Protein AF-A0A449AE30-F1 (afdb_monomer)

Structure (mmCIF, N/CA/C/O backbone):
data_AF-A0A449AE30-F1
#
_entry.id   AF-A0A449AE30-F1
#
loop_
_atom_site.group_PDB
_atom_site.id
_atom_site.type_symbol
_atom_site.label_atom_id
_atom_site.label_alt_id
_atom_site.label_comp_id
_atom_site.label_asym_id
_atom_site.label_entity_id
_atom_site.label_seq_id
_atom_site.pdbx_PDB_ins_code
_atom_site.Cartn_x
_atom_site.Cartn_y
_atom_site.Cartn_z
_atom_site.occupancy
_atom_site.B_iso_or_equiv
_atom_site.auth_seq_id
_atom_site.auth_comp_id
_atom_site.auth_asym_id
_atom_site.auth_atom_id
_atom_site.pdbx_PDB_model_num
ATOM 1 N N . MET A 1 1 ? 6.650 16.338 -4.031 1.00 62.16 1 MET A N 1
ATOM 2 C CA . MET A 1 1 ? 5.368 15.810 -3.504 1.00 62.16 1 MET A CA 1
ATOM 3 C C . MET A 1 1 ? 5.345 14.284 -3.451 1.00 62.16 1 MET A C 1
ATOM 5 O O . MET A 1 1 ? 4.850 13.777 -2.458 1.00 62.16 1 MET A O 1
ATOM 9 N N . GLN A 1 2 ? 5.935 13.566 -4.420 1.00 79.06 2 GLN A N 1
ATOM 10 C CA . GLN A 1 2 ? 6.095 12.096 -4.379 1.00 79.06 2 GLN A CA 1
ATOM 11 C C . GLN A 1 2 ? 6.697 11.577 -3.063 1.00 79.06 2 GLN A C 1
ATOM 13 O O . GLN A 1 2 ? 6.125 10.691 -2.452 1.00 79.06 2 GLN A O 1
ATOM 18 N N . THR A 1 3 ? 7.779 12.186 -2.567 1.00 83.12 3 THR A N 1
ATOM 19 C CA . THR A 1 3 ? 8.401 11.783 -1.292 1.00 83.12 3 THR A CA 1
ATOM 20 C C . THR A 1 3 ? 7.430 11.867 -0.114 1.00 83.12 3 THR A C 1
ATOM 22 O O . THR A 1 3 ? 7.344 10.943 0.672 1.00 83.12 3 THR A O 1
ATOM 25 N N . ILE A 1 4 ? 6.629 12.934 -0.012 1.00 86.62 4 ILE A N 1
ATOM 26 C CA . ILE A 1 4 ? 5.639 13.070 1.072 1.00 86.62 4 ILE A CA 1
ATOM 27 C C . ILE A 1 4 ? 4.554 11.990 0.953 1.00 86.62 4 ILE A C 1
ATOM 29 O O . ILE A 1 4 ? 4.113 11.451 1.963 1.00 86.62 4 ILE A O 1
ATOM 33 N N . PHE A 1 5 ? 4.138 11.661 -0.273 1.00 89.12 5 PHE A N 1
ATOM 34 C CA . PHE A 1 5 ? 3.192 10.575 -0.527 1.00 89.12 5 PHE A CA 1
ATOM 35 C C . PHE A 1 5 ? 3.771 9.210 -0.114 1.00 89.12 5 PHE A C 1
ATOM 37 O O . PHE A 1 5 ? 3.090 8.426 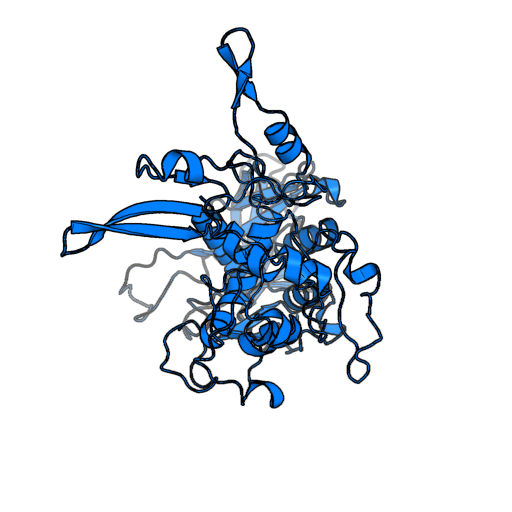0.542 1.00 89.12 5 PHE A O 1
ATOM 44 N N . HIS A 1 6 ? 5.044 8.961 -0.427 1.00 90.81 6 HIS A N 1
ATOM 45 C CA . HIS A 1 6 ? 5.784 7.767 -0.012 1.00 90.81 6 HIS A CA 1
ATOM 46 C C . HIS A 1 6 ? 5.863 7.654 1.520 1.00 90.81 6 HIS A C 1
ATOM 48 O O . HIS A 1 6 ? 5.452 6.644 2.088 1.00 90.81 6 HIS A O 1
ATOM 54 N N . GLU A 1 7 ? 6.271 8.723 2.211 1.00 87.94 7 GLU A N 1
ATOM 55 C CA . GLU A 1 7 ? 6.330 8.752 3.682 1.00 87.94 7 GLU A CA 1
ATOM 56 C C . GLU A 1 7 ? 4.953 8.581 4.340 1.00 87.94 7 GLU A C 1
ATOM 58 O O . GLU A 1 7 ? 4.816 7.906 5.363 1.00 87.94 7 GLU A O 1
ATOM 63 N N . TYR A 1 8 ? 3.899 9.139 3.739 1.00 91.38 8 TYR A N 1
ATOM 64 C CA . TYR A 1 8 ? 2.531 8.908 4.202 1.00 91.38 8 TYR A CA 1
ATOM 65 C C . TYR A 1 8 ? 2.166 7.417 4.167 1.00 91.38 8 TYR A C 1
ATOM 67 O O . TYR A 1 8 ? 1.521 6.916 5.090 1.00 91.38 8 TYR A O 1
ATOM 75 N N . MET A 1 9 ? 2.616 6.683 3.149 1.00 94.69 9 MET A N 1
ATOM 76 C CA . MET A 1 9 ? 2.357 5.249 3.051 1.00 94.69 9 MET A CA 1
ATOM 77 C C . MET A 1 9 ? 3.190 4.411 4.026 1.00 94.69 9 MET A C 1
ATOM 79 O O . MET A 1 9 ? 2.686 3.388 4.489 1.00 94.69 9 MET A O 1
ATOM 83 N N . HIS A 1 10 ? 4.386 4.858 4.427 1.00 91.44 10 HIS A N 1
ATOM 84 C CA . HIS A 1 10 ? 5.090 4.266 5.573 1.00 91.44 10 HIS A CA 1
ATOM 85 C C . HIS A 1 10 ? 4.294 4.454 6.870 1.00 91.44 10 HIS A C 1
ATOM 87 O O . HIS A 1 10 ? 4.137 3.523 7.661 1.00 91.44 10 HIS A O 1
ATOM 93 N N . HIS A 1 11 ? 3.729 5.646 7.087 1.00 88.88 11 HIS A N 1
ATOM 94 C CA . HIS A 1 11 ? 2.866 5.877 8.244 1.00 88.88 11 HIS A CA 1
ATOM 95 C C . HIS A 1 11 ? 1.613 4.987 8.204 1.00 88.88 11 HIS A C 1
ATOM 97 O O . HIS A 1 11 ? 1.219 4.414 9.225 1.00 88.88 11 HIS A O 1
ATOM 103 N N . TRP A 1 12 ? 1.010 4.824 7.023 1.00 93.06 12 TRP A N 1
ATOM 104 C CA . TRP A 1 12 ? -0.115 3.917 6.817 1.00 93.06 12 TRP A CA 1
ATOM 105 C C . TRP A 1 12 ? 0.260 2.461 7.139 1.00 93.06 12 TRP A C 1
ATOM 107 O O . TRP A 1 12 ? -0.468 1.805 7.889 1.00 93.06 12 TRP A O 1
ATOM 117 N N . SER A 1 13 ? 1.401 1.958 6.644 1.00 93.50 13 SER A N 1
ATOM 118 C CA . SER A 1 13 ? 1.823 0.568 6.873 1.00 93.50 13 SER A CA 1
ATOM 119 C C . SER A 1 13 ? 2.102 0.304 8.348 1.00 93.50 13 SER A C 1
ATOM 121 O O . SER A 1 13 ? 1.558 -0.652 8.902 1.00 93.50 13 SER A O 1
ATOM 123 N N . MET A 1 14 ? 2.838 1.201 9.011 1.00 87.56 14 MET A N 1
ATOM 124 C CA . MET A 1 14 ? 3.141 1.105 10.441 1.00 87.56 14 MET A CA 1
ATOM 125 C C . MET A 1 14 ? 1.869 1.133 11.300 1.00 87.56 14 MET A C 1
ATOM 127 O O . MET A 1 14 ? 1.816 0.520 12.366 1.00 87.56 14 MET A O 1
ATOM 131 N N . THR A 1 15 ? 0.840 1.857 10.854 1.00 88.06 15 THR A N 1
ATOM 132 C CA . THR A 1 15 ? -0.419 1.989 11.594 1.00 88.06 15 THR A CA 1
ATOM 133 C C . THR A 1 15 ? -1.321 0.772 11.405 1.00 88.06 15 THR A C 1
ATOM 135 O O . THR A 1 15 ? -1.939 0.326 12.370 1.00 88.06 15 THR A O 1
ATOM 138 N N . TYR A 1 16 ? -1.436 0.239 10.187 1.00 92.69 16 TYR A N 1
ATOM 139 C CA . TYR A 1 16 ? -2.491 -0.725 9.858 1.00 92.69 16 TYR A CA 1
ATOM 140 C C . TYR A 1 16 ? -1.993 -2.104 9.423 1.00 92.69 16 TYR A C 1
ATOM 142 O O . TYR A 1 16 ? -2.687 -3.092 9.648 1.00 92.69 16 TYR A O 1
ATOM 150 N N . ALA A 1 17 ? -0.835 -2.203 8.779 1.00 94.19 17 ALA A N 1
ATOM 151 C CA . ALA A 1 17 ? -0.355 -3.455 8.196 1.00 94.19 17 ALA A CA 1
ATOM 152 C C . ALA A 1 17 ? 0.684 -4.155 9.082 1.00 94.19 17 ALA A C 1
ATOM 154 O O . ALA A 1 17 ? 0.693 -5.383 9.170 1.00 94.19 17 ALA A O 1
ATOM 155 N N . GLU A 1 18 ? 1.532 -3.396 9.765 1.00 90.62 18 GLU A N 1
ATOM 156 C CA . GLU A 1 18 ? 2.515 -3.918 10.708 1.00 90.62 18 GLU A CA 1
ATOM 157 C C . GLU A 1 18 ? 1.851 -4.173 12.065 1.00 90.62 18 GLU A C 1
ATOM 159 O O . GLU A 1 18 ? 1.213 -3.295 12.644 1.00 90.62 18 GLU A O 1
ATOM 164 N N . THR A 1 19 ? 1.969 -5.398 12.578 1.00 80.94 19 THR A N 1
ATOM 165 C CA . THR A 1 19 ? 1.273 -5.815 13.809 1.00 80.94 19 THR A CA 1
ATOM 166 C C . THR A 1 19 ? 2.170 -5.766 15.033 1.00 80.94 19 THR A C 1
ATOM 168 O O . THR A 1 19 ? 1.669 -5.597 16.142 1.00 80.94 19 THR A O 1
ATOM 171 N N . TRP A 1 20 ? 3.483 -5.940 14.848 1.00 76.25 20 TRP A N 1
ATOM 172 C CA . TRP A 1 20 ? 4.472 -6.009 15.929 1.00 76.25 20 TRP A CA 1
ATOM 173 C C . TRP A 1 20 ? 4.218 -7.129 16.957 1.00 76.25 20 TRP A C 1
ATOM 175 O O . TRP A 1 20 ? 4.846 -7.146 18.013 1.00 76.25 20 TRP A O 1
ATOM 185 N N . LEU A 1 21 ? 3.336 -8.090 16.651 1.00 77.69 21 LEU A N 1
ATOM 186 C CA . LEU A 1 21 ? 3.000 -9.221 17.518 1.00 77.69 21 LEU A CA 1
ATOM 187 C C . LEU A 1 21 ? 3.959 -10.397 17.278 1.00 77.69 21 LEU A C 1
ATOM 189 O O . LEU A 1 21 ? 3.726 -11.229 16.400 1.00 77.69 21 LEU A O 1
ATOM 193 N N . ILE A 1 22 ? 5.024 -10.476 18.081 1.00 76.88 22 ILE A N 1
ATOM 194 C CA . ILE A 1 22 ? 6.079 -11.504 17.975 1.00 76.88 22 ILE A CA 1
ATOM 195 C C . ILE A 1 22 ? 5.539 -12.918 18.242 1.00 76.88 22 ILE A C 1
ATOM 197 O O . ILE A 1 22 ? 5.964 -13.875 17.593 1.00 76.88 22 ILE A O 1
ATOM 201 N N . GLU A 1 23 ? 4.603 -13.038 19.183 1.00 73.06 23 GLU A N 1
ATOM 202 C CA . GLU A 1 23 ? 4.046 -14.311 19.666 1.00 73.06 23 GLU A CA 1
ATOM 203 C C . GLU A 1 23 ? 2.854 -14.819 18.838 1.00 73.06 23 GLU A C 1
ATOM 205 O O . GLU A 1 23 ? 2.282 -15.865 19.137 1.00 73.06 23 GLU A O 1
ATOM 210 N N . GLY A 1 24 ? 2.455 -14.090 17.790 1.00 72.56 24 GLY A N 1
ATOM 211 C CA . GLY A 1 24 ? 1.364 -14.509 16.911 1.00 72.56 24 GLY A CA 1
ATOM 212 C C . GLY A 1 24 ? 1.687 -15.797 16.146 1.00 72.56 24 GLY A C 1
ATOM 213 O O . GLY A 1 24 ? 2.851 -16.111 15.903 1.00 72.56 24 GLY A O 1
ATOM 214 N N . ASN A 1 25 ? 0.652 -16.528 15.712 1.00 83.81 25 ASN A N 1
ATOM 215 C CA . ASN A 1 25 ? 0.827 -17.679 14.822 1.00 83.81 25 ASN A CA 1
ATOM 216 C C . ASN A 1 25 ? 1.481 -17.226 13.511 1.00 83.81 25 ASN A C 1
ATOM 218 O O . ASN A 1 25 ? 0.862 -16.476 12.746 1.00 83.81 25 ASN A O 1
ATOM 222 N N . LYS A 1 26 ? 2.716 -17.679 13.277 1.00 90.94 26 LYS A N 1
ATOM 223 C CA . LYS A 1 26 ? 3.536 -17.242 12.150 1.00 90.94 26 LYS A CA 1
ATOM 224 C C . LYS A 1 26 ? 3.246 -18.080 10.916 1.00 90.94 26 LYS A C 1
ATOM 226 O O . LYS A 1 26 ? 3.399 -19.295 10.962 1.00 90.94 26 LYS A O 1
ATOM 231 N N . LEU A 1 27 ? 2.860 -17.422 9.831 1.00 93.12 27 LEU A N 1
ATOM 232 C CA . LEU A 1 27 ? 2.605 -18.042 8.534 1.00 93.12 27 LEU A CA 1
ATOM 233 C C . LEU A 1 27 ? 3.522 -17.453 7.463 1.00 93.12 27 LEU A C 1
ATOM 235 O O . LEU A 1 27 ? 3.852 -16.260 7.495 1.00 93.12 27 LEU A O 1
ATOM 239 N N . ASN A 1 28 ? 3.886 -18.278 6.486 1.00 93.19 28 ASN A N 1
ATOM 240 C CA . ASN A 1 28 ? 4.573 -17.823 5.286 1.00 93.19 28 ASN A CA 1
ATOM 241 C C . ASN A 1 28 ? 3.588 -17.129 4.342 1.00 93.19 28 ASN A C 1
ATOM 243 O O . ASN A 1 28 ? 2.404 -17.454 4.299 1.00 93.19 28 ASN A O 1
ATOM 247 N N . VAL A 1 29 ? 4.095 -16.215 3.512 1.00 94.69 29 VAL A N 1
ATOM 248 C CA . VAL A 1 29 ? 3.277 -15.479 2.524 1.00 94.69 29 VAL A CA 1
ATOM 249 C C . VAL A 1 29 ? 2.622 -16.368 1.465 1.00 94.69 29 VAL A C 1
ATOM 251 O O . VAL A 1 29 ? 1.673 -15.959 0.794 1.00 94.69 29 VAL A O 1
ATOM 254 N N . THR A 1 30 ? 3.144 -17.580 1.289 1.00 94.81 30 THR A N 1
ATOM 255 C CA . THR A 1 30 ? 2.635 -18.578 0.346 1.00 94.81 30 THR A CA 1
ATOM 256 C C . THR A 1 30 ? 1.562 -19.481 0.950 1.00 94.81 30 THR A C 1
ATOM 258 O O . THR A 1 30 ? 0.888 -20.188 0.201 1.00 94.81 30 THR A O 1
ATOM 261 N N . ASP A 1 31 ? 1.383 -19.474 2.273 1.00 95.25 31 ASP A N 1
ATOM 262 C CA . ASP A 1 31 ? 0.417 -20.345 2.938 1.00 95.25 31 ASP A CA 1
ATOM 263 C C . ASP A 1 31 ? -1.011 -19.888 2.608 1.00 95.25 31 ASP A C 1
ATOM 265 O O . ASP A 1 31 ? -1.342 -18.704 2.684 1.00 95.25 31 ASP A O 1
ATOM 269 N N . GLN A 1 32 ? -1.901 -20.821 2.257 1.00 92.56 32 GLN A N 1
ATOM 270 C CA . GLN A 1 32 ? -3.287 -20.471 1.903 1.00 92.56 32 GLN A CA 1
ATOM 271 C C . GLN A 1 32 ? -4.037 -19.836 3.081 1.00 92.56 32 GLN A C 1
ATOM 273 O O . GLN A 1 32 ? -4.792 -18.882 2.899 1.00 92.56 32 GLN A O 1
ATOM 278 N N . GLU A 1 33 ? -3.775 -20.308 4.303 1.00 93.00 33 GLU A N 1
ATOM 279 C CA . GLU A 1 33 ? -4.341 -19.734 5.528 1.00 93.00 33 GLU A CA 1
ATOM 280 C C . GLU A 1 33 ? -3.924 -18.274 5.745 1.00 93.00 33 GLU A C 1
ATOM 282 O O . GLU A 1 33 ? -4.686 -17.494 6.318 1.00 93.00 33 GLU A O 1
ATOM 287 N N . ALA A 1 34 ? -2.750 -17.875 5.244 1.00 93.69 34 ALA A N 1
ATOM 288 C CA . ALA A 1 34 ? -2.239 -16.518 5.384 1.00 93.69 34 ALA A CA 1
ATOM 289 C C . ALA A 1 34 ? -3.077 -15.496 4.601 1.00 93.69 34 ALA A C 1
ATOM 291 O O . ALA A 1 34 ? -3.045 -14.314 4.922 1.00 93.69 34 ALA A O 1
ATOM 292 N N . LYS A 1 35 ? -3.874 -15.935 3.617 1.00 94.19 35 LYS A N 1
ATOM 293 C CA . LYS A 1 35 ? -4.753 -15.082 2.797 1.00 94.19 35 LYS A CA 1
ATOM 294 C C . LYS A 1 35 ? -6.135 -14.845 3.415 1.00 94.19 35 LYS A C 1
ATOM 296 O O . LYS A 1 35 ? -6.932 -14.106 2.837 1.00 94.19 35 LYS A O 1
ATOM 301 N N . GLY A 1 36 ? -6.453 -15.465 4.552 1.00 94.50 36 GLY A N 1
ATOM 302 C CA . GLY A 1 36 ? -7.775 -15.384 5.175 1.00 94.50 36 GLY A CA 1
ATOM 303 C C . GLY A 1 36 ? -8.028 -14.060 5.904 1.00 94.50 36 GLY A C 1
ATOM 304 O O . GLY A 1 36 ? -7.290 -13.696 6.811 1.00 94.50 36 GLY A O 1
ATOM 305 N N . ILE A 1 37 ? -9.120 -13.361 5.571 1.00 94.50 37 ILE A N 1
ATOM 306 C CA . ILE A 1 37 ? -9.507 -12.092 6.226 1.00 94.50 37 ILE A CA 1
ATOM 307 C C . ILE A 1 37 ? -10.076 -12.282 7.645 1.00 94.50 37 ILE A C 1
ATOM 309 O O . ILE A 1 37 ? -10.054 -11.373 8.471 1.00 94.50 37 ILE A O 1
ATOM 313 N N . ASN A 1 38 ? -10.601 -13.466 7.958 1.00 92.19 38 ASN A N 1
ATOM 314 C CA . ASN A 1 38 ? -11.381 -13.693 9.180 1.00 92.19 38 ASN A CA 1
ATOM 315 C C . ASN A 1 38 ? -10.537 -14.065 10.408 1.00 92.19 38 ASN A C 1
ATOM 317 O O . ASN A 1 38 ? -11.101 -14.366 11.457 1.00 92.19 38 ASN A O 1
ATOM 321 N N . GLN A 1 39 ? -9.208 -14.088 10.295 1.00 84.88 39 GLN A N 1
ATOM 322 C CA . GLN A 1 39 ? -8.331 -14.486 11.393 1.00 84.88 39 GLN A CA 1
ATOM 323 C C . GLN A 1 39 ? -7.094 -13.603 11.474 1.00 84.88 39 GLN A C 1
ATOM 325 O O . GLN A 1 39 ? -6.450 -13.311 10.470 1.00 84.88 39 GLN A O 1
ATOM 330 N N . MET A 1 40 ? -6.720 -13.251 12.700 1.00 89.56 40 MET A N 1
ATOM 331 C CA . MET A 1 40 ? -5.451 -12.604 12.992 1.00 89.56 40 MET A CA 1
ATOM 332 C C . MET A 1 40 ? -4.315 -13.615 12.847 1.00 89.56 40 MET A C 1
ATOM 334 O O . MET A 1 40 ? -4.250 -14.600 13.587 1.00 89.56 40 MET A O 1
ATOM 338 N N . LYS A 1 41 ? -3.402 -13.339 11.920 1.00 91.88 41 LYS A N 1
ATOM 339 C CA . LYS A 1 41 ? -2.187 -14.118 11.673 1.00 91.88 41 LYS A CA 1
ATOM 340 C C . LYS A 1 41 ? -1.022 -13.168 11.401 1.00 91.88 41 LYS A C 1
ATOM 342 O O . LYS A 1 41 ? -1.233 -12.047 10.926 1.00 91.88 41 LYS A O 1
ATOM 347 N N . THR A 1 42 ? 0.187 -13.621 11.713 1.00 92.94 42 THR A N 1
ATOM 348 C CA . THR A 1 42 ? 1.402 -12.818 11.568 1.00 92.94 42 THR A CA 1
ATOM 349 C C . THR A 1 42 ? 2.332 -13.447 10.543 1.00 92.94 42 THR A C 1
ATOM 351 O O . THR A 1 42 ? 2.542 -14.653 10.540 1.00 92.94 42 THR A O 1
ATOM 354 N N . THR A 1 43 ? 2.936 -12.633 9.689 1.00 93.81 43 THR A N 1
ATOM 355 C CA . THR A 1 43 ? 4.040 -13.045 8.827 1.00 93.81 43 THR A CA 1
ATOM 356 C C . THR A 1 43 ? 5.300 -12.338 9.288 1.00 93.81 43 THR A C 1
ATOM 358 O O . THR A 1 43 ? 5.315 -11.121 9.482 1.00 93.81 43 THR A O 1
ATOM 361 N N . GLU A 1 44 ? 6.351 -13.120 9.494 1.00 92.81 44 GLU A N 1
ATOM 362 C CA . GLU A 1 44 ? 7.662 -12.612 9.862 1.00 92.81 44 GLU A CA 1
ATOM 363 C C . GLU A 1 44 ? 8.481 -12.347 8.599 1.00 92.81 44 GLU A C 1
ATOM 365 O O . GLU A 1 44 ? 8.679 -13.253 7.792 1.00 92.81 44 GLU A O 1
ATOM 370 N N . LEU A 1 45 ? 8.947 -11.111 8.442 1.00 91.69 45 LEU A N 1
ATOM 371 C CA . LEU A 1 45 ? 9.754 -10.669 7.309 1.00 91.69 45 LEU A CA 1
ATOM 372 C C . LEU A 1 45 ? 11.065 -10.059 7.795 1.00 91.69 45 LEU A C 1
ATOM 374 O O . LEU A 1 45 ? 11.198 -9.633 8.946 1.00 91.69 45 LEU A O 1
ATOM 378 N N . TYR A 1 46 ? 12.033 -9.998 6.896 1.00 87.75 46 TYR A N 1
ATOM 379 C CA . TYR A 1 46 ? 13.316 -9.359 7.127 1.00 87.75 46 TYR A CA 1
ATOM 380 C C . TYR A 1 46 ? 13.363 -7.965 6.488 1.00 87.75 46 TYR A C 1
ATOM 382 O O . TYR A 1 46 ? 12.851 -7.762 5.392 1.00 87.75 46 TYR A O 1
ATOM 390 N N . TYR A 1 47 ? 14.012 -7.010 7.159 1.00 84.12 47 TYR A N 1
ATOM 391 C CA . TYR A 1 47 ? 14.288 -5.685 6.608 1.00 84.12 47 TYR A CA 1
ATOM 392 C C . TYR A 1 47 ? 15.748 -5.289 6.828 1.00 84.12 47 TYR A C 1
ATOM 394 O O . TYR A 1 47 ? 16.259 -5.344 7.950 1.00 84.12 47 TYR A O 1
ATOM 402 N N . ASN A 1 48 ? 16.418 -4.859 5.753 1.00 74.38 48 ASN A N 1
ATOM 403 C CA . ASN A 1 48 ? 17.766 -4.303 5.810 1.00 74.38 48 ASN A CA 1
ATOM 404 C C . ASN A 1 48 ? 17.734 -2.775 5.608 1.00 74.38 48 ASN A C 1
ATOM 406 O O . ASN A 1 48 ? 17.688 -2.325 4.461 1.00 74.38 48 ASN A O 1
ATOM 410 N N . PRO A 1 49 ? 17.804 -1.974 6.686 1.00 63.81 49 PRO A N 1
ATOM 411 C CA . PRO A 1 49 ? 17.771 -0.515 6.581 1.00 63.81 49 PRO A CA 1
ATOM 412 C C . PRO A 1 49 ? 19.057 0.078 5.985 1.00 63.81 49 PRO A C 1
ATOM 414 O O . PRO A 1 49 ? 19.065 1.233 5.565 1.00 63.81 49 PRO A O 1
ATOM 417 N N . ALA A 1 50 ? 20.159 -0.679 5.947 1.00 58.06 50 ALA A N 1
ATOM 418 C CA . ALA A 1 50 ? 21.429 -0.197 5.433 1.00 58.06 50 ALA A CA 1
ATOM 419 C C . ALA A 1 50 ? 21.632 -0.653 3.981 1.00 58.06 50 ALA A C 1
ATOM 421 O O . ALA A 1 50 ? 22.038 -1.783 3.715 1.00 58.06 50 ALA A O 1
ATOM 422 N N . ALA A 1 51 ? 21.479 0.276 3.035 1.00 51.88 51 ALA A N 1
ATOM 423 C CA . ALA A 1 51 ? 22.036 0.131 1.685 1.00 51.88 51 ALA A CA 1
ATOM 424 C C . ALA A 1 51 ? 23.587 0.165 1.672 1.00 51.88 51 ALA A C 1
ATOM 426 O O . ALA A 1 51 ? 24.203 0.095 0.609 1.00 51.88 51 ALA A O 1
ATOM 427 N N . ASN A 1 52 ? 24.230 0.282 2.843 1.00 47.44 52 ASN A N 1
ATOM 428 C CA . ASN A 1 52 ? 25.677 0.374 2.992 1.00 47.44 52 ASN A CA 1
ATOM 429 C C . ASN A 1 52 ? 26.350 -1.006 2.924 1.00 47.44 52 ASN A C 1
ATOM 431 O O . ASN A 1 52 ? 25.948 -1.966 3.578 1.00 47.44 52 ASN A O 1
ATOM 435 N N . PHE A 1 53 ? 27.433 -1.050 2.148 1.00 44.62 53 PHE A N 1
ATOM 436 C CA . PHE A 1 53 ? 28.219 -2.197 1.673 1.00 44.62 53 PHE A CA 1
ATOM 437 C C . PHE A 1 53 ? 28.880 -3.105 2.742 1.00 44.62 53 PHE A C 1
ATOM 439 O O . PHE A 1 53 ? 29.738 -3.915 2.400 1.00 44.62 53 PHE A O 1
ATOM 446 N N . GLY A 1 54 ? 28.527 -2.989 4.025 1.00 45.69 54 GLY A N 1
ATOM 447 C CA . GLY A 1 54 ? 29.260 -3.620 5.132 1.00 45.69 54 GLY A CA 1
ATOM 448 C C . GLY A 1 54 ? 28.707 -4.944 5.669 1.00 45.69 54 GLY A C 1
ATOM 449 O O . GLY A 1 54 ? 29.386 -5.594 6.461 1.00 45.69 54 GLY A O 1
ATOM 450 N N . HIS A 1 55 ? 27.497 -5.366 5.292 1.00 46.28 55 HIS A N 1
ATOM 451 C CA . HIS A 1 55 ? 26.837 -6.506 5.943 1.00 46.28 55 HIS A CA 1
ATOM 452 C C . HIS A 1 55 ? 26.652 -7.681 4.977 1.00 46.28 55 HIS A C 1
ATOM 454 O O . HIS A 1 55 ? 25.695 -7.763 4.210 1.00 46.28 55 HIS A O 1
ATOM 460 N N . GLN A 1 56 ? 27.610 -8.613 5.025 1.00 45.25 56 GLN A N 1
ATOM 461 C CA . GLN A 1 56 ? 27.719 -9.745 4.099 1.00 45.25 56 GLN A CA 1
ATOM 462 C C . GLN A 1 56 ? 26.756 -10.921 4.382 1.00 45.25 56 GLN A C 1
ATOM 464 O O . GLN A 1 56 ? 26.866 -11.980 3.773 1.00 45.25 56 GLN A O 1
ATOM 469 N N . GLY A 1 57 ? 25.751 -10.732 5.239 1.00 50.09 57 GLY A N 1
ATOM 470 C CA . GLY A 1 57 ? 24.706 -11.716 5.524 1.00 50.09 57 GLY A CA 1
ATOM 471 C C . GLY A 1 57 ? 23.465 -11.057 6.123 1.00 50.09 57 GLY A C 1
ATOM 472 O O . GLY A 1 57 ? 23.506 -9.883 6.488 1.00 50.09 57 GLY A O 1
ATOM 473 N N . HIS A 1 58 ? 22.364 -11.805 6.259 1.00 48.00 58 HIS A N 1
ATOM 474 C CA . HIS A 1 58 ? 21.160 -11.368 6.989 1.00 48.00 58 HIS A CA 1
ATOM 475 C C . HIS A 1 58 ? 21.398 -11.239 8.516 1.00 48.00 58 HIS A C 1
ATOM 477 O O . HIS A 1 58 ? 20.506 -11.466 9.326 1.00 48.00 58 HIS A O 1
ATOM 483 N N . SER A 1 59 ? 22.625 -10.926 8.942 1.00 41.22 59 SER A N 1
ATOM 484 C CA . SER A 1 59 ? 23.040 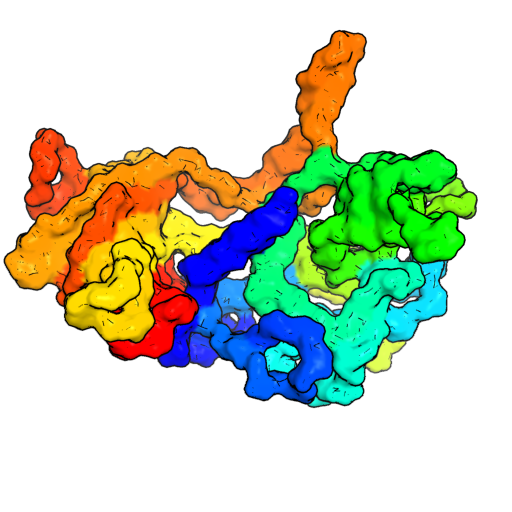-10.970 10.342 1.00 41.22 59 SER A CA 1
ATOM 485 C C . SER A 1 59 ? 22.604 -9.743 11.149 1.00 41.22 59 SER A C 1
ATOM 487 O O . SER A 1 59 ? 22.584 -9.826 12.374 1.00 41.22 59 SER A O 1
ATOM 489 N N . HIS A 1 60 ? 22.227 -8.627 10.503 1.00 40.44 60 HIS A N 1
ATOM 490 C CA . HIS A 1 60 ? 21.894 -7.356 11.176 1.00 40.44 60 HIS A CA 1
ATOM 491 C C . HIS A 1 60 ? 20.720 -6.575 10.554 1.00 40.44 60 HIS A C 1
ATOM 493 O O . HIS A 1 60 ? 20.762 -5.351 10.452 1.00 40.44 60 HIS A O 1
ATOM 499 N N . GLY A 1 61 ? 19.657 -7.260 10.141 1.00 53.62 61 GLY A N 1
ATOM 500 C CA . GLY A 1 61 ? 18.389 -6.624 9.769 1.00 53.62 61 GLY A CA 1
ATOM 501 C C . GLY A 1 61 ? 17.358 -6.767 10.875 1.00 53.62 61 GLY A C 1
ATOM 502 O O . GLY A 1 61 ? 17.417 -7.693 11.687 1.00 53.62 61 GLY A O 1
ATOM 503 N N . GLN A 1 62 ? 16.415 -5.832 10.928 1.00 72.50 62 GLN A N 1
ATOM 504 C CA . GLN A 1 62 ? 15.341 -5.888 11.910 1.00 72.50 62 GLN A CA 1
ATOM 505 C C . GLN A 1 62 ? 14.280 -6.876 11.418 1.00 72.50 62 GLN A C 1
ATOM 507 O O . GLN A 1 62 ? 13.762 -6.744 10.309 1.00 72.50 62 GLN A O 1
ATOM 512 N N . ARG A 1 63 ? 13.978 -7.889 12.238 1.00 84.62 63 ARG A N 1
ATOM 513 C CA . ARG A 1 63 ? 12.821 -8.772 12.035 1.00 84.62 63 ARG A CA 1
ATOM 514 C C . ARG A 1 63 ? 11.559 -7.927 12.168 1.00 84.62 63 ARG A C 1
ATOM 516 O O . ARG A 1 63 ? 11.415 -7.197 13.147 1.00 84.62 63 ARG A O 1
ATOM 523 N N . GLN A 1 64 ? 10.655 -8.041 11.210 1.00 87.75 64 GLN A N 1
ATOM 524 C CA . GLN A 1 64 ? 9.388 -7.325 11.199 1.00 87.75 64 GLN A CA 1
ATOM 525 C C . GLN A 1 64 ? 8.221 -8.302 11.233 1.00 87.75 64 GLN A C 1
ATOM 527 O O . GLN A 1 64 ? 8.284 -9.390 10.663 1.00 87.75 64 GLN A O 1
ATOM 532 N N . PHE A 1 65 ? 7.135 -7.890 11.880 1.00 90.38 65 PHE A N 1
ATOM 533 C CA . PHE A 1 65 ? 5.944 -8.711 12.072 1.00 90.38 65 PHE A CA 1
ATOM 534 C C . PHE A 1 65 ? 4.746 -8.018 11.441 1.00 90.38 65 PHE A C 1
ATOM 536 O O . PHE A 1 65 ? 4.251 -7.005 11.941 1.00 90.38 65 PHE A O 1
ATOM 543 N N . TRP A 1 66 ? 4.275 -8.581 10.338 1.00 93.81 66 TRP A N 1
ATOM 544 C CA . TRP A 1 66 ? 3.240 -8.006 9.493 1.00 93.81 66 TRP A CA 1
ATOM 545 C C . TRP A 1 66 ? 1.948 -8.818 9.557 1.00 93.81 66 TRP A C 1
ATOM 547 O O . TRP A 1 66 ? 1.958 -10.005 9.866 1.00 93.81 66 TRP A O 1
ATOM 557 N N . ASN A 1 67 ? 0.825 -8.180 9.250 1.00 95.00 67 ASN A N 1
ATOM 558 C CA . ASN A 1 67 ? -0.462 -8.837 9.061 1.00 95.00 67 ASN A CA 1
ATOM 559 C C . ASN A 1 67 ? -0.378 -9.794 7.860 1.00 95.00 67 ASN A C 1
ATOM 561 O O . ASN A 1 67 ? -0.203 -9.344 6.723 1.00 95.00 67 ASN A O 1
ATOM 565 N N . SER A 1 68 ? -0.551 -11.098 8.098 1.00 96.00 68 SER A N 1
ATOM 566 C CA . SER A 1 68 ? -0.455 -12.115 7.043 1.00 96.00 68 SER A CA 1
ATOM 567 C C . SER A 1 68 ? -1.453 -11.912 5.908 1.00 96.00 68 SER A C 1
ATOM 569 O O . SER A 1 68 ? -1.058 -12.067 4.751 1.00 96.00 68 SER A O 1
ATOM 571 N N . TYR A 1 69 ? -2.700 -11.517 6.210 1.00 97.31 69 TYR A N 1
ATOM 572 C CA . TYR A 1 69 ? -3.721 -11.236 5.192 1.00 97.31 69 TYR A CA 1
ATOM 573 C C . TYR A 1 69 ? -3.217 -10.181 4.216 1.00 97.31 69 TYR A C 1
ATOM 575 O O . TYR A 1 69 ? -3.320 -10.355 3.002 1.00 97.31 69 TYR A O 1
ATOM 583 N N . PHE A 1 70 ? -2.633 -9.107 4.749 1.00 98.19 70 PHE A N 1
ATOM 584 C CA . PHE A 1 70 ? -2.128 -8.020 3.929 1.00 98.19 70 PHE A CA 1
ATOM 585 C C . PHE A 1 70 ? -0.949 -8.464 3.065 1.00 98.19 70 PHE A C 1
ATOM 587 O O . PHE A 1 70 ? -1.022 -8.367 1.844 1.00 98.19 70 PHE A O 1
ATOM 594 N N . VAL A 1 71 ? 0.112 -8.988 3.685 1.00 97.56 71 VAL A N 1
ATOM 595 C CA . VAL A 1 71 ? 1.353 -9.331 2.973 1.00 97.56 71 VAL A CA 1
ATOM 596 C C . VAL A 1 71 ? 1.111 -10.408 1.923 1.00 97.56 71 VAL A C 1
ATOM 598 O O . VAL A 1 71 ? 1.578 -10.278 0.796 1.00 97.56 71 VAL A O 1
ATOM 601 N N . SER A 1 72 ? 0.346 -11.447 2.258 1.00 97.88 72 SER A N 1
ATOM 602 C CA . SER A 1 72 ? 0.102 -12.561 1.340 1.00 97.88 72 SER A CA 1
ATOM 603 C C . SER A 1 72 ? -0.721 -12.112 0.137 1.00 97.88 72 SER A C 1
ATOM 605 O O . SER A 1 72 ? -0.378 -12.436 -0.998 1.00 97.88 72 SER A O 1
ATOM 607 N N . ASN A 1 73 ? -1.780 -11.322 0.337 1.00 98.31 73 ASN A N 1
ATOM 608 C CA . ASN A 1 73 ? -2.556 -10.803 -0.790 1.00 98.31 73 ASN A CA 1
ATOM 609 C C . ASN A 1 73 ? -1.766 -9.760 -1.597 1.00 98.31 73 ASN A C 1
ATOM 611 O O . ASN A 1 73 ? -1.820 -9.805 -2.820 1.00 98.31 73 ASN A O 1
ATOM 615 N N . PHE A 1 74 ? -0.972 -8.895 -0.957 1.00 98.56 74 PHE A N 1
ATOM 616 C CA . PHE A 1 74 ? -0.081 -7.947 -1.639 1.00 98.56 74 PHE A CA 1
ATOM 617 C C . PHE A 1 74 ? 0.915 -8.679 -2.551 1.00 98.56 74 PHE A C 1
ATOM 619 O O . PHE A 1 74 ? 0.997 -8.387 -3.743 1.00 98.56 74 PHE A O 1
ATOM 626 N N . TYR A 1 75 ? 1.587 -9.700 -2.012 1.00 98.12 75 TYR A N 1
ATOM 627 C CA . TYR A 1 75 ? 2.509 -10.580 -2.729 1.00 98.12 75 TYR A CA 1
ATOM 628 C C . TYR A 1 75 ? 1.855 -11.223 -3.965 1.00 98.12 75 TYR A C 1
ATOM 630 O O . TYR A 1 75 ? 2.427 -11.207 -5.052 1.00 98.12 75 TYR A O 1
ATOM 638 N N . ASN A 1 76 ? 0.623 -11.729 -3.835 1.00 97.12 76 ASN A N 1
ATOM 639 C CA . ASN A 1 76 ? -0.084 -12.392 -4.938 1.00 97.12 76 ASN A CA 1
ATOM 640 C C . ASN A 1 76 ? -0.661 -11.415 -5.979 1.00 97.12 76 ASN A C 1
ATOM 642 O O . ASN A 1 76 ? -0.630 -11.719 -7.174 1.00 97.12 76 ASN A O 1
ATOM 646 N N . LEU A 1 77 ? -1.208 -10.272 -5.546 1.00 97.81 77 LEU A N 1
ATOM 647 C CA . LEU A 1 77 ? -1.816 -9.263 -6.426 1.00 97.81 77 LEU A CA 1
ATOM 648 C C . LEU A 1 77 ? -0.777 -8.556 -7.297 1.00 97.81 77 LEU A C 1
ATOM 650 O O . LEU A 1 77 ? -1.088 -8.194 -8.426 1.00 97.81 77 LEU A O 1
ATOM 654 N N . LEU A 1 78 ? 0.448 -8.408 -6.793 1.00 97.50 78 LEU A N 1
ATOM 655 C CA . LEU A 1 78 ? 1.595 -7.868 -7.525 1.00 97.50 78 LEU A CA 1
ATOM 656 C C . LEU A 1 78 ? 2.482 -8.963 -8.135 1.00 97.50 78 LEU A C 1
ATOM 658 O O . LEU A 1 78 ? 3.608 -8.693 -8.535 1.00 97.50 78 LEU A O 1
ATOM 662 N N . SER A 1 79 ? 1.991 -10.202 -8.221 1.00 97.00 79 SER A N 1
ATOM 663 C CA . SER A 1 79 ? 2.680 -11.306 -8.903 1.00 97.00 79 SER A CA 1
ATOM 664 C C . SER A 1 79 ? 4.111 -11.586 -8.406 1.00 97.00 79 SER A C 1
ATOM 666 O O . SER A 1 79 ? 4.935 -12.101 -9.162 1.00 97.00 79 SER A O 1
ATOM 668 N N . TYR A 1 80 ? 4.434 -11.288 -7.143 1.00 97.31 80 TYR A N 1
ATOM 669 C CA . TYR A 1 80 ? 5.741 -11.617 -6.553 1.00 97.31 80 TYR A CA 1
ATOM 670 C C . TYR A 1 80 ? 5.952 -13.131 -6.388 1.00 97.31 80 TYR A C 1
ATOM 672 O O . TYR A 1 80 ? 7.055 -13.575 -6.084 1.00 97.31 80 TYR A O 1
ATOM 680 N N . ASP A 1 81 ? 4.916 -13.935 -6.617 1.00 96.12 81 ASP A N 1
ATOM 681 C CA . ASP A 1 81 ? 4.958 -15.392 -6.694 1.00 96.12 81 ASP A CA 1
ATOM 682 C C . ASP A 1 81 ? 5.397 -15.948 -8.050 1.00 96.12 81 ASP A C 1
ATOM 684 O O . ASP A 1 81 ? 5.479 -17.163 -8.183 1.00 96.12 81 ASP A O 1
ATOM 688 N N . VAL A 1 82 ? 5.694 -15.100 -9.040 1.00 95.44 82 VAL A N 1
ATOM 689 C CA . VAL A 1 82 ? 6.157 -15.526 -10.369 1.00 95.44 82 VAL A CA 1
ATOM 690 C C . VAL A 1 82 ? 7.679 -15.756 -10.355 1.00 95.44 82 VAL A C 1
ATOM 692 O O . VAL A 1 82 ? 8.434 -14.779 -10.293 1.00 95.44 82 VAL A O 1
ATOM 695 N N . PRO A 1 83 ? 8.165 -17.016 -10.424 1.00 93.81 83 PRO A N 1
ATOM 696 C CA . PRO A 1 83 ? 9.599 -17.318 -10.434 1.00 93.81 83 PRO A CA 1
ATOM 697 C C . PRO A 1 83 ? 10.262 -17.094 -11.797 1.00 93.81 83 PRO A C 1
ATOM 699 O O . PRO A 1 83 ? 11.487 -17.116 -11.895 1.00 93.81 83 PRO A O 1
ATOM 702 N N . GLN A 1 84 ? 9.486 -16.905 -12.864 1.00 92.50 84 GLN A N 1
ATOM 703 C CA . GLN A 1 84 ? 10.029 -16.769 -14.208 1.00 92.50 84 GLN A CA 1
ATOM 704 C C . GLN A 1 84 ? 10.622 -15.378 -14.447 1.00 92.50 84 GLN A C 1
ATOM 706 O O . GLN A 1 84 ? 10.094 -14.349 -14.019 1.00 92.50 84 GLN A O 1
ATOM 711 N N . LYS A 1 85 ? 11.740 -15.358 -15.172 1.00 92.50 85 LYS A N 1
ATOM 712 C CA . LYS A 1 85 ? 12.402 -14.138 -15.635 1.00 92.50 85 LYS A CA 1
ATOM 713 C C . LYS A 1 85 ? 11.727 -13.617 -16.898 1.00 92.50 85 LYS A C 1
ATOM 715 O O . LYS A 1 85 ? 11.339 -14.406 -17.760 1.00 92.50 85 LYS A O 1
ATOM 720 N N . GLY A 1 86 ? 11.622 -12.296 -17.016 1.00 91.00 86 GLY A N 1
ATOM 721 C CA . GLY A 1 86 ? 11.070 -11.659 -18.208 1.00 91.00 86 GLY A CA 1
ATOM 722 C C . GLY A 1 86 ? 11.863 -12.011 -19.469 1.00 91.00 86 GLY A C 1
ATOM 723 O O . GLY A 1 86 ? 13.071 -12.240 -19.421 1.00 91.00 86 GLY A O 1
ATOM 724 N N . TYR A 1 87 ? 11.178 -12.044 -20.606 1.00 88.88 87 TYR A N 1
ATOM 725 C CA . TYR A 1 87 ? 11.762 -12.265 -21.922 1.00 88.88 87 TYR A CA 1
ATOM 726 C C . TYR A 1 87 ? 11.379 -11.133 -22.869 1.00 88.88 87 TYR A C 1
ATOM 728 O O . TYR A 1 87 ? 10.205 -10.791 -22.996 1.00 88.88 87 TYR A O 1
ATOM 736 N N . LEU A 1 88 ? 12.378 -10.612 -23.580 1.00 86.25 88 LEU A N 1
ATOM 737 C CA . LEU A 1 88 ? 12.213 -9.693 -24.700 1.00 86.25 88 LEU A CA 1
ATOM 738 C C . LEU A 1 88 ? 12.812 -10.327 -25.957 1.00 86.25 88 LEU A C 1
ATOM 740 O O . LEU A 1 88 ? 13.892 -10.919 -25.893 1.00 86.25 88 LEU A O 1
ATOM 744 N N . SER A 1 89 ? 12.129 -10.187 -27.095 1.00 82.31 89 SER A N 1
ATOM 745 C CA . SER A 1 89 ? 12.661 -10.640 -28.382 1.00 82.31 89 SER A CA 1
ATOM 746 C C . SER A 1 89 ? 13.853 -9.792 -28.822 1.00 82.31 89 SER A C 1
ATOM 748 O O . SER A 1 89 ? 13.957 -8.615 -28.470 1.00 82.31 89 SER A O 1
ATOM 750 N N . ASP A 1 90 ? 14.738 -10.366 -29.640 1.00 82.69 90 ASP A N 1
ATOM 751 C CA . ASP A 1 90 ? 15.895 -9.636 -30.170 1.00 82.69 90 ASP A CA 1
ATOM 752 C C . ASP A 1 90 ? 15.483 -8.383 -30.949 1.00 82.69 90 ASP A C 1
ATOM 754 O O . ASP A 1 90 ? 16.086 -7.334 -30.763 1.00 82.69 90 ASP A O 1
ATOM 758 N N . GLU A 1 91 ? 14.378 -8.439 -31.697 1.00 80.69 91 GLU A N 1
ATOM 759 C CA . GLU A 1 91 ? 13.816 -7.274 -32.389 1.00 80.69 91 GLU A CA 1
ATOM 760 C C . GLU A 1 91 ? 13.505 -6.113 -31.429 1.00 80.69 91 GLU A C 1
ATOM 762 O O . GLU A 1 91 ? 13.790 -4.953 -31.728 1.00 80.69 91 GLU A O 1
ATOM 767 N N . VAL A 1 92 ? 12.920 -6.406 -30.263 1.00 79.50 92 VAL A N 1
ATOM 768 C CA . VAL A 1 92 ? 12.620 -5.391 -29.243 1.00 79.50 92 VAL A CA 1
ATOM 769 C C . VAL A 1 92 ? 13.909 -4.841 -28.641 1.00 79.50 92 VAL A C 1
ATOM 771 O O . VAL A 1 92 ? 14.031 -3.632 -28.448 1.00 79.50 92 VAL A O 1
ATOM 774 N N . LEU A 1 93 ? 14.880 -5.708 -28.357 1.00 79.81 93 LEU A N 1
ATOM 775 C CA . LEU A 1 93 ? 16.164 -5.311 -27.778 1.00 79.81 93 LEU A CA 1
ATOM 776 C C . LEU A 1 93 ? 16.971 -4.417 -28.729 1.00 79.81 93 LEU A C 1
ATOM 778 O O . LEU A 1 93 ? 17.533 -3.412 -28.288 1.00 79.81 93 LEU A O 1
ATOM 782 N N . ASP A 1 94 ? 16.973 -4.746 -30.020 1.00 77.62 94 ASP A N 1
ATOM 783 C CA . ASP A 1 94 ? 17.627 -3.969 -31.073 1.00 77.62 94 ASP A CA 1
ATOM 784 C C . ASP A 1 94 ? 16.970 -2.594 -31.211 1.00 77.62 94 ASP A C 1
ATOM 786 O O . ASP A 1 94 ? 17.654 -1.568 -31.245 1.00 77.62 94 ASP A O 1
ATOM 790 N N . LYS A 1 95 ? 15.631 -2.546 -31.179 1.00 74.62 95 LYS A N 1
ATOM 791 C CA . LYS A 1 95 ? 14.876 -1.286 -31.149 1.00 74.62 95 LYS A CA 1
ATOM 792 C C . LYS A 1 95 ? 15.189 -0.464 -29.899 1.00 74.62 95 LYS A C 1
ATOM 794 O O . LYS A 1 95 ? 15.266 0.756 -29.979 1.00 74.62 95 LYS A O 1
ATOM 799 N N . LEU A 1 96 ? 15.422 -1.081 -28.749 1.00 74.50 96 LEU A N 1
ATOM 800 C CA . LEU A 1 96 ? 15.822 -0.362 -27.535 1.00 74.50 96 LEU A CA 1
ATOM 801 C C . LEU A 1 96 ? 17.310 0.032 -27.511 1.00 74.50 96 LEU A C 1
ATOM 803 O O . LEU A 1 96 ? 17.746 0.668 -26.550 1.00 74.50 96 LEU A O 1
ATOM 807 N N . ASN A 1 97 ? 18.079 -0.299 -28.558 1.00 74.06 97 ASN A N 1
ATOM 808 C CA . ASN A 1 97 ? 19.520 -0.053 -28.664 1.00 74.06 97 ASN A CA 1
ATOM 809 C C . ASN A 1 97 ? 20.305 -0.610 -27.459 1.00 74.06 97 ASN A C 1
ATOM 811 O O . ASN A 1 97 ? 21.248 0.005 -26.952 1.00 74.06 97 ASN A O 1
ATOM 815 N N . ILE A 1 98 ? 19.887 -1.779 -26.971 1.00 78.06 98 ILE A N 1
ATOM 816 C CA . ILE A 1 98 ? 20.494 -2.434 -25.814 1.00 78.06 98 ILE A CA 1
ATOM 817 C C . ILE A 1 98 ? 21.756 -3.161 -26.264 1.00 78.06 98 ILE A C 1
ATOM 819 O O . ILE A 1 98 ? 21.701 -4.197 -26.923 1.00 78.06 98 ILE A O 1
ATOM 823 N N . LYS A 1 99 ? 22.914 -2.640 -25.852 1.00 71.00 99 LYS A N 1
ATOM 824 C CA . LYS A 1 99 ? 24.223 -3.203 -26.223 1.00 71.00 99 LYS A CA 1
ATOM 825 C C . LYS A 1 99 ? 24.688 -4.335 -25.308 1.00 71.00 99 LYS A C 1
ATOM 827 O O . LYS A 1 99 ? 25.423 -5.207 -25.753 1.00 71.00 99 LYS A O 1
ATOM 832 N N . ASN A 1 100 ? 24.281 -4.323 -24.038 1.00 78.25 100 ASN A N 1
ATOM 833 C CA . ASN A 1 100 ? 24.676 -5.328 -23.051 1.00 78.25 100 ASN A CA 1
ATOM 834 C C . ASN A 1 100 ? 23.436 -5.950 -22.400 1.00 78.25 100 ASN A C 1
ATOM 836 O O . ASN A 1 100 ? 22.915 -5.449 -21.404 1.00 78.25 100 ASN A O 1
ATOM 840 N N . LYS A 1 101 ? 22.963 -7.049 -22.995 1.00 83.88 101 LYS A N 1
ATOM 841 C CA . LYS A 1 101 ? 21.784 -7.793 -22.535 1.00 83.88 101 LYS A CA 1
ATOM 842 C C . LYS A 1 101 ? 22.058 -8.520 -21.212 1.00 83.88 101 LYS A C 1
ATOM 844 O O . LYS A 1 101 ? 21.168 -8.618 -20.371 1.00 83.88 101 LYS A O 1
ATOM 849 N N . GLU A 1 102 ? 23.282 -9.001 -21.008 1.00 84.69 102 GLU A N 1
ATOM 850 C CA . GLU A 1 102 ? 23.647 -9.868 -19.880 1.00 84.69 102 GLU A CA 1
ATOM 851 C C . GLU A 1 102 ? 23.523 -9.175 -18.523 1.00 84.69 102 GLU A C 1
ATOM 853 O O . GLU A 1 102 ? 23.177 -9.821 -17.539 1.00 84.69 102 GLU A O 1
A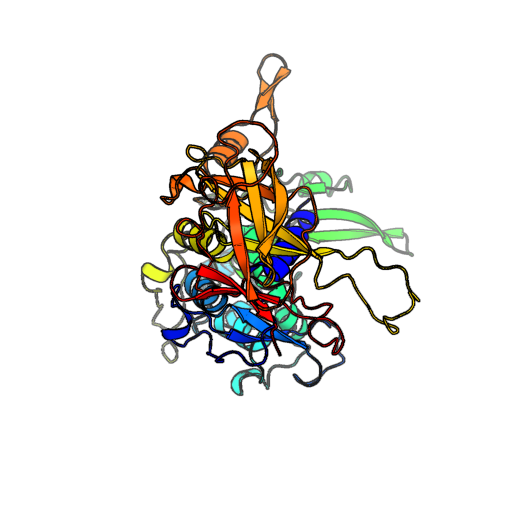TOM 858 N N . ASN A 1 103 ? 23.742 -7.859 -18.466 1.00 87.75 103 ASN A N 1
ATOM 859 C CA . ASN A 1 103 ? 23.699 -7.098 -17.215 1.00 87.75 103 ASN A CA 1
ATOM 860 C C . ASN A 1 103 ? 22.311 -6.554 -16.854 1.00 87.75 103 ASN A C 1
ATOM 862 O O . ASN A 1 103 ? 22.160 -5.943 -15.797 1.00 87.75 103 ASN A O 1
ATOM 866 N N . LEU A 1 104 ? 21.289 -6.755 -17.689 1.00 89.44 104 LEU A N 1
ATOM 867 C CA . LEU A 1 104 ? 19.940 -6.273 -17.386 1.00 89.44 104 LEU A CA 1
ATOM 868 C C . LEU A 1 104 ? 19.361 -6.997 -16.168 1.00 89.44 104 LEU A C 1
ATOM 870 O O . LEU A 1 104 ? 19.485 -8.218 -16.029 1.00 89.44 104 LEU A O 1
ATOM 874 N N . LEU A 1 105 ? 18.688 -6.237 -15.302 1.00 91.88 105 LEU A N 1
ATOM 875 C CA . LEU A 1 105 ? 18.103 -6.741 -14.060 1.00 91.88 105 LEU A CA 1
ATOM 876 C C . LEU A 1 105 ? 17.196 -7.962 -14.298 1.00 91.88 105 LEU A C 1
ATOM 878 O O . LEU A 1 105 ? 17.402 -9.004 -13.675 1.00 91.88 105 LEU A O 1
ATOM 882 N N . TYR A 1 106 ? 16.248 -7.863 -15.234 1.00 90.56 106 TYR A N 1
ATOM 883 C CA . TYR A 1 106 ? 15.250 -8.911 -15.485 1.00 90.56 106 TYR A CA 1
ATOM 884 C C . TYR A 1 106 ? 15.834 -10.197 -16.098 1.00 90.56 106 TYR A C 1
ATOM 886 O O . TYR A 1 106 ? 15.252 -11.265 -15.935 1.00 90.56 106 TYR A O 1
ATOM 894 N N . ASN A 1 107 ? 17.007 -10.134 -16.742 1.00 89.50 107 ASN A N 1
ATOM 895 C CA . ASN A 1 107 ? 17.723 -11.327 -17.219 1.00 89.50 107 ASN A CA 1
ATOM 896 C C . ASN A 1 107 ? 18.414 -12.078 -16.067 1.00 89.50 107 ASN A C 1
ATOM 898 O O . ASN A 1 107 ? 18.673 -13.285 -16.131 1.00 89.50 107 ASN A O 1
ATOM 902 N N . ASN A 1 108 ? 18.705 -11.372 -14.975 1.00 90.44 108 ASN A N 1
ATOM 903 C CA . ASN A 1 108 ? 19.450 -11.911 -13.847 1.00 90.44 108 ASN A CA 1
ATOM 904 C C . ASN A 1 108 ? 18.559 -12.405 -12.713 1.00 90.44 108 ASN A C 1
ATOM 906 O O . ASN A 1 108 ? 18.953 -13.367 -12.045 1.00 90.44 108 ASN A O 1
ATOM 910 N N . LEU A 1 109 ? 17.415 -11.760 -12.489 1.00 92.50 109 LEU A N 1
ATOM 911 C CA . LEU A 1 109 ? 16.523 -11.990 -11.354 1.00 92.50 109 LEU A CA 1
ATOM 912 C C . LEU A 1 109 ? 15.062 -11.961 -11.808 1.00 92.50 109 LEU A C 1
ATOM 914 O O . LEU A 1 109 ? 14.665 -11.084 -12.575 1.00 92.50 109 LEU A O 1
ATOM 918 N N . SER A 1 110 ? 14.267 -12.899 -11.300 1.00 94.50 110 SER A N 1
ATOM 919 C CA . SER A 1 110 ? 12.809 -12.808 -11.350 1.00 94.50 110 SER A CA 1
ATOM 920 C C . SER A 1 110 ? 12.287 -11.839 -10.284 1.00 94.50 110 SER A C 1
ATOM 922 O O . SER A 1 110 ? 12.990 -11.473 -9.337 1.00 94.50 110 SER A O 1
ATOM 924 N N . ILE A 1 111 ? 11.020 -11.446 -10.407 1.00 95.88 111 ILE A N 1
ATOM 925 C CA . ILE A 1 111 ? 10.347 -10.649 -9.376 1.00 95.88 111 ILE A CA 1
ATOM 926 C C . ILE A 1 111 ? 10.265 -11.407 -8.042 1.00 95.88 111 ILE A C 1
ATOM 928 O O . ILE A 1 111 ? 10.447 -10.811 -6.978 1.00 95.88 111 ILE A O 1
ATOM 932 N N . ASN A 1 112 ? 10.097 -12.734 -8.098 1.00 96.12 112 ASN A N 1
ATOM 933 C CA . ASN A 1 112 ? 10.157 -13.597 -6.928 1.00 96.12 112 ASN A CA 1
ATOM 934 C C . ASN A 1 112 ? 11.549 -13.595 -6.292 1.00 96.12 112 ASN A C 1
ATOM 936 O O . ASN A 1 112 ? 11.655 -13.427 -5.082 1.00 96.12 112 ASN A O 1
ATOM 940 N N . ASP A 1 113 ? 12.624 -13.690 -7.080 1.00 95.00 113 ASP A N 1
ATOM 941 C CA . ASP A 1 113 ? 13.988 -13.625 -6.542 1.00 95.00 113 ASP A CA 1
ATOM 942 C C . ASP A 1 113 ? 14.222 -12.331 -5.754 1.00 95.00 113 ASP A C 1
ATOM 944 O O . ASP A 1 113 ? 14.812 -12.366 -4.674 1.00 95.00 113 ASP A O 1
ATOM 948 N N . MET A 1 114 ? 13.735 -11.193 -6.258 1.00 94.31 114 MET A N 1
ATOM 949 C CA . MET A 1 114 ? 13.869 -9.903 -5.573 1.00 94.31 114 MET A CA 1
ATOM 950 C C . MET A 1 114 ? 13.068 -9.845 -4.271 1.00 94.31 114 MET A C 1
ATOM 952 O O . MET A 1 114 ? 13.594 -9.370 -3.263 1.00 94.31 114 MET A O 1
ATOM 956 N N . TRP A 1 115 ? 11.842 -10.382 -4.257 1.00 95.31 115 TRP A N 1
ATOM 957 C CA . TRP A 1 115 ? 11.068 -10.533 -3.022 1.00 95.31 115 TRP A CA 1
ATOM 958 C C . TRP A 1 115 ? 11.831 -11.361 -1.991 1.00 95.31 115 TRP A C 1
ATOM 960 O O . TRP A 1 115 ? 12.000 -10.932 -0.848 1.00 95.31 115 TRP A O 1
ATOM 970 N N . ARG A 1 116 ? 12.307 -12.541 -2.397 1.00 93.50 116 ARG A N 1
ATOM 971 C CA . ARG A 1 116 ? 12.970 -13.495 -1.506 1.00 93.50 116 ARG A CA 1
ATOM 972 C C . ARG A 1 116 ? 14.281 -12.937 -0.963 1.00 93.50 116 ARG A C 1
ATOM 974 O O . ARG A 1 116 ? 14.536 -13.041 0.231 1.00 93.50 116 ARG A O 1
ATOM 981 N N . LEU A 1 117 ? 15.065 -12.262 -1.807 1.00 90.44 117 LEU A N 1
ATOM 982 C CA . LEU A 1 117 ? 16.286 -11.553 -1.407 1.00 90.44 117 LEU A CA 1
ATOM 983 C C . LEU A 1 117 ? 16.048 -10.518 -0.308 1.00 90.44 117 LEU A C 1
ATOM 985 O O . LEU A 1 117 ? 16.900 -10.350 0.566 1.00 90.44 117 LEU A O 1
ATOM 989 N N . ALA A 1 118 ? 14.939 -9.788 -0.397 1.00 91.00 118 ALA A N 1
ATOM 990 C CA . ALA A 1 118 ? 14.659 -8.665 0.480 1.00 91.00 118 ALA A CA 1
ATOM 991 C C . ALA A 1 118 ? 13.937 -9.067 1.772 1.00 91.00 118 ALA A C 1
ATOM 993 O O . ALA A 1 118 ? 14.215 -8.478 2.814 1.00 91.00 118 ALA A O 1
ATOM 994 N N . ASN A 1 119 ? 13.043 -10.060 1.709 1.00 92.56 119 ASN A N 1
ATOM 995 C CA . ASN A 1 119 ? 12.059 -10.321 2.763 1.00 92.56 119 ASN A CA 1
ATOM 996 C C . ASN A 1 119 ? 12.234 -11.655 3.498 1.00 92.56 119 ASN A C 1
ATOM 998 O O . ASN A 1 119 ? 11.723 -11.784 4.612 1.00 92.56 119 ASN A O 1
ATOM 1002 N N . GLU A 1 120 ? 12.922 -12.648 2.922 1.00 90.00 120 GLU A N 1
ATOM 1003 C CA . GLU A 1 120 ? 13.181 -13.915 3.619 1.00 90.00 120 GLU A CA 1
ATOM 1004 C C . GLU A 1 120 ? 14.328 -13.764 4.629 1.00 90.00 120 GLU A C 1
ATOM 1006 O O . GLU A 1 120 ? 15.276 -13.003 4.431 1.00 90.00 120 GLU A O 1
ATOM 1011 N N . LEU A 1 121 ? 14.261 -14.527 5.726 1.00 82.44 121 LEU A N 1
ATOM 1012 C CA . LEU A 1 121 ? 15.305 -14.539 6.760 1.00 82.44 121 LEU A CA 1
ATOM 1013 C C . LEU A 1 121 ? 16.653 -15.041 6.228 1.00 82.44 121 LEU A C 1
ATOM 1015 O O . LEU A 1 121 ? 17.704 -14.614 6.700 1.00 82.44 121 LEU A O 1
ATOM 1019 N N . ASN A 1 122 ? 16.621 -15.958 5.261 1.00 82.19 122 ASN A N 1
ATOM 1020 C CA . ASN A 1 122 ? 17.805 -16.543 4.654 1.00 82.19 122 ASN A CA 1
ATOM 1021 C C . ASN A 1 122 ? 17.765 -16.318 3.147 1.00 82.19 122 ASN A C 1
ATOM 1023 O O . ASN A 1 122 ? 16.801 -16.718 2.499 1.00 82.19 122 ASN A O 1
ATOM 1027 N N . THR A 1 123 ? 18.844 -15.770 2.580 1.00 81.50 123 THR A N 1
ATOM 1028 C CA . THR A 1 123 ? 19.016 -15.722 1.124 1.00 81.50 123 THR A CA 1
ATOM 1029 C C . THR A 1 123 ? 18.882 -17.137 0.537 1.00 81.50 123 THR A C 1
ATOM 1031 O O . THR A 1 123 ? 19.601 -18.036 0.994 1.00 81.50 123 THR A O 1
ATOM 1034 N N . PRO A 1 124 ? 18.046 -17.347 -0.495 1.00 82.88 124 PRO A N 1
ATOM 1035 C CA . PRO A 1 124 ? 17.965 -18.618 -1.215 1.00 82.88 124 PRO A CA 1
ATOM 1036 C C . PRO A 1 124 ? 19.322 -19.058 -1.778 1.00 82.88 124 PRO A C 1
ATOM 1038 O O . PRO A 1 124 ? 20.094 -18.222 -2.244 1.00 82.88 124 PRO A O 1
ATOM 1041 N N . GLU A 1 125 ? 19.614 -20.363 -1.776 1.00 84.56 125 GLU A N 1
ATOM 1042 C CA . GLU A 1 125 ? 20.935 -20.900 -2.154 1.00 84.56 125 GLU A CA 1
ATOM 1043 C C . GLU A 1 125 ? 21.392 -20.446 -3.549 1.00 84.56 125 GLU A C 1
ATOM 1045 O O . GLU A 1 125 ? 22.521 -19.987 -3.715 1.00 84.56 125 GLU A O 1
ATOM 1050 N N . HIS A 1 126 ? 20.491 -20.461 -4.538 1.00 85.88 126 HIS A N 1
ATOM 1051 C CA . HIS A 1 126 ? 20.789 -20.032 -5.910 1.00 85.88 126 HIS A CA 1
ATOM 1052 C C . HIS A 1 126 ? 21.091 -18.530 -6.036 1.00 85.88 126 HIS A C 1
ATOM 1054 O O . HIS A 1 126 ? 21.637 -18.091 -7.048 1.00 85.88 126 HIS A O 1
ATOM 1060 N N . LEU A 1 127 ? 20.772 -17.739 -5.008 1.00 84.25 127 LEU A N 1
ATOM 1061 C CA . LEU A 1 127 ? 21.034 -16.302 -4.941 1.00 84.25 127 LEU A CA 1
ATOM 1062 C C . LEU A 1 127 ? 22.232 -15.957 -4.046 1.00 84.25 127 LEU A C 1
ATOM 1064 O O . LEU A 1 127 ? 22.734 -14.837 -4.134 1.00 84.25 127 LEU A O 1
ATOM 1068 N N . LYS A 1 128 ? 22.737 -16.895 -3.229 1.00 80.31 128 LYS A N 1
ATOM 1069 C CA . LYS A 1 128 ? 23.887 -16.663 -2.332 1.00 80.31 128 LYS A CA 1
ATOM 1070 C C . LYS A 1 128 ? 25.182 -16.362 -3.082 1.00 80.31 128 LYS A C 1
ATOM 1072 O O . LYS A 1 128 ? 25.977 -15.556 -2.613 1.00 80.31 128 LYS A O 1
ATOM 1077 N N . ASN A 1 129 ? 25.372 -16.977 -4.249 1.00 71.62 129 ASN A N 1
ATOM 1078 C CA . ASN A 1 129 ? 26.592 -16.831 -5.049 1.00 71.62 129 ASN A CA 1
ATOM 1079 C C . ASN A 1 129 ? 26.611 -15.566 -5.925 1.00 71.62 129 ASN A C 1
ATOM 1081 O O . ASN A 1 129 ? 27.608 -15.304 -6.597 1.00 71.62 129 ASN A O 1
ATOM 1085 N N . LYS A 1 130 ? 25.534 -14.769 -5.944 1.00 73.81 130 LYS A N 1
ATOM 1086 C CA . LYS A 1 130 ? 25.526 -13.490 -6.664 1.00 73.81 130 LYS A CA 1
ATOM 1087 C C . LYS A 1 130 ? 26.342 -12.462 -5.882 1.00 73.81 130 LYS A C 1
ATOM 1089 O O . LYS A 1 130 ? 26.077 -12.217 -4.706 1.00 73.81 130 LYS A O 1
ATOM 1094 N N . SER A 1 131 ? 27.328 -11.847 -6.540 1.00 69.75 131 SER A N 1
ATOM 1095 C CA . SER A 1 131 ? 28.151 -10.811 -5.909 1.00 69.75 131 SER A CA 1
ATOM 1096 C C . SER A 1 131 ? 27.272 -9.655 -5.426 1.00 69.75 131 SER A C 1
ATOM 1098 O O . SER A 1 131 ? 26.470 -9.115 -6.186 1.00 69.75 131 SER A O 1
ATOM 1100 N N . GLN A 1 132 ? 27.455 -9.227 -4.174 1.00 65.88 132 GLN A N 1
ATOM 1101 C CA . GLN A 1 132 ? 26.707 -8.098 -3.608 1.00 65.88 132 GLN A CA 1
ATOM 1102 C C . GLN A 1 132 ? 26.967 -6.779 -4.351 1.00 65.88 132 GLN A C 1
ATOM 1104 O O . GLN A 1 132 ? 26.111 -5.894 -4.360 1.00 65.88 132 GLN A O 1
ATOM 1109 N N . SER A 1 133 ? 28.140 -6.665 -4.980 1.00 65.81 133 SER A N 1
ATOM 1110 C CA . SER A 1 133 ? 28.542 -5.534 -5.815 1.00 65.81 133 SER A CA 1
ATOM 1111 C C . SER A 1 133 ? 28.211 -5.727 -7.295 1.00 65.81 133 SER A C 1
ATOM 1113 O O . SER A 1 133 ? 28.575 -4.868 -8.092 1.00 65.81 133 SER A O 1
ATOM 1115 N N . GLN A 1 134 ? 27.549 -6.829 -7.684 1.00 80.62 134 GLN A N 1
ATOM 1116 C CA . GLN A 1 134 ? 27.108 -7.000 -9.064 1.00 80.62 134 GLN A CA 1
ATOM 1117 C C . GLN A 1 134 ? 26.155 -5.860 -9.419 1.00 80.62 134 GLN A C 1
ATOM 1119 O O . GLN A 1 134 ? 25.070 -5.725 -8.848 1.00 80.62 134 GLN A O 1
ATOM 1124 N N . THR A 1 135 ? 26.593 -5.050 -10.372 1.00 87.06 135 THR A N 1
ATOM 1125 C CA . THR A 1 135 ? 25.834 -3.939 -10.920 1.00 87.06 135 THR A CA 1
ATOM 1126 C C . THR A 1 135 ? 24.895 -4.468 -11.996 1.00 87.06 135 THR A C 1
ATOM 1128 O O . THR A 1 135 ? 25.343 -5.063 -12.975 1.00 87.06 135 THR A O 1
ATOM 1131 N N . LEU A 1 136 ? 23.595 -4.257 -11.810 1.00 91.44 136 LEU A N 1
ATOM 1132 C CA . LEU A 1 136 ? 22.543 -4.668 -12.735 1.00 91.44 136 LEU A CA 1
ATOM 1133 C C . LEU A 1 136 ? 21.901 -3.430 -13.353 1.00 91.44 136 LEU A C 1
ATOM 1135 O O . LEU A 1 136 ? 21.491 -2.522 -12.637 1.00 91.44 136 LEU A O 1
ATOM 1139 N N . SER A 1 137 ? 21.805 -3.381 -14.674 1.00 90.12 137 SER A N 1
ATOM 1140 C CA . SER A 1 137 ? 21.201 -2.260 -15.390 1.00 90.12 137 SER A CA 1
ATOM 1141 C C . SER A 1 137 ? 19.677 -2.300 -15.281 1.00 90.12 137 SER A C 1
ATOM 1143 O O . SER A 1 137 ? 19.057 -3.331 -15.554 1.00 90.12 137 SER A O 1
ATOM 1145 N N . VAL A 1 138 ? 19.088 -1.167 -14.892 1.00 88.50 138 VAL A N 1
ATOM 1146 C CA . VAL A 1 138 ? 17.627 -0.959 -14.852 1.00 88.50 138 VAL A CA 1
ATOM 1147 C C . VAL A 1 138 ? 17.132 -0.150 -16.051 1.00 88.50 138 VAL A C 1
ATOM 1149 O O . VAL A 1 138 ? 15.984 -0.301 -16.455 1.00 88.50 138 VAL A O 1
ATOM 1152 N N . SER A 1 139 ? 18.001 0.661 -16.669 1.00 84.31 139 SER A N 1
ATOM 1153 C CA . SER A 1 139 ? 17.707 1.346 -17.932 1.00 84.31 139 SER A CA 1
ATOM 1154 C C . SER A 1 139 ? 18.343 0.626 -19.136 1.00 84.31 139 SER A C 1
ATOM 1156 O O . SER A 1 139 ? 19.417 0.030 -19.000 1.00 84.31 139 SER A O 1
ATOM 1158 N N . PRO A 1 140 ? 17.744 0.720 -20.343 1.00 79.25 140 PRO A N 1
ATOM 1159 C CA . PRO A 1 140 ? 18.312 0.201 -21.593 1.00 79.25 140 PRO A CA 1
ATOM 1160 C C . PRO A 1 140 ? 19.725 0.698 -21.912 1.00 79.25 140 PRO A C 1
ATOM 1162 O O . PRO A 1 140 ? 20.536 -0.042 -22.463 1.00 79.25 140 PRO A O 1
ATOM 1165 N N . SER A 1 141 ? 20.026 1.952 -21.566 1.00 76.75 141 SER A N 1
ATOM 1166 C CA . SER A 1 141 ? 21.332 2.578 -21.800 1.00 76.75 141 SER A CA 1
ATOM 1167 C C . SER A 1 141 ? 22.449 2.004 -20.922 1.00 76.75 141 SER A C 1
ATOM 1169 O O . SER A 1 141 ? 23.627 2.222 -21.204 1.00 76.75 141 SER A O 1
ATOM 1171 N N . GLY A 1 142 ? 22.089 1.321 -19.830 1.00 79.31 142 GLY A N 1
ATOM 1172 C CA . GLY A 1 142 ? 23.013 0.876 -18.793 1.00 79.31 142 GLY A CA 1
ATOM 1173 C C . GLY A 1 142 ? 23.531 1.988 -17.876 1.00 79.31 142 GLY A C 1
ATOM 1174 O O . GLY A 1 142 ? 24.301 1.688 -16.967 1.00 79.31 142 GLY A O 1
ATOM 1175 N N . VAL A 1 143 ? 23.111 3.245 -18.076 1.00 80.50 143 VAL A N 1
ATOM 1176 C CA . VAL A 1 143 ? 23.519 4.391 -17.241 1.00 80.50 143 VAL A CA 1
ATOM 1177 C C . VAL A 1 143 ? 22.975 4.247 -15.824 1.00 80.50 143 VAL A C 1
ATOM 1179 O O . VAL A 1 143 ? 23.692 4.502 -14.857 1.00 80.50 143 VAL A O 1
ATOM 1182 N N . TYR A 1 144 ? 21.721 3.810 -15.696 1.00 83.50 144 TYR A N 1
ATOM 1183 C CA . TYR A 1 144 ? 21.106 3.557 -14.403 1.00 83.50 144 TYR A CA 1
ATOM 1184 C C . TYR A 1 144 ? 21.232 2.098 -14.034 1.00 83.50 144 TYR A C 1
ATOM 1186 O O . TYR A 1 144 ? 20.868 1.188 -14.787 1.00 83.50 144 TYR A O 1
ATOM 1194 N N . THR A 1 145 ? 21.748 1.890 -12.832 1.00 89.25 145 THR A N 1
ATOM 1195 C CA . THR A 1 145 ? 22.045 0.570 -12.316 1.00 89.25 145 THR A CA 1
ATOM 1196 C C . THR A 1 145 ? 21.597 0.442 -10.872 1.00 89.25 145 THR A C 1
ATOM 1198 O O . THR A 1 145 ? 21.439 1.424 -10.148 1.00 89.25 145 THR A O 1
ATOM 1201 N N . THR A 1 146 ? 21.386 -0.797 -10.463 1.00 89.62 146 THR A N 1
ATOM 1202 C CA . THR A 1 146 ? 21.103 -1.202 -9.096 1.00 89.62 146 THR A CA 1
ATOM 1203 C C . THR A 1 146 ? 22.115 -2.260 -8.668 1.00 89.62 146 THR A C 1
ATOM 1205 O O . THR A 1 146 ? 22.872 -2.792 -9.482 1.00 89.62 146 THR A O 1
ATOM 1208 N N . SER A 1 147 ? 22.145 -2.568 -7.380 1.00 88.38 147 SER A N 1
ATOM 1209 C CA . SER A 1 147 ? 22.969 -3.630 -6.806 1.00 88.38 147 SER A CA 1
ATOM 1210 C C . SER A 1 147 ? 22.099 -4.570 -5.989 1.00 88.38 147 SER A C 1
ATOM 1212 O O . SER A 1 147 ? 21.001 -4.201 -5.570 1.00 88.38 147 SER A O 1
ATOM 1214 N N . ILE A 1 148 ? 22.599 -5.767 -5.684 1.00 85.62 148 ILE A N 1
ATOM 1215 C CA . ILE A 1 148 ? 21.886 -6.706 -4.807 1.00 85.62 148 ILE A CA 1
ATOM 1216 C C . ILE A 1 148 ? 21.540 -6.054 -3.457 1.00 85.62 148 ILE A C 1
ATOM 1218 O O . ILE A 1 148 ? 20.433 -6.230 -2.957 1.00 85.62 148 ILE A O 1
ATOM 1222 N N . ASN A 1 149 ? 22.437 -5.241 -2.886 1.00 81.50 149 ASN A N 1
ATOM 1223 C CA . ASN A 1 149 ? 22.167 -4.532 -1.630 1.00 81.50 149 ASN A CA 1
ATOM 1224 C C . ASN A 1 149 ? 21.059 -3.484 -1.771 1.00 81.50 149 ASN A C 1
ATOM 1226 O O . ASN A 1 149 ? 20.201 -3.382 -0.895 1.00 81.50 149 ASN A O 1
ATOM 1230 N N . ARG A 1 150 ? 21.039 -2.735 -2.881 1.00 86.44 150 ARG A N 1
ATOM 1231 C CA . ARG A 1 150 ? 19.961 -1.779 -3.155 1.00 86.44 150 ARG A CA 1
ATOM 1232 C C . ARG A 1 150 ? 18.628 -2.497 -3.360 1.00 86.44 150 ARG A C 1
ATOM 1234 O O . ARG A 1 150 ? 17.634 -2.052 -2.804 1.00 86.44 150 ARG A O 1
ATOM 1241 N N . LEU A 1 151 ? 18.620 -3.636 -4.056 1.00 89.62 151 LEU A N 1
ATOM 1242 C CA . LEU A 1 151 ? 17.423 -4.459 -4.244 1.00 89.62 151 LEU A CA 1
ATOM 1243 C C . LEU A 1 151 ? 16.854 -4.971 -2.915 1.00 89.62 151 LEU A C 1
ATOM 1245 O O . LEU A 1 151 ? 15.646 -4.904 -2.727 1.00 89.62 151 LEU A O 1
ATOM 1249 N N . LYS A 1 152 ? 17.697 -5.403 -1.964 1.00 87.94 152 LYS A N 1
ATOM 1250 C CA . LYS A 1 152 ? 17.235 -5.808 -0.621 1.00 87.94 152 LYS A CA 1
ATOM 1251 C C . LYS A 1 152 ? 16.475 -4.702 0.107 1.00 87.94 152 LYS A C 1
ATOM 1253 O O . LYS A 1 152 ? 15.521 -4.988 0.818 1.00 87.94 152 LYS A O 1
ATOM 1258 N N . TYR A 1 153 ? 16.914 -3.457 -0.055 1.00 87.88 153 TYR A N 1
ATOM 1259 C CA . TYR A 1 153 ? 16.223 -2.299 0.499 1.00 87.88 153 TYR A CA 1
ATOM 1260 C C . TYR A 1 153 ? 14.934 -2.012 -0.284 1.00 87.88 153 TYR A C 1
ATOM 1262 O O . TYR A 1 153 ? 13.848 -2.093 0.284 1.00 87.88 153 TYR A O 1
ATOM 1270 N N . THR A 1 154 ? 15.043 -1.772 -1.597 1.00 90.25 154 THR A N 1
ATOM 1271 C CA . THR A 1 154 ? 13.930 -1.374 -2.478 1.00 90.25 154 THR A CA 1
ATOM 1272 C C . THR A 1 154 ? 12.774 -2.375 -2.475 1.00 90.25 154 THR A C 1
ATOM 1274 O O . THR A 1 154 ? 11.620 -1.963 -2.508 1.00 90.25 154 THR A O 1
ATOM 1277 N N . PHE A 1 155 ? 13.073 -3.677 -2.409 1.00 93.56 155 PHE A N 1
ATOM 1278 C CA . PHE A 1 155 ? 12.079 -4.753 -2.431 1.00 93.56 155 PHE A CA 1
ATOM 1279 C C . PHE A 1 155 ? 11.703 -5.281 -1.043 1.00 93.56 155 PHE A C 1
ATOM 1281 O O . PHE A 1 155 ? 11.002 -6.287 -0.942 1.00 93.56 155 PHE A O 1
ATOM 1288 N N . SER A 1 156 ? 12.136 -4.629 0.037 1.00 93.12 156 SER A N 1
ATOM 1289 C CA . SER A 1 156 ? 11.646 -4.968 1.375 1.00 93.12 156 SER A CA 1
ATOM 1290 C C . SER A 1 156 ? 10.192 -4.539 1.534 1.00 93.12 156 SER A C 1
ATOM 1292 O O . SER A 1 156 ? 9.794 -3.517 0.987 1.00 93.12 156 SER A O 1
ATOM 1294 N N . MET A 1 157 ? 9.390 -5.265 2.311 1.00 94.75 157 MET A N 1
ATOM 1295 C CA . MET A 1 157 ? 7.967 -4.957 2.492 1.00 94.75 157 MET A CA 1
ATOM 1296 C C . MET A 1 157 ? 7.733 -3.528 3.009 1.00 94.75 157 MET A C 1
ATOM 1298 O O . MET A 1 157 ? 6.795 -2.860 2.573 1.00 94.75 157 MET A O 1
ATOM 1302 N N . THR A 1 158 ? 8.636 -3.038 3.865 1.00 92.31 158 THR A N 1
ATOM 1303 C CA . THR A 1 158 ? 8.674 -1.648 4.351 1.00 92.31 158 THR A CA 1
ATOM 1304 C C . THR A 1 158 ? 8.691 -0.635 3.215 1.00 92.31 158 THR A C 1
ATOM 1306 O O . THR A 1 158 ? 7.977 0.358 3.279 1.00 92.31 158 THR A O 1
ATOM 1309 N N . GLU A 1 159 ? 9.492 -0.881 2.179 1.00 92.88 159 GLU A N 1
ATOM 1310 C CA . GLU A 1 159 ? 9.663 0.011 1.028 1.00 92.88 159 GLU A CA 1
ATOM 1311 C C . GLU A 1 159 ? 8.676 -0.296 -0.103 1.00 92.88 159 GLU A C 1
ATOM 1313 O O . GLU A 1 159 ? 8.214 0.615 -0.787 1.00 92.88 159 GLU A O 1
ATOM 1318 N N . LEU A 1 160 ? 8.309 -1.565 -0.288 1.00 95.31 160 LEU A N 1
ATOM 1319 C CA . LEU A 1 160 ? 7.403 -1.997 -1.346 1.00 95.31 160 LEU A CA 1
ATOM 1320 C C . LEU A 1 160 ? 6.012 -1.409 -1.186 1.00 95.31 160 LEU A C 1
ATOM 1322 O O . LEU A 1 160 ? 5.428 -0.995 -2.181 1.00 95.31 160 LEU A O 1
ATOM 1326 N N . VAL A 1 161 ? 5.472 -1.349 0.035 1.00 96.50 161 VAL A N 1
ATOM 1327 C CA . VAL A 1 161 ? 4.122 -0.809 0.250 1.00 96.50 161 VAL A CA 1
ATOM 1328 C C . VAL A 1 161 ? 4.017 0.638 -0.250 1.00 96.50 161 VAL A C 1
ATOM 1330 O O . VAL A 1 161 ? 3.156 0.896 -1.094 1.00 96.50 161 VAL A O 1
ATOM 1333 N N . PRO A 1 162 ? 4.886 1.575 0.174 1.00 95.06 162 PRO A N 1
ATOM 1334 C CA . PRO A 1 162 ? 4.921 2.919 -0.391 1.00 95.06 162 PRO A CA 1
ATOM 1335 C C . PRO A 1 162 ? 5.176 2.988 -1.894 1.00 95.06 162 PRO A C 1
ATOM 1337 O O . PRO A 1 162 ? 4.477 3.733 -2.578 1.00 95.06 162 PRO A O 1
ATOM 1340 N N . ARG A 1 163 ? 6.137 2.225 -2.428 1.00 94.50 163 ARG A N 1
ATOM 1341 C CA . ARG A 1 163 ? 6.513 2.279 -3.854 1.00 94.50 163 ARG A CA 1
ATOM 1342 C C . ARG A 1 163 ? 5.390 1.798 -4.758 1.00 94.50 163 ARG A C 1
ATOM 1344 O O . ARG A 1 163 ? 4.993 2.473 -5.705 1.00 94.50 163 ARG A O 1
ATOM 1351 N N . GLU A 1 164 ? 4.820 0.648 -4.427 1.00 96.31 164 GLU A N 1
ATOM 1352 C CA . GLU A 1 164 ? 3.736 0.041 -5.193 1.00 96.31 164 GLU A CA 1
ATOM 1353 C C . GLU A 1 164 ? 2.442 0.853 -5.052 1.00 96.31 164 GLU A C 1
ATOM 1355 O O . GLU A 1 164 ? 1.718 1.029 -6.032 1.00 96.31 164 GLU A O 1
ATOM 1360 N N . TYR A 1 165 ? 2.177 1.453 -3.883 1.00 95.75 165 TYR A N 1
ATOM 1361 C CA . TYR A 1 165 ? 1.049 2.376 -3.740 1.00 95.75 165 TYR A CA 1
ATOM 1362 C C . TYR A 1 165 ? 1.287 3.722 -4.447 1.00 95.75 165 TYR A C 1
ATOM 1364 O O . TYR A 1 165 ? 0.343 4.317 -4.961 1.00 95.75 165 TYR A O 1
ATOM 1372 N N . THR A 1 166 ? 2.535 4.191 -4.543 1.00 92.75 166 THR A N 1
ATOM 1373 C CA . THR A 1 166 ? 2.905 5.371 -5.344 1.00 92.75 166 THR A CA 1
ATOM 1374 C C . THR A 1 166 ? 2.619 5.113 -6.817 1.00 92.75 166 THR A C 1
ATOM 1376 O O . THR A 1 166 ? 1.877 5.885 -7.419 1.00 92.75 166 THR A O 1
ATOM 1379 N N . LYS A 1 167 ? 3.074 3.984 -7.376 1.00 93.06 167 LYS A N 1
ATOM 1380 C CA . LYS A 1 167 ? 2.695 3.562 -8.737 1.00 93.06 167 LYS A CA 1
ATOM 1381 C C . LYS A 1 167 ? 1.176 3.495 -8.928 1.00 93.06 167 LYS A C 1
ATOM 1383 O O . LYS A 1 167 ? 0.665 3.818 -9.997 1.00 93.06 167 LYS A O 1
ATOM 1388 N N . TYR A 1 168 ? 0.462 3.057 -7.896 1.00 95.50 168 TYR A N 1
ATOM 1389 C CA . TYR A 1 168 ? -0.972 2.815 -7.955 1.00 95.50 168 TYR A CA 1
ATOM 1390 C C . TYR A 1 168 ? -1.849 4.070 -7.834 1.00 95.50 168 TYR A C 1
ATOM 1392 O O . TYR A 1 168 ? -2.915 4.110 -8.441 1.00 95.50 168 TYR A O 1
ATOM 1400 N N . ALA A 1 169 ? -1.458 5.056 -7.026 1.00 94.44 169 ALA A N 1
ATOM 1401 C CA . ALA A 1 169 ? -2.355 6.132 -6.594 1.00 94.44 169 ALA A CA 1
ATOM 1402 C C . ALA A 1 169 ? -1.750 7.543 -6.654 1.00 94.44 169 ALA A C 1
ATOM 1404 O O . ALA A 1 169 ? -2.480 8.520 -6.472 1.00 94.44 169 ALA A O 1
ATOM 1405 N N . TYR A 1 170 ? -0.445 7.683 -6.907 1.00 92.69 170 TYR A N 1
ATOM 1406 C CA . TYR A 1 170 ? 0.158 9.000 -7.076 1.00 92.69 170 TYR A CA 1
ATOM 1407 C C . TYR A 1 170 ? -0.234 9.611 -8.425 1.00 92.69 170 TYR A C 1
ATOM 1409 O O . TYR A 1 170 ? -0.019 9.019 -9.477 1.00 92.69 170 TYR A O 1
ATOM 1417 N N . GLU A 1 171 ? -0.754 10.835 -8.385 1.00 91.88 171 GLU A N 1
ATOM 1418 C CA . GLU A 1 171 ? -1.093 11.615 -9.574 1.00 91.88 171 GLU A CA 1
ATOM 1419 C C . GLU A 1 171 ? 0.049 12.572 -9.925 1.00 91.88 171 GLU A C 1
ATOM 1421 O O . GLU A 1 171 ? 0.316 13.543 -9.205 1.00 91.88 171 GLU A O 1
ATOM 1426 N N . SER A 1 172 ? 0.729 12.322 -11.045 1.00 89.75 172 SER A N 1
ATOM 1427 C CA . SER A 1 172 ? 1.776 13.227 -11.526 1.00 89.75 172 SER A CA 1
ATOM 1428 C C . SER A 1 172 ? 1.172 14.473 -12.175 1.00 89.75 172 SER A C 1
ATOM 1430 O O . SER A 1 172 ? 0.294 14.371 -13.030 1.00 89.75 172 SER A O 1
ATOM 1432 N N . TYR A 1 173 ? 1.697 15.652 -11.823 1.00 89.00 173 TYR A N 1
ATOM 1433 C CA . TYR A 1 173 ? 1.373 16.923 -12.498 1.00 89.00 173 TYR A CA 1
ATOM 1434 C C . TYR A 1 173 ? 2.282 17.237 -13.692 1.00 89.00 173 TYR A C 1
ATOM 1436 O O . TYR A 1 173 ? 2.235 18.326 -14.257 1.00 89.00 173 TYR A O 1
ATOM 1444 N N . PHE A 1 174 ? 3.137 16.284 -14.043 1.00 87.44 174 PHE A N 1
ATOM 1445 C CA . PHE A 1 174 ? 3.844 16.251 -15.312 1.00 87.44 174 PHE A CA 1
ATOM 1446 C C . PHE A 1 174 ? 3.229 15.127 -16.125 1.00 87.44 174 PHE A C 1
ATOM 1448 O O . PHE A 1 174 ? 3.136 14.014 -15.600 1.00 87.44 174 PHE A O 1
ATOM 1455 N N . SER A 1 175 ? 2.818 15.391 -17.363 1.00 84.44 175 SER A N 1
ATOM 1456 C CA . SER A 1 175 ? 2.405 14.308 -18.249 1.00 84.44 175 SER A CA 1
ATOM 1457 C C . SER A 1 175 ? 3.649 13.594 -18.757 1.00 84.44 175 SER A C 1
ATOM 1459 O O . SER A 1 175 ? 4.634 14.229 -19.144 1.00 84.44 175 SER A O 1
ATOM 1461 N N . ILE A 1 176 ? 3.626 12.263 -18.780 1.00 79.62 176 ILE A N 1
ATOM 1462 C CA . ILE A 1 176 ? 4.688 11.517 -19.461 1.00 79.62 176 ILE A CA 1
ATOM 1463 C C . ILE A 1 176 ? 4.639 11.710 -20.982 1.00 79.62 176 ILE A C 1
ATOM 1465 O O . ILE A 1 176 ? 5.626 11.502 -21.690 1.00 79.62 176 ILE A O 1
ATOM 1469 N N . ASN A 1 177 ? 3.488 12.156 -21.477 1.00 74.31 177 ASN A N 1
ATOM 1470 C CA . ASN A 1 177 ? 3.265 12.486 -22.872 1.00 74.31 177 ASN A CA 1
ATOM 1471 C C . ASN A 1 177 ? 3.676 13.916 -23.214 1.00 74.31 177 ASN A C 1
ATOM 1473 O O . ASN A 1 177 ? 3.557 14.325 -24.363 1.00 74.31 177 ASN A O 1
ATOM 1477 N N . ASP A 1 178 ? 4.200 14.685 -22.264 1.00 72.50 178 ASP A N 1
ATOM 1478 C CA . ASP A 1 178 ? 4.718 16.000 -22.600 1.00 72.50 178 ASP A CA 1
ATOM 1479 C C . ASP A 1 178 ? 5.991 15.889 -23.441 1.00 72.50 178 ASP A C 1
ATOM 1481 O O . ASP A 1 178 ? 6.882 15.069 -23.193 1.00 72.50 178 ASP A O 1
ATOM 1485 N N . LEU A 1 179 ? 6.101 16.780 -24.433 1.00 61.34 179 LEU A N 1
ATOM 1486 C CA . LEU A 1 179 ? 7.339 16.983 -25.175 1.00 61.34 179 LEU A CA 1
ATOM 1487 C C . LEU A 1 179 ? 8.454 17.291 -24.183 1.00 61.34 179 LEU A C 1
ATOM 1489 O O . LEU A 1 179 ? 8.493 18.353 -23.554 1.00 61.34 179 LEU A O 1
ATOM 1493 N N . ASN A 1 180 ? 9.393 16.359 -24.075 1.00 60.91 180 ASN A N 1
ATOM 1494 C CA . ASN A 1 180 ? 10.557 16.536 -23.243 1.00 60.91 180 ASN A CA 1
ATOM 1495 C C . ASN A 1 180 ? 11.461 17.610 -23.856 1.00 60.91 180 ASN A C 1
ATOM 1497 O O . ASN A 1 180 ? 12.318 17.338 -24.695 1.00 60.91 180 ASN A O 1
ATOM 1501 N N . LYS A 1 181 ? 11.282 18.858 -23.411 1.00 64.62 181 LYS A N 1
ATOM 1502 C CA . LYS A 1 181 ? 12.108 19.998 -23.833 1.00 64.62 181 LYS A CA 1
ATOM 1503 C C . LYS A 1 181 ? 13.576 19.860 -23.408 1.00 64.62 181 LYS A C 1
ATOM 1505 O O . LYS A 1 181 ? 14.351 20.764 -23.693 1.00 64.62 181 LYS A O 1
ATOM 1510 N N . SER A 1 182 ? 13.980 18.777 -22.733 1.00 64.56 182 SER A N 1
ATOM 1511 C CA . SER A 1 182 ? 15.365 18.571 -22.286 1.00 64.56 182 SER A CA 1
ATOM 1512 C C . SER A 1 182 ? 16.368 18.515 -23.426 1.00 64.56 182 SER A C 1
ATOM 1514 O O . SER A 1 182 ? 17.498 18.934 -23.213 1.00 64.56 182 SER A O 1
ATOM 1516 N N . GLU A 1 183 ? 15.973 18.037 -24.607 1.00 65.00 183 GLU A N 1
ATOM 1517 C CA . GLU A 1 183 ? 16.811 18.079 -25.809 1.00 65.00 183 GLU A CA 1
ATOM 1518 C C . GLU A 1 183 ? 17.006 19.524 -26.287 1.00 65.00 183 GLU A C 1
ATOM 1520 O O . GLU A 1 183 ? 18.126 20.011 -26.337 1.00 65.00 183 GLU A O 1
ATOM 1525 N N . GLN A 1 184 ? 15.917 20.268 -26.513 1.00 68.38 184 GLN A N 1
ATOM 1526 C CA . GLN A 1 184 ? 15.979 21.682 -26.925 1.00 68.38 184 GLN A CA 1
ATOM 1527 C C . GLN A 1 184 ? 16.715 22.566 -25.906 1.00 68.38 184 GLN A C 1
ATOM 1529 O O . GLN A 1 184 ? 17.392 23.527 -26.258 1.00 68.38 184 GLN A O 1
ATOM 1534 N N . ARG A 1 185 ? 16.576 22.253 -24.615 1.00 74.31 185 ARG A N 1
ATOM 1535 C CA . ARG A 1 185 ? 17.240 22.962 -23.517 1.00 74.31 185 ARG A CA 1
ATOM 1536 C C . ARG A 1 185 ? 18.663 22.475 -23.252 1.00 74.31 185 ARG A C 1
ATOM 1538 O O . ARG A 1 185 ? 19.352 23.100 -22.446 1.00 74.31 185 ARG A O 1
ATOM 1545 N N . HIS A 1 186 ? 19.104 21.403 -23.912 1.00 73.38 186 HIS A N 1
ATOM 1546 C CA . HIS A 1 186 ? 20.462 20.884 -23.789 1.00 73.38 186 HIS A CA 1
ATOM 1547 C C . HIS A 1 186 ? 21.483 21.868 -24.341 1.00 73.38 186 HIS A C 1
ATOM 1549 O O . HIS A 1 186 ? 22.404 22.257 -23.621 1.00 73.38 186 HIS A O 1
ATOM 1555 N N . ASP A 1 187 ? 21.244 22.361 -25.555 1.00 75.44 187 ASP A N 1
ATOM 1556 C CA . ASP A 1 187 ? 22.121 23.328 -26.218 1.00 75.44 187 ASP A CA 1
ATOM 1557 C C . ASP A 1 187 ? 22.212 24.640 -25.427 1.00 75.44 187 ASP A C 1
ATOM 1559 O O . ASP A 1 187 ? 23.280 25.237 -25.297 1.00 75.44 187 ASP A O 1
ATOM 1563 N N . ALA A 1 188 ? 21.098 25.045 -24.808 1.00 80.81 188 ALA A N 1
ATOM 1564 C CA . ALA A 1 188 ? 21.018 26.220 -23.945 1.00 80.81 188 ALA A CA 1
ATOM 1565 C C . ALA A 1 188 ? 21.499 25.976 -22.498 1.00 80.81 188 ALA A C 1
ATOM 1567 O O . ALA A 1 188 ? 21.504 26.915 -21.700 1.00 80.81 188 ALA A O 1
ATOM 1568 N N . ARG A 1 189 ? 21.879 24.739 -22.136 1.00 83.12 189 ARG A N 1
ATOM 1569 C CA . ARG A 1 189 ? 22.302 24.322 -20.781 1.00 83.12 189 ARG A CA 1
ATOM 1570 C C . ARG A 1 189 ? 21.307 24.702 -19.680 1.00 83.12 189 ARG A C 1
ATOM 1572 O O . ARG A 1 189 ? 21.688 25.072 -18.570 1.00 83.12 189 ARG A O 1
ATOM 1579 N N . GLN A 1 190 ? 20.016 24.620 -19.983 1.00 84.88 190 GLN A N 1
ATOM 1580 C CA . GLN A 1 190 ? 18.952 24.975 -19.048 1.00 84.88 190 GLN A CA 1
ATOM 1581 C C . GLN A 1 190 ? 18.420 23.745 -18.320 1.00 84.88 190 GLN A C 1
ATOM 1583 O O . GLN A 1 190 ? 18.124 22.715 -18.930 1.00 84.88 190 GLN A O 1
ATOM 1588 N N . SER A 1 191 ? 18.224 23.876 -17.009 1.00 86.44 191 SER A N 1
ATOM 1589 C CA . SER A 1 191 ? 17.615 22.821 -16.202 1.00 86.44 191 SER A CA 1
ATOM 1590 C C . SER A 1 191 ? 16.177 22.512 -16.643 1.00 86.44 191 SER A C 1
ATOM 1592 O O . SER A 1 191 ? 15.430 23.373 -17.128 1.00 86.44 191 SER A O 1
ATOM 1594 N N . THR A 1 192 ? 15.774 21.258 -16.463 1.00 83.12 192 THR A N 1
ATOM 1595 C CA . THR A 1 192 ? 14.442 20.744 -16.809 1.00 83.12 192 THR A CA 1
ATOM 1596 C C . THR A 1 192 ? 13.922 19.827 -15.724 1.00 83.12 192 THR A C 1
ATOM 1598 O O . THR A 1 192 ? 14.675 19.033 -15.176 1.00 83.12 192 THR A O 1
ATOM 1601 N N . VAL A 1 193 ? 12.626 19.930 -15.440 1.00 85.62 193 VAL A N 1
ATOM 1602 C CA . VAL A 1 193 ? 11.884 18.992 -14.594 1.00 85.62 193 VAL A CA 1
ATOM 1603 C C . VAL A 1 193 ? 10.706 18.494 -15.413 1.00 85.62 193 VAL A C 1
ATOM 1605 O O . VAL A 1 193 ? 10.019 19.297 -16.046 1.00 85.62 193 VAL A O 1
ATOM 1608 N N . ASN A 1 194 ? 10.507 17.184 -15.435 1.00 82.19 194 ASN A N 1
ATOM 1609 C CA . ASN A 1 194 ? 9.409 16.523 -16.132 1.00 82.19 194 ASN A CA 1
ATOM 1610 C C . ASN A 1 194 ? 9.010 15.242 -15.379 1.00 82.19 194 ASN A C 1
ATOM 1612 O O . ASN A 1 194 ? 9.489 14.989 -14.273 1.00 82.19 194 ASN A O 1
ATOM 1616 N N . TRP A 1 195 ? 8.145 14.427 -15.989 1.00 83.88 195 TRP A N 1
ATOM 1617 C CA . TRP A 1 195 ? 7.703 13.155 -15.416 1.00 83.88 195 TRP A CA 1
ATOM 1618 C C . TRP A 1 195 ? 8.876 12.211 -15.097 1.00 83.88 195 TRP A C 1
ATOM 1620 O O . TRP A 1 195 ? 8.878 11.571 -14.048 1.00 83.88 195 TRP A O 1
ATOM 1630 N N . PHE A 1 196 ? 9.891 12.168 -15.968 1.00 82.19 196 PHE A N 1
ATOM 1631 C CA . PHE A 1 196 ? 11.050 11.281 -15.845 1.00 82.19 196 PHE A CA 1
ATOM 1632 C C . PHE A 1 196 ? 12.024 11.705 -14.750 1.00 82.19 196 PHE A C 1
ATOM 1634 O O . PHE A 1 196 ? 12.661 10.850 -14.139 1.00 82.19 196 PHE A O 1
ATOM 1641 N N . GLY A 1 197 ? 12.165 13.008 -14.497 1.00 85.25 197 GLY A N 1
ATOM 1642 C CA . GLY A 1 197 ? 13.077 13.508 -13.476 1.00 85.25 197 GLY A CA 1
ATOM 1643 C C . GLY A 1 197 ? 13.559 14.939 -13.687 1.00 85.25 197 GLY A C 1
ATOM 1644 O O . GLY A 1 197 ? 12.986 15.724 -14.445 1.00 85.25 197 GLY A O 1
ATOM 1645 N N . LEU A 1 198 ? 14.637 15.268 -12.978 1.00 86.12 198 LEU A N 1
ATOM 1646 C CA . LEU A 1 198 ? 15.332 16.549 -13.032 1.00 86.12 198 LEU A CA 1
ATOM 1647 C C . LEU A 1 198 ? 16.636 16.386 -13.813 1.00 86.12 198 LEU A C 1
ATOM 1649 O O . LEU A 1 198 ? 17.480 15.566 -13.456 1.00 86.12 198 LEU A O 1
ATOM 1653 N N . ARG A 1 199 ? 16.852 17.228 -14.821 1.00 84.69 199 ARG A N 1
ATOM 1654 C CA . ARG A 1 199 ? 18.164 17.425 -15.442 1.00 84.69 199 ARG A CA 1
ATOM 1655 C C . ARG A 1 199 ? 18.681 18.818 -15.134 1.00 84.69 199 ARG A C 1
ATOM 1657 O O . ARG A 1 199 ? 17.948 19.792 -15.305 1.00 84.69 199 ARG A O 1
ATOM 1664 N N . TYR A 1 200 ? 19.947 18.927 -14.749 1.00 86.75 200 TYR A N 1
ATOM 1665 C CA . TYR A 1 200 ? 20.614 20.216 -14.582 1.00 86.75 200 TYR A CA 1
ATOM 1666 C C . TYR A 1 200 ? 22.075 20.172 -15.027 1.00 86.75 200 TYR A C 1
ATOM 1668 O O . TYR A 1 200 ? 22.670 19.107 -15.201 1.00 86.75 200 TYR A O 1
ATOM 1676 N N . TYR A 1 201 ? 22.638 21.363 -15.212 1.00 86.62 201 TYR A N 1
ATOM 1677 C CA . TYR A 1 201 ? 23.988 21.581 -15.713 1.00 86.62 201 TYR A CA 1
ATOM 1678 C C . TYR A 1 201 ? 24.813 22.276 -14.635 1.00 86.62 201 TYR A C 1
ATOM 1680 O O . TYR A 1 201 ? 24.348 23.228 -14.011 1.00 86.62 201 TYR A O 1
ATOM 1688 N N . THR A 1 202 ? 26.035 21.808 -14.413 1.00 88.88 202 THR A N 1
ATOM 1689 C CA . THR A 1 202 ? 26.995 22.465 -13.516 1.00 88.88 202 THR A CA 1
ATOM 1690 C C . THR A 1 202 ? 28.403 22.323 -14.075 1.00 88.88 202 THR A C 1
ATOM 1692 O O . THR A 1 202 ? 28.644 21.479 -14.936 1.00 88.88 202 THR A O 1
ATOM 1695 N N . GLN A 1 203 ? 29.335 23.152 -13.620 1.00 90.06 203 GLN A N 1
ATOM 1696 C CA . GLN A 1 203 ? 30.738 23.050 -14.004 1.00 90.06 203 GLN A CA 1
ATOM 1697 C C . GLN A 1 203 ? 31.522 22.278 -12.942 1.00 90.06 203 GLN A C 1
ATOM 1699 O O . GLN A 1 203 ? 31.300 22.444 -11.743 1.00 90.06 203 GLN A O 1
ATOM 1704 N N . ASN A 1 204 ? 32.439 21.415 -13.377 1.00 88.81 204 ASN A N 1
ATOM 1705 C CA . ASN A 1 204 ? 33.401 20.799 -12.468 1.00 88.81 204 ASN A CA 1
ATOM 1706 C C . ASN A 1 204 ? 34.495 21.801 -12.057 1.00 88.81 204 ASN A C 1
ATOM 1708 O O . ASN A 1 204 ? 34.534 22.938 -12.526 1.00 88.81 204 ASN A O 1
ATOM 1712 N N . GLN A 1 205 ? 35.430 21.352 -11.217 1.00 91.50 205 GLN A N 1
ATOM 1713 C CA . GLN A 1 205 ? 36.569 22.159 -10.758 1.00 91.50 205 GLN A CA 1
ATOM 1714 C C . GLN A 1 205 ? 37.462 22.685 -11.904 1.00 91.50 205 GLN A C 1
ATOM 1716 O O . GLN A 1 205 ? 38.190 23.652 -11.710 1.00 91.50 205 GLN A O 1
ATOM 1721 N N . ASN A 1 206 ? 37.370 22.096 -13.102 1.00 93.81 206 ASN A N 1
ATOM 1722 C CA . ASN A 1 206 ? 38.110 22.485 -14.305 1.00 93.81 206 ASN A CA 1
ATOM 1723 C C . ASN A 1 206 ? 37.269 23.343 -15.274 1.00 93.81 206 ASN A C 1
ATOM 1725 O O . ASN A 1 206 ? 37.610 23.447 -16.452 1.00 93.81 206 ASN A O 1
ATOM 1729 N N . ASN A 1 207 ? 36.149 23.920 -14.822 1.00 89.56 207 ASN A N 1
ATOM 1730 C CA . ASN A 1 207 ? 35.191 24.683 -15.636 1.00 89.56 207 ASN A CA 1
ATOM 1731 C C . ASN A 1 207 ? 34.539 23.894 -16.790 1.00 89.56 207 ASN A C 1
ATOM 1733 O O . ASN A 1 207 ? 33.917 24.484 -17.681 1.00 89.56 207 ASN A O 1
ATOM 1737 N N . GLN A 1 208 ? 34.636 22.563 -16.784 1.00 89.31 208 GLN A N 1
ATOM 1738 C CA . GLN A 1 208 ? 33.996 21.716 -17.786 1.00 89.31 208 GLN A CA 1
ATOM 1739 C C . GLN A 1 208 ? 32.534 21.499 -17.410 1.00 89.31 208 GLN A C 1
ATOM 1741 O O . GLN A 1 208 ? 32.220 21.170 -16.265 1.00 89.31 208 GLN A O 1
ATOM 1746 N N . TRP A 1 209 ? 31.642 21.665 -18.384 1.00 82.62 209 TRP A N 1
ATOM 1747 C CA . TRP A 1 209 ? 30.216 21.437 -18.191 1.00 82.62 209 TRP A CA 1
ATOM 1748 C C . TRP A 1 209 ? 29.919 19.953 -17.999 1.00 82.62 209 TRP A C 1
ATOM 1750 O O . TRP A 1 209 ? 30.323 19.114 -18.799 1.00 82.62 209 TRP A O 1
ATOM 1760 N N . MET A 1 210 ? 29.172 19.659 -16.945 1.00 83.81 210 MET A N 1
ATOM 1761 C CA . MET A 1 210 ? 28.640 18.351 -16.606 1.00 83.81 210 MET A CA 1
ATOM 1762 C C . MET A 1 210 ? 27.117 18.407 -16.642 1.00 83.81 210 MET A C 1
ATOM 1764 O O . MET A 1 210 ? 26.508 19.404 -16.243 1.00 83.81 210 MET A O 1
ATOM 1768 N N . VAL A 1 211 ? 26.510 17.314 -17.095 1.00 82.94 211 VAL A N 1
ATOM 1769 C CA . VAL A 1 211 ? 25.061 17.117 -17.077 1.00 82.94 211 VAL A CA 1
ATOM 1770 C C . VAL A 1 211 ? 24.745 16.082 -16.018 1.00 82.94 211 VAL A C 1
ATOM 1772 O O . VAL A 1 211 ? 25.294 14.983 -16.048 1.00 82.94 211 VAL A O 1
ATOM 1775 N N . PHE A 1 212 ? 23.844 16.426 -15.108 1.00 84.31 212 PHE A N 1
ATOM 1776 C CA . PHE A 1 212 ? 23.310 15.487 -14.136 1.00 84.31 212 PHE A CA 1
ATOM 1777 C C . PHE A 1 212 ? 21.850 15.228 -14.447 1.00 84.31 212 PHE A C 1
ATOM 1779 O O . PHE A 1 212 ? 21.100 16.153 -14.768 1.00 84.31 212 PHE A O 1
ATOM 1786 N N . PHE A 1 213 ? 21.454 13.968 -14.332 1.00 83.75 213 PHE A N 1
ATOM 1787 C CA . PHE A 1 213 ? 20.063 13.560 -14.354 1.00 83.75 213 PHE A CA 1
ATOM 1788 C C . PHE A 1 213 ? 19.751 12.866 -13.028 1.00 83.75 213 PHE A C 1
ATOM 1790 O O . PHE A 1 213 ? 20.569 12.102 -12.524 1.00 83.75 213 PHE A O 1
ATOM 1797 N N . TYR A 1 214 ? 18.595 13.180 -12.459 1.00 86.25 214 TYR A N 1
ATOM 1798 C CA . TYR A 1 214 ? 18.058 12.556 -11.260 1.00 86.25 214 TYR A CA 1
ATOM 1799 C C . TYR A 1 214 ? 16.660 12.050 -11.607 1.00 86.25 214 TYR A C 1
ATOM 1801 O O . TYR A 1 214 ? 15.779 12.887 -11.842 1.00 86.25 214 TYR A O 1
ATOM 1809 N N . PRO A 1 215 ? 16.444 10.725 -11.686 1.00 85.62 215 PRO A N 1
ATOM 1810 C CA . PRO A 1 215 ? 15.135 10.185 -12.011 1.00 85.62 215 PRO A CA 1
ATOM 1811 C C . PRO A 1 215 ? 14.131 10.569 -10.923 1.00 85.62 215 PRO A C 1
ATOM 1813 O O . PRO A 1 215 ? 14.478 10.676 -9.744 1.00 85.62 215 PRO A O 1
ATOM 1816 N N . SER A 1 216 ? 12.879 10.791 -11.316 1.00 86.50 216 SER A N 1
ATOM 1817 C CA . SER A 1 216 ? 11.795 10.896 -10.343 1.00 86.50 216 SER A CA 1
ATOM 1818 C C . SER A 1 216 ? 11.589 9.533 -9.676 1.00 86.50 216 SER A C 1
ATOM 1820 O O . SER A 1 216 ? 11.824 8.494 -10.297 1.00 86.50 216 SER A O 1
ATOM 1822 N N . HIS A 1 217 ? 11.125 9.515 -8.425 1.00 84.12 217 HIS A N 1
ATOM 1823 C CA . HIS A 1 217 ? 10.860 8.251 -7.730 1.00 84.12 217 HIS A CA 1
ATOM 1824 C C . HIS A 1 217 ? 9.799 7.422 -8.458 1.00 84.12 217 HIS A C 1
ATOM 1826 O O . HIS A 1 217 ? 9.955 6.216 -8.592 1.00 84.12 217 HIS A O 1
ATOM 1832 N N . ASN A 1 218 ? 8.786 8.083 -9.029 1.00 84.75 218 ASN A N 1
ATOM 1833 C CA . ASN A 1 218 ? 7.776 7.416 -9.851 1.00 84.75 218 ASN A CA 1
ATOM 1834 C C . ASN A 1 218 ? 8.416 6.677 -11.041 1.00 84.75 218 ASN A C 1
ATOM 1836 O O . ASN A 1 218 ? 8.101 5.526 -11.318 1.00 84.75 218 ASN A O 1
ATOM 1840 N N . THR A 1 219 ? 9.359 7.318 -11.730 1.00 85.44 219 THR A N 1
ATOM 1841 C CA . THR A 1 219 ? 10.071 6.716 -12.862 1.00 85.44 219 THR A CA 1
ATOM 1842 C C . THR A 1 219 ? 10.997 5.580 -12.445 1.00 85.44 219 THR A C 1
ATOM 1844 O O . THR A 1 219 ? 11.023 4.549 -13.115 1.00 85.44 219 THR A O 1
ATOM 1847 N N . GLU A 1 220 ? 11.733 5.749 -11.345 1.00 86.25 220 GLU A N 1
ATOM 1848 C CA . GLU A 1 220 ? 12.586 4.703 -10.771 1.00 86.25 220 GLU A CA 1
ATOM 1849 C C . GLU A 1 220 ? 11.748 3.470 -10.397 1.00 86.25 220 GLU A C 1
ATOM 1851 O O . GLU A 1 220 ? 12.084 2.354 -10.794 1.00 86.25 220 GLU A O 1
ATOM 1856 N N . ASP A 1 221 ? 10.615 3.648 -9.717 1.00 88.62 221 ASP A N 1
ATOM 1857 C CA . ASP A 1 221 ? 9.739 2.541 -9.321 1.00 88.62 221 ASP A CA 1
ATOM 1858 C C . ASP A 1 221 ? 9.148 1.823 -10.544 1.00 88.62 221 ASP A C 1
ATOM 1860 O O . ASP A 1 221 ? 9.185 0.593 -10.623 1.00 88.62 221 ASP A O 1
ATOM 1864 N N . TRP A 1 222 ? 8.676 2.569 -11.550 1.00 88.94 222 TRP A N 1
ATOM 1865 C CA . TRP A 1 222 ? 8.175 1.975 -12.792 1.00 88.94 222 TRP A CA 1
ATOM 1866 C C . TRP A 1 222 ? 9.254 1.291 -13.635 1.00 88.94 222 TRP A C 1
ATOM 1868 O O . TRP A 1 222 ? 8.926 0.364 -14.375 1.00 88.94 222 TRP A O 1
ATOM 1878 N N . SER A 1 223 ? 10.525 1.690 -13.517 1.00 87.12 223 SER A N 1
ATOM 1879 C CA . SER A 1 223 ? 11.635 1.054 -14.246 1.00 87.12 223 SER A CA 1
ATOM 1880 C C . SER A 1 223 ? 11.921 -0.383 -13.805 1.00 87.12 223 SER A C 1
ATOM 1882 O O . SER A 1 223 ? 12.551 -1.151 -14.527 1.00 87.12 223 SER A O 1
ATOM 1884 N N . HIS A 1 224 ? 11.417 -0.768 -12.632 1.00 90.00 224 HIS A N 1
ATOM 1885 C CA . HIS A 1 224 ? 11.452 -2.144 -12.153 1.00 90.00 224 HIS A CA 1
ATOM 1886 C C . HIS A 1 224 ? 10.277 -2.987 -12.668 1.00 90.00 224 HIS A C 1
ATOM 1888 O O . HIS A 1 224 ? 10.225 -4.173 -12.385 1.00 90.00 224 HIS A O 1
ATOM 1894 N N . THR A 1 225 ? 9.335 -2.403 -13.409 1.00 91.19 225 THR A N 1
ATOM 1895 C CA . THR A 1 225 ? 8.200 -3.115 -14.022 1.00 91.19 225 THR A CA 1
ATOM 1896 C C . THR A 1 225 ? 8.305 -3.080 -15.543 1.00 91.19 225 THR A C 1
ATOM 1898 O O . THR A 1 225 ? 8.147 -4.107 -16.204 1.00 91.19 225 THR A O 1
ATOM 1901 N N . TYR A 1 226 ? 8.642 -1.914 -16.097 1.00 87.75 226 TYR A N 1
ATOM 1902 C CA . TYR A 1 226 ? 8.813 -1.691 -17.525 1.00 87.75 226 TYR A CA 1
ATOM 1903 C C . TYR A 1 226 ? 10.245 -1.290 -17.851 1.00 87.75 226 TYR A C 1
ATOM 1905 O O . TYR A 1 226 ? 10.844 -0.450 -17.178 1.00 87.75 226 TYR A O 1
ATOM 1913 N N . LEU A 1 227 ? 10.778 -1.852 -18.931 1.00 82.81 227 LEU A N 1
ATOM 1914 C CA . LEU A 1 227 ? 12.082 -1.459 -19.436 1.00 82.81 227 LEU A CA 1
ATOM 1915 C C . LEU A 1 227 ? 11.962 -0.157 -20.228 1.00 82.81 227 LEU A C 1
ATOM 1917 O O . LEU A 1 227 ? 11.569 -0.173 -21.392 1.00 82.81 227 LEU A O 1
ATOM 1921 N N . ASN A 1 228 ? 12.323 0.954 -19.583 1.00 75.06 228 ASN A N 1
ATOM 1922 C CA . ASN A 1 228 ? 12.133 2.308 -20.104 1.00 75.06 228 ASN A CA 1
ATOM 1923 C C . ASN A 1 228 ? 13.472 3.057 -20.191 1.00 75.06 228 ASN A C 1
ATOM 1925 O O . ASN A 1 228 ? 14.280 3.010 -19.264 1.00 75.06 228 ASN A O 1
ATOM 1929 N N . ASN A 1 229 ? 13.695 3.815 -21.267 1.00 74.00 229 ASN A N 1
ATOM 1930 C CA . ASN A 1 229 ? 14.889 4.657 -21.442 1.00 74.00 229 ASN A CA 1
ATOM 1931 C C . ASN A 1 229 ? 14.686 6.067 -20.859 1.00 74.00 229 ASN A C 1
ATOM 1933 O O . ASN A 1 229 ? 14.658 7.067 -21.580 1.00 74.00 229 ASN A O 1
ATOM 1937 N N . PHE A 1 230 ? 14.480 6.136 -19.544 1.00 77.56 230 PHE A N 1
ATOM 1938 C CA . PHE A 1 230 ? 14.152 7.378 -18.839 1.00 77.56 230 PHE A CA 1
ATOM 1939 C C . PHE A 1 230 ? 15.325 8.362 -18.709 1.00 77.56 230 PHE A C 1
ATOM 1941 O O . PHE A 1 230 ? 15.127 9.518 -18.343 1.00 77.56 230 PHE A O 1
ATOM 1948 N N . ASP A 1 231 ? 16.542 7.925 -19.016 1.00 74.25 231 ASP A N 1
ATOM 1949 C CA . ASP A 1 231 ? 17.757 8.733 -18.972 1.00 74.25 231 ASP A CA 1
ATOM 1950 C C . ASP A 1 231 ? 18.133 9.368 -20.317 1.00 74.25 231 ASP A C 1
ATOM 1952 O O . ASP A 1 231 ? 19.029 10.215 -20.381 1.00 74.25 231 ASP A O 1
ATOM 1956 N N . SER A 1 232 ? 17.406 9.025 -21.383 1.00 70.75 232 SER A N 1
ATOM 1957 C CA . SER A 1 232 ? 17.594 9.606 -22.709 1.00 70.75 232 SER A CA 1
ATOM 1958 C C . SER A 1 232 ? 17.432 11.133 -22.715 1.00 70.75 232 SER A C 1
ATOM 1960 O O . SER A 1 232 ? 16.603 11.724 -22.012 1.00 70.75 232 SER A O 1
ATOM 1962 N N . LEU A 1 233 ? 18.210 11.813 -23.565 1.00 62.78 233 LEU A N 1
ATOM 1963 C CA . LEU A 1 233 ? 18.017 13.242 -23.820 1.00 62.78 233 LEU A CA 1
ATOM 1964 C C . LEU A 1 233 ? 16.703 13.534 -24.557 1.00 62.78 233 LEU A C 1
ATOM 1966 O O . LEU A 1 233 ? 16.166 14.630 -24.414 1.00 62.78 233 LEU A O 1
ATOM 1970 N N . THR A 1 234 ? 16.193 12.540 -25.283 1.00 60.44 234 THR A N 1
ATOM 1971 C CA . THR A 1 234 ? 15.125 12.655 -26.278 1.00 60.44 234 THR A CA 1
ATOM 1972 C C . THR A 1 234 ? 13.883 11.836 -25.925 1.00 60.44 234 THR A C 1
ATOM 1974 O O . THR A 1 234 ? 12.989 11.721 -26.758 1.00 60.44 234 THR A O 1
ATOM 1977 N N . ALA A 1 235 ? 13.797 11.263 -24.714 1.00 59.12 235 ALA A N 1
ATOM 1978 C CA . ALA A 1 235 ? 12.619 10.507 -24.274 1.00 59.12 235 ALA A CA 1
ATOM 1979 C C . ALA A 1 235 ? 11.355 11.371 -24.411 1.00 59.12 235 ALA A C 1
ATOM 1981 O O . ALA A 1 235 ? 11.208 12.350 -23.683 1.00 59.12 235 ALA A O 1
ATOM 1982 N N . ARG A 1 236 ? 10.472 11.024 -25.352 1.00 50.66 236 ARG A N 1
ATOM 1983 C CA . ARG A 1 236 ? 9.192 11.687 -25.635 1.00 50.66 236 ARG A CA 1
ATOM 1984 C C . ARG A 1 236 ? 8.100 10.613 -25.613 1.00 50.66 236 ARG A C 1
ATOM 1986 O O . ARG A 1 236 ? 8.241 9.634 -26.340 1.00 50.66 236 ARG A O 1
ATOM 1993 N N . TYR A 1 237 ? 7.025 10.842 -24.854 1.00 50.62 237 TYR A N 1
ATOM 1994 C CA . TYR A 1 237 ? 5.818 10.002 -24.785 1.00 50.62 237 TYR A CA 1
ATOM 1995 C C . TYR A 1 237 ? 5.976 8.611 -24.138 1.00 50.62 237 TYR A C 1
ATOM 1997 O O . TYR A 1 237 ? 6.948 7.896 -24.376 1.00 50.62 237 TYR A O 1
ATOM 2005 N N . TRP A 1 238 ? 4.977 8.193 -23.350 1.00 55.09 238 TRP A N 1
ATOM 2006 C CA . TRP A 1 238 ? 4.774 6.788 -22.961 1.00 55.09 238 TRP A CA 1
ATOM 2007 C C . TRP A 1 238 ? 3.691 6.208 -23.876 1.00 55.09 238 TRP A C 1
ATOM 2009 O O . TRP A 1 238 ? 2.651 6.827 -24.053 1.00 55.09 238 TRP A O 1
ATOM 2019 N N . PHE A 1 239 ? 3.898 5.004 -24.416 1.00 51.31 239 PHE A N 1
ATOM 2020 C CA . PHE A 1 239 ? 2.850 4.225 -25.099 1.00 51.31 239 PHE A CA 1
ATOM 2021 C C . PHE A 1 239 ? 2.337 4.810 -26.425 1.00 51.31 239 PHE A C 1
ATOM 2023 O O . PHE A 1 239 ? 1.131 4.823 -26.658 1.00 51.31 239 PHE A O 1
ATOM 2030 N N . ASP A 1 240 ? 3.218 5.228 -27.336 1.00 42.94 240 ASP A N 1
ATOM 2031 C CA . ASP A 1 240 ? 2.770 5.588 -28.686 1.00 42.94 240 ASP A CA 1
ATOM 2032 C C . ASP A 1 240 ? 3.301 4.622 -29.761 1.00 42.94 240 ASP A C 1
ATOM 2034 O O . ASP A 1 240 ? 4.466 4.216 -29.746 1.00 42.94 240 ASP A O 1
ATOM 2038 N N . LYS A 1 241 ? 2.422 4.207 -30.683 1.00 36.81 241 LYS A N 1
ATOM 2039 C C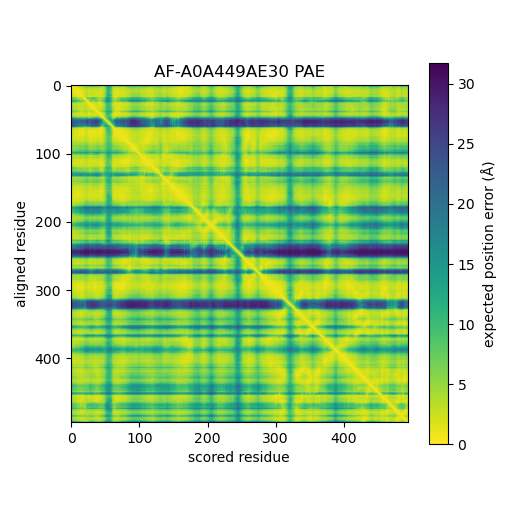A . LYS A 1 241 ? 2.724 3.216 -31.728 1.00 36.81 241 LYS A CA 1
ATOM 2040 C C . LYS A 1 241 ? 3.573 3.839 -32.846 1.00 36.81 241 LYS A C 1
ATOM 2042 O O . LYS A 1 241 ? 3.418 4.999 -33.208 1.00 36.81 241 LYS A O 1
ATOM 2047 N N . LEU A 1 242 ? 4.487 3.010 -33.358 1.00 35.72 242 LEU A N 1
ATOM 2048 C CA . LEU A 1 242 ? 5.236 3.072 -34.624 1.00 35.72 242 LEU A CA 1
ATOM 2049 C C . LEU A 1 242 ? 5.146 4.386 -35.427 1.00 35.72 242 LEU A C 1
ATOM 2051 O O . LEU A 1 242 ? 4.182 4.626 -36.147 1.00 35.72 242 LEU A O 1
ATOM 2055 N N . GLY A 1 243 ? 6.231 5.162 -35.404 1.00 34.94 243 GLY A N 1
ATOM 2056 C CA . GLY A 1 243 ? 6.555 6.122 -36.459 1.00 34.94 243 GLY A CA 1
ATOM 2057 C C . GLY A 1 243 ? 7.875 5.719 -37.111 1.00 34.94 243 GLY A C 1
ATOM 2058 O O . GLY A 1 243 ? 8.875 5.573 -36.412 1.00 34.94 243 GLY A O 1
ATOM 2059 N N . ASN A 1 244 ? 7.871 5.511 -38.428 1.00 38.84 244 ASN A N 1
ATOM 2060 C CA . ASN A 1 244 ? 9.079 5.252 -39.209 1.00 38.84 244 ASN A CA 1
ATOM 2061 C C . ASN A 1 244 ? 9.970 6.498 -39.205 1.00 38.84 244 ASN A C 1
ATOM 2063 O O . ASN A 1 244 ? 9.582 7.539 -39.729 1.00 38.84 244 ASN A O 1
ATOM 2067 N N . GLY A 1 245 ? 11.165 6.381 -38.640 1.00 36.16 245 GLY A N 1
ATOM 2068 C CA . GLY A 1 245 ? 12.169 7.434 -38.687 1.00 36.16 245 GLY A CA 1
ATOM 2069 C C . GLY A 1 245 ? 13.350 7.088 -37.799 1.00 36.16 245 GLY A C 1
ATOM 2070 O O . GLY A 1 245 ? 13.268 7.220 -36.580 1.00 36.16 245 GLY A O 1
ATOM 2071 N N . LEU A 1 246 ? 14.423 6.619 -38.435 1.00 40.47 246 LEU A N 1
ATOM 2072 C CA . LEU A 1 246 ? 15.768 6.579 -37.866 1.00 40.47 246 LEU A CA 1
ATOM 2073 C C . LEU A 1 246 ? 16.095 7.982 -37.308 1.00 40.47 246 LEU A C 1
ATOM 2075 O O . LEU A 1 246 ? 15.787 8.968 -37.971 1.00 40.47 246 LEU A O 1
ATOM 2079 N N . ASP A 1 247 ? 16.646 8.018 -36.090 1.00 40.75 247 ASP A N 1
ATOM 2080 C CA . ASP A 1 247 ? 16.887 9.158 -35.168 1.00 40.75 247 ASP A CA 1
ATOM 2081 C C . ASP A 1 247 ? 15.865 9.396 -34.029 1.00 40.75 247 ASP A C 1
ATOM 2083 O O . ASP A 1 247 ? 16.064 10.287 -33.205 1.00 40.75 247 ASP A O 1
ATOM 2087 N N . ASN A 1 248 ? 14.842 8.549 -33.858 1.00 41.69 248 ASN A N 1
ATOM 2088 C CA . ASN A 1 248 ? 13.980 8.559 -32.661 1.00 41.69 248 ASN A CA 1
ATOM 2089 C C . ASN A 1 248 ? 14.328 7.408 -31.696 1.00 41.69 248 ASN A C 1
ATOM 2091 O O . ASN A 1 248 ? 14.415 6.269 -32.158 1.00 41.69 248 ASN A O 1
ATOM 2095 N N . PRO A 1 249 ? 14.456 7.625 -30.365 1.00 44.31 249 PRO A N 1
ATOM 2096 C CA . PRO A 1 249 ? 14.478 6.513 -29.419 1.00 44.31 249 PRO A CA 1
ATOM 2097 C C . PRO A 1 249 ? 13.164 5.744 -29.569 1.00 44.31 249 PRO A C 1
ATOM 2099 O O . PRO A 1 249 ? 12.068 6.280 -29.397 1.00 44.31 249 PRO A O 1
ATOM 2102 N N . THR A 1 250 ? 13.282 4.495 -29.979 1.00 43.75 250 THR A N 1
ATOM 2103 C CA . THR A 1 250 ? 12.164 3.647 -30.367 1.00 43.75 250 THR A CA 1
ATOM 2104 C C . THR A 1 250 ? 11.225 3.437 -29.177 1.00 43.75 250 THR A C 1
ATOM 2106 O O . THR A 1 250 ? 11.645 3.097 -28.072 1.00 43.75 250 THR A O 1
ATOM 2109 N N . LYS A 1 251 ? 9.940 3.703 -29.419 1.00 52.12 251 LYS A N 1
ATOM 2110 C CA . LYS A 1 251 ? 8.850 3.811 -28.443 1.00 52.12 251 LYS A CA 1
ATOM 2111 C C . LYS A 1 251 ? 8.420 2.435 -27.900 1.00 52.12 251 LYS A C 1
ATOM 2113 O O . LYS A 1 251 ? 7.383 1.912 -28.305 1.00 52.12 251 LYS A O 1
ATOM 2118 N N . HIS A 1 252 ? 9.195 1.821 -27.009 1.00 52.16 252 HIS A N 1
ATOM 2119 C CA . HIS A 1 252 ? 8.824 0.539 -26.398 1.00 52.16 252 HIS A CA 1
ATOM 2120 C C . HIS A 1 252 ? 8.994 0.590 -24.887 1.00 52.16 252 HIS A C 1
ATOM 2122 O O . HIS A 1 252 ? 10.111 0.548 -24.393 1.00 52.16 252 HIS A O 1
ATOM 2128 N N . ASN A 1 253 ? 7.879 0.629 -24.164 1.00 60.47 253 ASN A N 1
ATOM 2129 C CA . ASN A 1 253 ? 7.878 0.282 -22.752 1.00 60.47 253 ASN A CA 1
ATOM 2130 C C . ASN A 1 253 ? 7.329 -1.133 -22.689 1.00 60.47 253 ASN A C 1
ATOM 2132 O O . ASN A 1 253 ? 6.188 -1.377 -23.077 1.00 60.47 253 ASN A O 1
ATOM 2136 N N . VAL A 1 254 ? 8.197 -2.070 -22.323 1.00 75.44 254 VAL A N 1
ATOM 2137 C CA . VAL A 1 254 ? 7.867 -3.494 -22.324 1.00 75.44 254 VAL A CA 1
ATOM 2138 C C . VAL A 1 254 ? 7.896 -3.987 -20.899 1.00 75.44 254 VAL A C 1
ATOM 2140 O O . VAL A 1 254 ? 8.868 -3.738 -20.183 1.00 75.44 254 VAL A O 1
ATOM 2143 N N . ALA A 1 255 ? 6.816 -4.647 -20.487 1.00 87.31 255 ALA A N 1
ATOM 2144 C CA . ALA A 1 255 ? 6.740 -5.268 -19.179 1.00 87.31 255 ALA A CA 1
ATOM 2145 C C . ALA A 1 255 ? 7.860 -6.311 -19.073 1.00 87.31 255 ALA A C 1
ATOM 2147 O O . ALA A 1 255 ? 7.854 -7.326 -19.766 1.00 87.31 255 ALA A O 1
ATOM 2148 N N . ILE A 1 256 ? 8.841 -6.033 -18.220 1.00 89.81 256 ILE A N 1
ATOM 2149 C CA . ILE A 1 256 ? 9.967 -6.930 -17.930 1.00 89.81 256 ILE A CA 1
ATOM 2150 C C . ILE A 1 256 ? 9.788 -7.666 -16.613 1.00 89.81 256 ILE A C 1
ATOM 2152 O O . ILE A 1 256 ? 10.478 -8.653 -16.360 1.00 89.81 256 ILE A O 1
ATOM 2156 N N . MET A 1 257 ? 8.858 -7.197 -15.784 1.00 93.50 257 MET A N 1
ATOM 2157 C CA . MET A 1 257 ? 8.462 -7.838 -14.542 1.00 93.50 257 MET A CA 1
ATOM 2158 C C . MET A 1 257 ? 6.953 -7.690 -14.346 1.00 93.50 257 MET A C 1
ATOM 2160 O O . MET A 1 257 ? 6.386 -6.661 -14.714 1.00 93.50 257 MET A O 1
ATOM 2164 N N . PRO A 1 258 ? 6.283 -8.692 -13.758 1.00 94.56 258 PRO A N 1
ATOM 2165 C CA . PRO A 1 258 ? 4.830 -8.701 -13.671 1.00 94.56 258 PRO A CA 1
ATOM 2166 C C . PRO A 1 258 ? 4.269 -7.983 -12.426 1.00 94.56 258 PRO A C 1
ATOM 2168 O O . PRO A 1 258 ? 3.095 -8.176 -12.102 1.00 94.56 258 PRO A O 1
ATOM 2171 N N . ASN A 1 259 ? 5.064 -7.159 -11.722 1.00 95.12 259 ASN A N 1
ATOM 2172 C CA . ASN A 1 259 ? 4.629 -6.392 -10.543 1.00 95.12 259 ASN A CA 1
ATOM 2173 C C . ASN A 1 259 ? 3.838 -5.132 -10.910 1.00 95.12 259 ASN A C 1
ATOM 2175 O O . ASN A 1 259 ? 4.281 -3.995 -10.735 1.00 95.12 259 ASN A O 1
ATOM 2179 N N . SER A 1 260 ? 2.632 -5.356 -11.422 1.00 94.44 260 SER A N 1
ATOM 2180 C CA . SER A 1 260 ? 1.653 -4.314 -11.715 1.00 94.44 260 SER A CA 1
ATOM 2181 C C . SER A 1 260 ? 0.252 -4.799 -11.374 1.00 94.44 260 SER A C 1
ATOM 2183 O O . SER A 1 260 ? -0.134 -5.908 -11.732 1.00 94.44 260 SER A O 1
ATOM 2185 N N . VAL A 1 261 ? -0.544 -3.950 -10.727 1.00 95.81 261 VAL A N 1
ATOM 2186 C CA . VAL A 1 261 ? -1.981 -4.208 -10.522 1.00 95.81 261 VAL A CA 1
ATOM 2187 C C . VAL A 1 261 ? -2.830 -3.774 -11.712 1.00 95.81 261 VAL A C 1
ATOM 2189 O O . VAL A 1 261 ? -4.025 -4.060 -11.745 1.00 95.81 261 VAL A O 1
ATOM 2192 N N . PHE A 1 262 ? -2.238 -3.079 -12.680 1.00 94.69 262 PHE A N 1
ATOM 2193 C CA . PHE A 1 262 ? -2.870 -2.788 -13.960 1.00 94.69 262 PHE A CA 1
ATOM 2194 C C . PHE A 1 262 ? -2.622 -3.932 -14.945 1.00 94.69 262 PHE A C 1
ATOM 2196 O O . PHE A 1 262 ? -1.866 -4.861 -14.663 1.00 94.69 262 PHE A O 1
ATOM 2203 N N . GLU A 1 263 ? -3.286 -3.862 -16.093 1.00 91.44 263 GLU A N 1
ATOM 2204 C CA . GLU A 1 263 ? -3.136 -4.855 -17.151 1.00 91.44 263 GLU A CA 1
ATOM 2205 C C . GLU A 1 263 ? -1.691 -4.918 -17.678 1.00 91.44 263 GLU A C 1
ATOM 2207 O O . GLU A 1 263 ? -1.076 -3.875 -17.890 1.00 91.44 263 GLU A O 1
ATOM 2212 N N . ILE A 1 264 ? -1.169 -6.137 -17.861 1.00 89.62 264 ILE A N 1
ATOM 2213 C CA . ILE A 1 264 ? 0.189 -6.44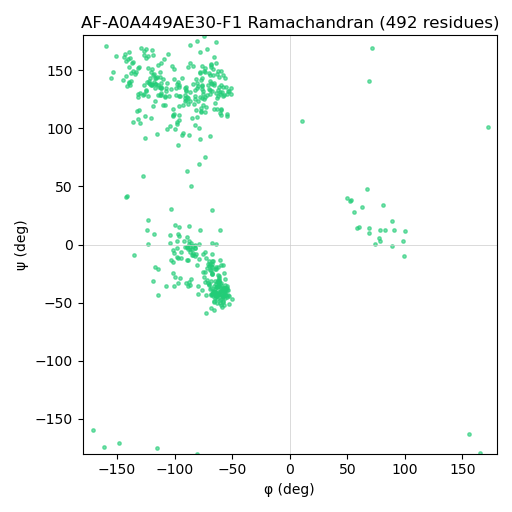0 -18.364 1.00 89.62 264 ILE A CA 1
ATOM 2214 C C . ILE A 1 264 ? 0.176 -7.662 -19.302 1.00 89.62 264 ILE A C 1
ATOM 2216 O O . ILE A 1 264 ? 1.018 -8.560 -19.216 1.00 89.62 264 ILE A O 1
ATOM 2220 N N . ASN A 1 265 ? -0.828 -7.739 -20.178 1.00 86.00 265 ASN A N 1
ATOM 2221 C CA . ASN A 1 265 ? -1.044 -8.866 -21.095 1.00 86.00 265 ASN A CA 1
ATOM 2222 C C . ASN A 1 265 ? 0.131 -9.112 -22.059 1.00 86.00 265 ASN A C 1
ATOM 2224 O O . ASN A 1 265 ? 0.243 -10.189 -22.642 1.00 86.00 265 ASN A O 1
ATOM 2228 N N . GLU A 1 266 ? 1.019 -8.136 -22.226 1.00 84.81 266 GLU A N 1
ATOM 2229 C CA . GLU A 1 266 ? 2.229 -8.194 -23.041 1.00 84.81 266 GLU A CA 1
ATOM 2230 C C . GLU A 1 266 ? 3.447 -8.817 -22.341 1.00 84.81 266 GLU A C 1
ATOM 2232 O O . GLU A 1 266 ? 4.443 -9.084 -23.011 1.00 84.81 266 GLU A O 1
ATOM 2237 N N . PHE A 1 267 ? 3.399 -9.084 -21.029 1.00 90.88 267 PHE A N 1
ATOM 2238 C CA . PHE A 1 267 ? 4.516 -9.731 -20.336 1.00 90.88 267 PHE A CA 1
ATOM 2239 C C . PHE A 1 267 ? 4.773 -11.134 -20.909 1.00 90.88 267 PHE A C 1
ATOM 2241 O O . PHE A 1 267 ? 3.848 -11.927 -21.101 1.00 90.88 267 PHE A O 1
ATOM 2248 N N . ARG A 1 268 ? 6.039 -11.449 -21.188 1.00 91.12 268 ARG A N 1
ATOM 2249 C CA . ARG A 1 268 ? 6.491 -12.750 -21.704 1.00 91.12 268 ARG A CA 1
ATOM 2250 C C . ARG A 1 268 ? 7.663 -13.256 -20.877 1.00 91.12 268 ARG A C 1
ATOM 2252 O O . ARG A 1 268 ? 8.420 -12.459 -20.326 1.00 91.12 268 ARG A O 1
ATOM 2259 N N . PHE A 1 269 ? 7.836 -14.573 -20.817 1.00 92.06 269 PHE A N 1
ATOM 2260 C CA . PHE A 1 269 ? 8.972 -15.211 -20.147 1.00 92.06 269 PHE A CA 1
ATOM 2261 C C . PHE A 1 269 ? 9.513 -16.394 -20.956 1.00 92.06 269 PHE A C 1
ATOM 2263 O O . PHE A 1 269 ? 8.820 -16.936 -21.815 1.00 92.06 269 PHE A O 1
ATOM 2270 N N . LYS A 1 270 ? 10.759 -16.798 -20.686 1.00 85.06 270 LYS A N 1
ATOM 2271 C CA . LYS A 1 270 ? 11.337 -18.037 -21.235 1.00 85.06 270 LYS A CA 1
ATOM 2272 C C . LYS A 1 270 ? 11.072 -19.205 -20.290 1.00 85.06 270 LYS A C 1
ATOM 2274 O O . LYS A 1 270 ? 11.328 -19.083 -19.092 1.00 85.06 270 LYS A O 1
ATOM 2279 N N . ASN A 1 271 ? 10.608 -20.331 -20.829 1.00 78.12 271 ASN A N 1
ATOM 2280 C CA . ASN A 1 271 ? 10.521 -21.579 -20.073 1.00 78.12 271 ASN A CA 1
ATOM 2281 C C . ASN A 1 271 ? 11.928 -22.114 -19.764 1.00 78.12 271 ASN A C 1
ATOM 2283 O O . ASN A 1 271 ? 12.820 -22.088 -20.615 1.00 78.12 271 ASN A O 1
ATOM 2287 N N . GLU A 1 272 ? 12.138 -22.623 -18.549 1.00 68.94 272 GLU A N 1
ATOM 2288 C CA . GLU A 1 272 ? 13.395 -23.294 -18.213 1.00 68.94 272 GLU A CA 1
ATOM 2289 C C . GLU A 1 272 ? 13.563 -24.550 -19.083 1.00 68.94 272 GLU A C 1
ATOM 2291 O O . GLU A 1 272 ? 12.678 -25.399 -19.147 1.00 68.94 272 GLU A O 1
ATOM 2296 N N . GLY A 1 273 ? 14.702 -24.662 -19.774 1.00 65.94 273 GLY A N 1
ATOM 2297 C CA . GLY A 1 273 ? 15.039 -25.827 -20.600 1.00 65.94 273 GLY A CA 1
ATOM 2298 C C . GLY A 1 273 ? 14.561 -25.785 -22.057 1.00 65.94 273 GLY A C 1
ATOM 2299 O O . GLY A 1 273 ? 14.893 -26.700 -22.807 1.00 65.94 273 GLY A O 1
ATOM 2300 N N . SER A 1 274 ? 13.853 -24.735 -22.490 1.00 61.34 274 SER A N 1
ATOM 2301 C CA . SER A 1 274 ? 13.470 -24.546 -23.897 1.00 61.34 274 SER A CA 1
ATOM 2302 C C . SER A 1 274 ? 13.681 -23.098 -24.327 1.00 61.34 274 SER A C 1
ATOM 2304 O O . SER A 1 274 ? 12.915 -22.205 -23.975 1.00 61.34 274 SER A O 1
ATOM 2306 N N . GLU A 1 275 ? 14.730 -22.848 -25.116 1.00 58.16 275 GLU A N 1
ATOM 2307 C CA . GLU A 1 275 ? 14.991 -21.510 -25.662 1.00 58.16 275 GLU A CA 1
ATOM 2308 C C . GLU A 1 275 ? 13.964 -21.080 -26.720 1.00 58.16 275 GLU A C 1
ATOM 2310 O O . GLU A 1 275 ? 13.867 -19.888 -27.012 1.00 58.16 275 GLU A O 1
ATOM 2315 N N . SER A 1 276 ? 13.196 -22.029 -27.270 1.00 65.69 276 SER A N 1
ATOM 2316 C CA . SER A 1 276 ? 12.213 -21.797 -28.332 1.00 65.69 276 SER A CA 1
ATOM 2317 C C . SER A 1 276 ? 10.772 -21.624 -27.844 1.00 65.69 276 SER A C 1
ATOM 2319 O O . SER A 1 276 ? 9.928 -21.211 -28.636 1.00 65.69 276 SER A O 1
ATOM 2321 N N . GLU A 1 277 ? 10.463 -21.924 -26.578 1.00 78.50 277 GLU A N 1
ATOM 2322 C CA . GLU A 1 277 ? 9.108 -21.763 -26.034 1.00 78.50 277 GLU A CA 1
ATOM 2323 C C . GLU A 1 277 ? 8.987 -20.493 -25.187 1.00 78.50 277 GLU A C 1
ATOM 2325 O O . GLU A 1 277 ? 9.532 -20.381 -24.085 1.00 78.50 277 GLU A O 1
ATOM 2330 N N . ILE A 1 278 ? 8.238 -19.529 -25.725 1.00 87.44 278 ILE A N 1
ATOM 2331 C CA . ILE A 1 278 ? 7.870 -18.293 -25.038 1.00 87.44 278 ILE A CA 1
ATOM 2332 C C . ILE A 1 278 ? 6.580 -18.555 -24.261 1.00 87.44 278 ILE A C 1
ATOM 2334 O O . ILE A 1 278 ? 5.557 -18.911 -24.844 1.00 87.44 278 ILE A O 1
ATOM 2338 N N . GLY A 1 279 ? 6.638 -18.368 -22.946 1.00 89.56 279 GLY A N 1
ATOM 2339 C CA . GLY A 1 279 ? 5.500 -18.508 -22.051 1.00 89.56 279 GLY A CA 1
ATOM 2340 C C . GLY A 1 279 ? 4.697 -17.216 -21.902 1.00 89.56 279 GLY A C 1
ATOM 2341 O O . GLY A 1 279 ? 5.226 -16.103 -22.000 1.00 89.56 279 GLY A O 1
ATOM 2342 N N . GLU A 1 280 ? 3.412 -17.387 -21.603 1.00 92.31 280 GLU A N 1
ATOM 2343 C CA . GLU A 1 280 ? 2.494 -16.334 -21.172 1.00 92.31 280 GLU A CA 1
ATOM 2344 C C . GLU A 1 280 ? 2.032 -16.632 -19.745 1.00 92.31 280 GLU A C 1
ATOM 2346 O O . GLU A 1 280 ? 1.875 -17.794 -19.359 1.00 92.31 280 GLU A O 1
ATOM 2351 N N . LEU A 1 281 ? 1.855 -15.588 -18.934 1.00 92.56 281 LEU A N 1
ATOM 2352 C CA . LEU A 1 281 ? 1.267 -15.763 -17.609 1.00 92.56 281 LEU A CA 1
ATOM 2353 C C . LEU A 1 281 ? -0.230 -16.032 -17.740 1.00 92.56 281 LEU A C 1
ATOM 2355 O O . LEU A 1 281 ? -0.886 -15.578 -18.676 1.00 92.56 281 LEU A O 1
ATOM 2359 N N . ALA A 1 282 ? -0.774 -16.749 -16.764 1.00 93.25 282 ALA A N 1
ATOM 2360 C CA . ALA A 1 282 ? -2.198 -17.016 -16.715 1.00 93.25 282 ALA A CA 1
ATOM 2361 C C . ALA A 1 282 ? -3.008 -15.697 -16.598 1.00 93.25 282 ALA A C 1
ATOM 2363 O O . ALA A 1 282 ? -2.547 -14.762 -15.928 1.00 93.25 282 ALA A O 1
ATOM 2364 N N . PRO A 1 283 ? -4.198 -15.585 -17.225 1.00 93.44 283 PRO A N 1
ATOM 2365 C CA . PRO A 1 283 ? -4.936 -14.319 -17.330 1.00 93.44 283 PRO A CA 1
ATOM 2366 C C . PRO A 1 283 ? -5.242 -13.632 -15.993 1.00 93.44 283 PRO A C 1
ATOM 2368 O O . PRO A 1 283 ? -5.310 -12.406 -15.906 1.00 93.44 283 PRO A O 1
ATOM 2371 N N . GLU A 1 284 ? -5.405 -14.394 -14.913 1.00 93.69 284 GLU A N 1
ATOM 2372 C CA . GLU A 1 284 ? -5.611 -13.866 -13.565 1.00 93.69 284 GLU A CA 1
ATOM 2373 C C . GLU A 1 284 ? -4.410 -13.077 -13.022 1.00 93.69 284 GLU A C 1
ATOM 2375 O O . GLU A 1 284 ? -4.585 -12.260 -12.117 1.00 93.69 284 GLU A O 1
ATOM 2380 N N . LYS A 1 285 ? -3.212 -13.292 -13.580 1.00 92.88 285 LYS A N 1
ATOM 2381 C CA . LYS A 1 285 ? -1.973 -12.574 -13.255 1.00 92.88 285 LYS A CA 1
ATOM 2382 C C . LYS A 1 285 ? -1.692 -11.390 -14.176 1.00 92.88 285 LYS A C 1
ATOM 2384 O O . LYS A 1 285 ? -0.794 -10.612 -13.859 1.00 92.88 285 LYS A O 1
ATOM 2389 N N . THR A 1 286 ? -2.415 -11.250 -15.288 1.00 91.19 286 THR A N 1
ATOM 2390 C CA . THR A 1 286 ? -2.174 -10.192 -16.283 1.00 91.19 286 THR A CA 1
ATOM 2391 C C . THR A 1 286 ? -3.330 -9.218 -16.439 1.00 91.19 286 THR A C 1
ATOM 2393 O O . THR A 1 286 ? -3.111 -8.105 -16.910 1.00 91.19 286 THR A O 1
ATOM 2396 N N . ARG A 1 287 ? -4.546 -9.585 -16.016 1.00 94.56 287 ARG A N 1
ATOM 2397 C CA . ARG A 1 287 ? -5.693 -8.669 -15.970 1.00 94.56 287 ARG A CA 1
ATOM 2398 C C . ARG A 1 287 ? -5.489 -7.541 -14.957 1.00 94.56 287 ARG A C 1
ATOM 2400 O O . ARG A 1 287 ? -4.742 -7.671 -13.984 1.00 94.56 287 ARG A O 1
ATOM 2407 N N . SER A 1 288 ? -6.272 -6.474 -15.114 1.00 95.50 288 SER A N 1
ATOM 2408 C CA . SER A 1 288 ? -6.386 -5.450 -14.076 1.00 95.50 288 SER A CA 1
ATOM 2409 C C . SER A 1 288 ? -6.925 -6.043 -12.766 1.00 95.50 288 SER A C 1
ATOM 2411 O O . SER A 1 288 ? -7.943 -6.745 -12.727 1.00 95.50 288 SER A O 1
ATOM 2413 N N . ARG A 1 289 ? -6.207 -5.747 -11.685 1.00 97.31 289 ARG A N 1
ATOM 2414 C CA . ARG A 1 289 ? -6.453 -6.124 -10.286 1.00 97.31 289 ARG A CA 1
ATOM 2415 C C . ARG A 1 289 ? -6.522 -4.885 -9.385 1.00 97.31 289 ARG A C 1
ATOM 2417 O O . ARG A 1 289 ? -6.519 -5.011 -8.163 1.00 97.31 289 ARG A O 1
ATOM 2424 N N . SER A 1 290 ? -6.624 -3.687 -9.967 1.00 97.81 290 SER A N 1
ATOM 2425 C CA . SER A 1 290 ? -6.646 -2.405 -9.246 1.00 97.81 290 SER A CA 1
ATOM 2426 C C . SER A 1 290 ? -7.707 -2.353 -8.146 1.00 97.81 290 SER A C 1
ATOM 2428 O O . SER A 1 290 ? -7.425 -1.968 -7.013 1.00 97.81 290 SER A O 1
ATOM 2430 N N . LYS A 1 291 ? -8.923 -2.829 -8.437 1.00 97.94 291 LYS A N 1
ATOM 2431 C CA . LYS A 1 291 ? -10.017 -2.894 -7.456 1.00 97.94 291 LYS A CA 1
ATOM 2432 C C . LYS A 1 291 ? -9.703 -3.812 -6.272 1.00 97.94 291 LYS A C 1
ATOM 2434 O O . LYS A 1 291 ? -9.987 -3.442 -5.137 1.00 97.94 291 LYS A O 1
ATOM 2439 N N . GLU A 1 292 ? -9.115 -4.981 -6.522 1.00 98.12 292 GLU A N 1
ATOM 2440 C CA . GLU A 1 292 ? -8.712 -5.933 -5.474 1.00 98.12 292 GLU A CA 1
ATOM 2441 C C . GLU A 1 292 ? -7.581 -5.365 -4.619 1.00 98.12 292 GLU A C 1
ATOM 2443 O O . GLU A 1 292 ? -7.615 -5.471 -3.394 1.00 98.12 292 GLU A O 1
ATOM 2448 N N . PHE A 1 293 ? -6.623 -4.691 -5.256 1.00 98.50 293 PHE A N 1
ATOM 2449 C CA . PHE A 1 293 ? -5.543 -4.009 -4.560 1.00 98.50 293 PHE A CA 1
ATOM 2450 C C . PHE A 1 293 ? -6.071 -2.888 -3.670 1.00 98.50 293 PHE A C 1
ATOM 2452 O O . PHE A 1 293 ? -5.753 -2.847 -2.490 1.00 98.50 293 PHE A O 1
ATOM 2459 N N . TYR A 1 294 ? -6.965 -2.033 -4.166 1.00 98.44 294 TYR A N 1
ATOM 2460 C CA . TYR A 1 294 ? -7.583 -1.007 -3.326 1.00 98.44 294 TYR A CA 1
ATOM 2461 C C . TYR A 1 294 ? -8.374 -1.602 -2.162 1.00 98.44 294 TYR A C 1
ATOM 2463 O O . TYR A 1 294 ? -8.246 -1.145 -1.024 1.00 98.44 294 TYR A O 1
ATOM 2471 N N . LYS A 1 295 ? -9.142 -2.664 -2.433 1.00 98.00 295 LYS A N 1
ATOM 2472 C CA . LYS A 1 295 ? -9.893 -3.390 -1.411 1.00 98.00 295 LYS A CA 1
ATOM 2473 C C . LYS A 1 295 ? -8.972 -3.912 -0.309 1.00 98.00 295 LYS A C 1
ATOM 2475 O O . LYS A 1 295 ? -9.313 -3.782 0.860 1.00 98.00 295 LYS A O 1
ATOM 2480 N N . LEU A 1 296 ? -7.796 -4.436 -0.659 1.00 98.50 296 LEU A N 1
ATOM 2481 C CA . LEU A 1 296 ? -6.807 -4.915 0.305 1.00 98.50 296 LEU A CA 1
ATOM 2482 C C . LEU A 1 296 ? -6.377 -3.817 1.293 1.00 98.50 296 LEU A C 1
ATOM 2484 O O . LEU A 1 296 ? -6.311 -4.069 2.496 1.00 98.50 296 LEU A O 1
ATOM 2488 N N . PHE A 1 297 ? -6.121 -2.597 0.811 1.00 98.12 297 PHE A N 1
ATOM 2489 C CA . PHE A 1 297 ? -5.775 -1.466 1.680 1.00 98.12 297 PHE A CA 1
ATOM 2490 C C . PHE A 1 297 ? -6.969 -1.029 2.540 1.00 98.12 297 PHE A C 1
ATOM 2492 O O . PHE A 1 297 ? -6.808 -0.838 3.746 1.00 98.12 297 PHE A O 1
ATOM 2499 N N . LEU A 1 298 ? -8.175 -0.933 1.970 1.00 97.44 298 LEU A N 1
ATOM 2500 C CA . LEU A 1 298 ? -9.376 -0.581 2.737 1.00 97.44 298 LEU A CA 1
ATOM 2501 C C . LEU A 1 298 ? -9.700 -1.618 3.822 1.00 97.44 298 LEU A C 1
ATOM 2503 O O . LEU A 1 298 ? -9.965 -1.256 4.968 1.00 97.44 298 LEU A O 1
ATOM 2507 N N . ASP A 1 299 ? -9.627 -2.908 3.496 1.00 97.31 299 ASP A N 1
ATOM 2508 C CA . ASP A 1 299 ? -9.812 -3.979 4.472 1.00 97.31 299 ASP A CA 1
ATOM 2509 C C . ASP A 1 299 ? -8.773 -3.861 5.582 1.00 97.31 299 ASP A C 1
ATOM 2511 O O . ASP A 1 299 ? -9.141 -3.804 6.755 1.00 97.31 299 ASP A O 1
ATOM 2515 N N . THR A 1 300 ? -7.485 -3.773 5.232 1.00 97.19 300 THR A N 1
ATOM 2516 C CA . THR A 1 300 ? -6.387 -3.689 6.204 1.00 97.19 300 THR A CA 1
ATOM 2517 C C . THR A 1 300 ? -6.491 -2.464 7.095 1.00 97.19 300 THR A C 1
ATOM 2519 O O . THR A 1 300 ? -6.298 -2.598 8.300 1.00 97.19 300 THR A O 1
ATOM 2522 N N . MET A 1 301 ? -6.874 -1.292 6.587 1.00 95.06 301 MET A N 1
ATOM 2523 C CA . MET A 1 301 ? -7.092 -0.134 7.460 1.00 95.06 301 MET A CA 1
ATOM 2524 C C . MET A 1 301 ? -8.337 -0.278 8.345 1.00 95.06 301 MET A C 1
ATOM 2526 O O . MET A 1 301 ? -8.453 0.423 9.343 1.00 95.06 301 MET A O 1
ATOM 2530 N N . GLY A 1 302 ? -9.222 -1.236 8.059 1.00 95.75 302 GLY A N 1
ATOM 2531 C CA . GLY A 1 302 ? -10.473 -1.425 8.782 1.00 95.75 302 GLY A CA 1
ATOM 2532 C C . GLY A 1 302 ? -11.562 -0.468 8.312 1.00 95.75 302 GLY A C 1
ATOM 2533 O O . GLY A 1 302 ? -12.359 -0.019 9.131 1.00 95.75 302 GLY A O 1
ATOM 2534 N N . TYR A 1 303 ? -11.585 -0.126 7.021 1.00 95.69 303 TYR A N 1
ATOM 2535 C CA . TYR A 1 303 ? -12.620 0.727 6.447 1.00 95.69 303 TYR A CA 1
ATOM 2536 C C . TYR A 1 303 ? -14.009 0.121 6.693 1.00 95.69 303 TYR A C 1
ATOM 2538 O O . TYR A 1 303 ? -14.240 -1.067 6.459 1.00 95.69 303 TYR A O 1
ATOM 2546 N N . GLY A 1 304 ? -14.920 0.934 7.227 1.00 94.19 304 GLY A N 1
ATOM 2547 C CA . GLY A 1 304 ? -16.253 0.502 7.656 1.00 94.19 304 GLY A CA 1
ATOM 2548 C C . GLY A 1 304 ? -16.313 -0.247 8.994 1.00 94.19 304 GLY A C 1
ATOM 2549 O O . GLY A 1 304 ? -17.381 -0.733 9.359 1.00 94.19 304 GLY A O 1
ATOM 2550 N N . LYS A 1 305 ? -15.200 -0.359 9.735 1.00 95.88 305 LYS A N 1
ATOM 2551 C CA . LYS A 1 305 ? -15.192 -0.867 11.116 1.00 95.88 305 LYS A CA 1
ATOM 2552 C C . LYS A 1 305 ? -15.373 0.284 12.096 1.00 95.88 305 LYS A C 1
ATOM 2554 O O . LYS A 1 305 ? -14.710 1.314 11.964 1.00 95.88 305 LYS A O 1
ATOM 2559 N N . THR A 1 306 ? -16.228 0.085 13.096 1.00 95.75 306 THR A N 1
ATOM 2560 C CA . THR A 1 306 ? -16.561 1.128 14.079 1.00 95.75 306 THR A CA 1
ATOM 2561 C C . THR A 1 306 ? -15.426 1.403 15.050 1.00 95.75 306 THR A C 1
ATOM 2563 O O . THR A 1 306 ? -15.413 2.467 15.641 1.00 95.75 306 THR A O 1
ATOM 2566 N N . ILE A 1 307 ? -14.472 0.486 15.227 1.00 96.69 307 ILE A N 1
ATOM 2567 C CA . ILE A 1 307 ? -13.175 0.776 15.846 1.00 96.69 307 ILE A CA 1
ATOM 2568 C C . ILE A 1 307 ? -12.095 0.153 14.964 1.00 96.69 307 ILE A C 1
ATOM 2570 O O . ILE A 1 307 ? -12.015 -1.066 14.831 1.00 96.69 307 ILE A O 1
ATOM 2574 N N . SER A 1 308 ? -11.253 0.992 14.361 1.00 95.25 308 SER A N 1
ATOM 2575 C CA . SER A 1 308 ? -10.211 0.547 13.430 1.00 95.25 308 SER A CA 1
ATOM 2576 C C . SER A 1 308 ? -8.817 0.641 14.042 1.00 95.25 308 SER A C 1
ATOM 2578 O O . SER A 1 308 ? -7.967 -0.213 13.786 1.00 95.25 308 SER A O 1
ATOM 2580 N N . GLN A 1 309 ? -8.571 1.655 14.870 1.00 94.31 309 G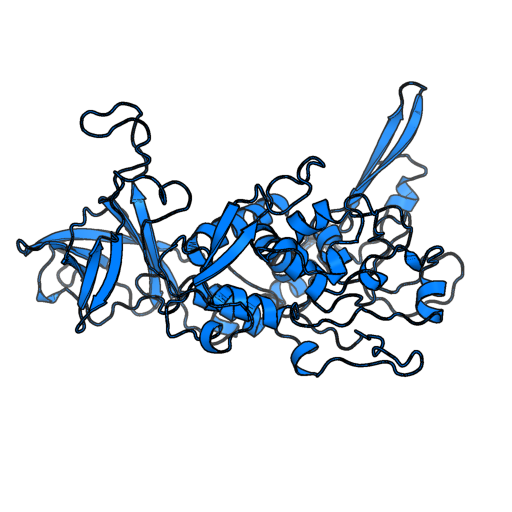LN A N 1
ATOM 2581 C CA . GLN A 1 309 ? -7.271 1.891 15.472 1.00 94.31 309 GLN A CA 1
ATOM 2582 C C . GLN A 1 309 ? -7.394 2.645 16.794 1.00 94.31 309 GLN A C 1
ATOM 2584 O O . GLN A 1 309 ? -8.280 3.487 16.958 1.00 94.31 309 GLN A O 1
ATOM 2589 N N . VAL A 1 310 ? -6.468 2.362 17.711 1.00 94.94 310 VAL A N 1
ATOM 2590 C CA . VAL A 1 310 ? -6.310 3.094 18.973 1.00 94.94 310 VAL A CA 1
ATOM 2591 C C . VAL A 1 310 ? -4.910 3.679 19.093 1.00 94.94 310 VAL A C 1
ATOM 2593 O O . VAL A 1 310 ? -3.937 3.031 18.716 1.00 94.94 310 VAL A O 1
ATOM 2596 N N . PHE A 1 311 ? -4.797 4.890 19.628 1.00 90.88 311 PHE A N 1
ATOM 2597 C CA . PHE A 1 311 ? -3.530 5.593 19.841 1.00 90.88 311 PHE A CA 1
ATOM 2598 C C . PHE A 1 311 ? -3.362 5.929 21.315 1.00 90.88 311 PHE A C 1
ATOM 2600 O O . PHE A 1 311 ? -4.316 6.371 21.948 1.00 90.88 311 PHE A O 1
ATOM 2607 N N . TYR A 1 312 ? -2.159 5.758 21.854 1.00 90.50 312 TYR A N 1
ATOM 2608 C CA . TYR A 1 312 ? -1.853 6.184 23.215 1.00 90.50 312 TYR A CA 1
ATOM 2609 C C . TYR A 1 312 ? -1.424 7.655 23.244 1.00 90.50 312 TYR A C 1
ATOM 2611 O O . TYR A 1 312 ? -0.946 8.203 22.247 1.00 90.50 312 TYR A O 1
ATOM 2619 N N . ARG A 1 313 ? -1.585 8.305 24.394 1.00 88.44 313 ARG A N 1
ATOM 2620 C CA . ARG A 1 313 ? -1.153 9.691 24.597 1.00 88.44 313 ARG A CA 1
ATOM 2621 C C . ARG A 1 313 ? 0.371 9.750 24.755 1.00 88.44 313 ARG A C 1
ATOM 2623 O O . ARG A 1 313 ? 0.901 9.146 25.677 1.00 88.44 313 ARG A O 1
ATOM 2630 N N . SER A 1 314 ? 1.083 10.466 23.888 1.00 80.19 314 SER A N 1
ATOM 2631 C CA . SER A 1 314 ? 2.559 10.436 23.818 1.00 80.19 314 SER A CA 1
ATOM 2632 C C . SER A 1 314 ? 3.276 11.658 24.411 1.00 80.19 314 SER A C 1
ATOM 2634 O O . SER A 1 314 ? 4.480 11.802 24.234 1.00 80.19 314 SER A O 1
ATOM 2636 N N . ASP A 1 315 ? 2.572 12.570 25.081 1.00 73.50 315 ASP A N 1
ATOM 2637 C CA . ASP A 1 315 ? 3.123 13.826 25.617 1.00 73.50 315 ASP A CA 1
ATOM 2638 C C . ASP A 1 315 ? 3.751 13.662 27.017 1.00 73.50 315 ASP A C 1
ATOM 2640 O O . ASP A 1 315 ? 3.452 14.408 27.951 1.00 73.50 315 ASP A O 1
ATOM 2644 N N . VAL A 1 316 ? 4.630 12.670 27.176 1.00 65.12 316 VAL A N 1
ATOM 2645 C CA . VAL A 1 316 ? 5.405 12.483 28.412 1.00 65.12 316 VAL A CA 1
ATOM 2646 C C . VAL A 1 316 ? 6.712 13.265 28.314 1.00 65.12 316 VAL A C 1
ATOM 2648 O O . VAL A 1 316 ? 7.467 13.125 27.355 1.00 65.12 316 VAL A O 1
ATOM 2651 N N . THR A 1 317 ? 6.984 14.101 29.315 1.00 59.53 317 THR A N 1
ATOM 2652 C CA . THR A 1 317 ? 8.289 14.748 29.492 1.00 59.53 317 THR A CA 1
ATOM 2653 C C . THR A 1 317 ? 9.271 13.779 30.141 1.00 59.53 317 THR A C 1
ATOM 2655 O O . THR A 1 317 ? 8.917 13.125 31.126 1.00 59.53 317 THR A O 1
ATOM 2658 N N . ASP A 1 318 ? 10.503 13.732 29.635 1.00 53.91 318 ASP A N 1
ATOM 2659 C CA . ASP A 1 318 ? 11.590 12.928 30.203 1.00 53.91 318 ASP A CA 1
ATOM 2660 C C . ASP A 1 318 ? 11.747 13.187 31.718 1.00 53.91 318 ASP A C 1
ATOM 2662 O O . ASP A 1 318 ? 11.809 14.338 32.155 1.00 53.91 318 ASP A O 1
ATOM 2666 N N . GLY A 1 319 ? 11.797 12.120 32.527 1.00 53.22 319 GLY A N 1
ATOM 2667 C CA . GLY A 1 319 ? 12.042 12.206 33.975 1.00 53.22 319 GLY A CA 1
ATOM 2668 C C . GLY A 1 319 ? 10.819 12.389 34.891 1.00 53.22 319 GLY A C 1
ATOM 2669 O O . GLY A 1 319 ? 10.993 12.818 36.033 1.00 53.22 319 GLY A O 1
ATOM 2670 N N . GLN A 1 320 ? 9.592 12.070 34.454 1.00 58.97 320 GLN A N 1
ATOM 2671 C CA . GLN A 1 320 ? 8.432 12.080 35.363 1.00 58.97 320 GLN A CA 1
ATOM 2672 C C . GLN A 1 320 ? 8.519 11.002 36.475 1.00 58.97 320 GLN A C 1
ATOM 2674 O O . GLN A 1 320 ? 8.841 9.847 36.192 1.00 58.97 320 GLN A O 1
ATOM 2679 N N . PRO A 1 321 ? 8.180 11.326 37.744 1.00 44.91 321 PRO A N 1
ATOM 2680 C CA . PRO A 1 321 ? 8.187 10.360 38.846 1.00 44.91 321 PRO A CA 1
ATOM 2681 C C . PRO A 1 321 ? 7.215 9.191 38.613 1.00 44.91 321 PRO A C 1
ATOM 2683 O O . PRO A 1 321 ? 6.045 9.408 38.310 1.00 44.91 321 PRO A O 1
ATOM 2686 N N . GLY A 1 322 ? 7.687 7.953 38.800 1.00 54.22 322 GLY A N 1
ATOM 2687 C CA . GLY A 1 322 ? 6.898 6.721 38.619 1.00 54.22 322 GLY A CA 1
ATOM 2688 C C . GLY A 1 322 ? 7.112 6.012 37.278 1.00 54.22 322 GLY A C 1
ATOM 2689 O O . GLY A 1 322 ? 6.710 4.862 37.131 1.00 54.22 322 GLY A O 1
ATOM 2690 N N . TYR A 1 323 ? 7.812 6.650 36.338 1.00 52.41 323 TYR A N 1
ATOM 2691 C CA . TYR A 1 323 ? 8.093 6.114 35.012 1.00 52.41 323 TYR A CA 1
ATOM 2692 C C . TYR A 1 323 ? 9.591 6.276 34.710 1.00 52.41 323 TYR A C 1
ATOM 2694 O O . TYR A 1 323 ? 10.124 7.381 34.706 1.00 52.41 323 TYR A O 1
ATOM 2702 N N . GLY A 1 324 ? 10.305 5.155 34.554 1.00 51.03 324 GLY A N 1
ATOM 2703 C CA . GLY A 1 324 ? 11.756 5.149 34.322 1.00 51.03 324 GLY A CA 1
ATOM 2704 C C . GLY A 1 324 ? 12.168 5.804 32.996 1.00 51.03 324 GLY A C 1
ATOM 2705 O O . GLY A 1 324 ? 11.330 6.152 32.168 1.00 51.03 324 GLY A O 1
ATOM 2706 N N . ALA A 1 325 ? 13.475 5.946 32.763 1.00 49.19 325 ALA A N 1
ATOM 2707 C CA . ALA A 1 325 ? 13.994 6.393 31.468 1.00 49.19 325 ALA A CA 1
ATOM 2708 C C . ALA A 1 325 ? 13.431 5.521 30.321 1.00 49.19 325 ALA A C 1
ATOM 2710 O O . ALA A 1 325 ? 13.446 4.293 30.420 1.00 49.19 325 ALA A O 1
ATOM 2711 N N . GLY A 1 326 ? 12.930 6.149 29.248 1.00 53.69 326 GLY A N 1
ATOM 2712 C CA . GLY A 1 326 ? 12.376 5.453 28.075 1.00 53.69 326 GLY A CA 1
ATOM 2713 C C . GLY A 1 326 ? 10.846 5.339 28.005 1.00 53.69 326 GLY A C 1
ATOM 2714 O O . GLY A 1 326 ? 10.336 4.601 27.161 1.00 53.69 326 GLY A O 1
ATOM 2715 N N . VAL A 1 327 ? 10.090 6.051 28.849 1.00 56.66 327 VAL A N 1
ATOM 2716 C CA . VAL A 1 327 ? 8.622 6.099 28.734 1.00 56.66 327 VAL A CA 1
ATOM 2717 C C . VAL A 1 327 ? 8.190 7.031 27.606 1.00 56.66 327 VAL A C 1
ATOM 2719 O O . VAL A 1 327 ? 8.389 8.238 27.647 1.00 56.66 327 VAL A O 1
ATOM 2722 N N . VAL A 1 328 ? 7.568 6.431 26.593 1.00 61.97 328 VAL A N 1
ATOM 2723 C CA . VAL A 1 328 ? 7.155 7.077 25.336 1.00 61.97 328 VAL A CA 1
ATOM 2724 C C . VAL A 1 328 ? 5.725 7.638 25.373 1.00 61.97 328 VAL A C 1
ATOM 2726 O O . VAL A 1 328 ? 5.266 8.196 24.376 1.00 61.97 328 VAL A O 1
ATOM 2729 N N . GLY A 1 329 ? 4.990 7.468 26.479 1.00 75.62 329 GLY A N 1
ATOM 2730 C CA . GLY A 1 329 ? 3.590 7.882 26.588 1.00 75.62 329 GLY A CA 1
ATOM 2731 C C . GLY A 1 329 ? 2.836 7.300 27.788 1.00 75.62 329 GLY A C 1
ATOM 2732 O O . GLY A 1 329 ? 3.389 6.522 28.559 1.00 75.62 329 GLY A O 1
ATOM 2733 N N . TRP A 1 330 ? 1.554 7.653 27.892 1.00 84.06 330 TRP A N 1
ATOM 2734 C CA . TRP A 1 330 ? 0.559 7.118 28.823 1.00 84.06 330 TRP A CA 1
ATOM 2735 C C . TRP A 1 330 ? -0.195 5.957 28.145 1.00 84.06 330 TRP A C 1
ATOM 2737 O O . TRP A 1 330 ? -1.110 6.210 27.351 1.00 84.06 330 TRP A O 1
ATOM 2747 N N . PRO A 1 331 ? 0.203 4.692 28.375 1.00 87.50 331 PRO A N 1
ATOM 2748 C CA . PRO A 1 331 ? -0.342 3.535 27.658 1.00 87.50 331 PRO A CA 1
ATOM 2749 C C . PRO A 1 331 ? -1.846 3.327 27.855 1.00 87.50 331 PRO A C 1
ATOM 2751 O O . PRO A 1 331 ? -2.524 2.842 26.950 1.00 87.50 331 PRO A O 1
ATOM 2754 N N . ASP A 1 332 ? -2.344 3.690 29.032 1.00 90.69 332 ASP A N 1
ATOM 2755 C CA . ASP A 1 332 ? -3.721 3.562 29.503 1.00 90.69 332 ASP A CA 1
ATOM 2756 C C . ASP A 1 332 ? -4.637 4.684 29.006 1.00 90.69 332 ASP A C 1
ATOM 2758 O O . ASP A 1 332 ? -5.844 4.614 29.187 1.00 90.69 332 ASP A O 1
ATOM 2762 N N . ARG A 1 333 ? -4.105 5.722 28.357 1.00 93.25 333 ARG A N 1
ATOM 2763 C CA . ARG A 1 333 ? -4.896 6.834 27.819 1.00 93.25 333 ARG A CA 1
ATOM 2764 C C . ARG A 1 333 ? -5.010 6.691 26.314 1.00 93.25 333 ARG A C 1
ATOM 2766 O O . ARG A 1 333 ? -4.074 7.026 25.589 1.00 93.25 333 ARG A O 1
ATOM 2773 N N . LEU A 1 334 ? -6.161 6.208 25.848 1.00 95.0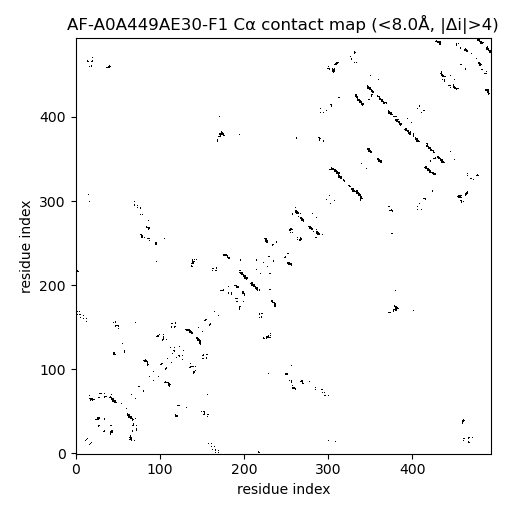0 334 LEU A N 1
ATOM 2774 C CA . LEU A 1 334 ? -6.391 5.845 24.453 1.00 95.00 334 LEU A CA 1
ATOM 2775 C C . LEU A 1 334 ? -7.311 6.827 23.723 1.00 95.00 334 LEU A C 1
ATOM 2777 O O . LEU A 1 334 ? -8.378 7.190 24.210 1.00 95.00 334 LEU A O 1
ATOM 2781 N N . LYS A 1 335 ? -6.921 7.205 22.506 1.00 95.50 335 LYS A N 1
ATOM 2782 C CA . LYS A 1 335 ? -7.806 7.784 21.491 1.00 95.50 335 LYS A CA 1
ATOM 2783 C C . LYS A 1 335 ? -8.252 6.705 20.524 1.00 95.50 335 LYS A C 1
ATOM 2785 O O . LYS A 1 335 ? -7.431 5.902 20.085 1.00 95.50 335 LYS A O 1
ATOM 2790 N N . PHE A 1 336 ? -9.526 6.721 20.159 1.00 96.69 336 PHE A N 1
ATOM 2791 C CA . PHE A 1 336 ? -10.114 5.759 19.230 1.00 96.69 336 PHE A CA 1
ATOM 2792 C C . PHE A 1 336 ? -10.360 6.436 17.888 1.00 96.69 336 PHE A C 1
ATOM 2794 O O . PHE A 1 336 ? -10.801 7.582 17.848 1.00 96.69 336 PHE A O 1
ATOM 2801 N N . SER A 1 337 ? -10.082 5.727 16.798 1.00 95.75 337 SER A N 1
ATOM 2802 C CA . SER A 1 337 ? -10.319 6.210 15.437 1.00 95.75 337 SER A CA 1
ATOM 2803 C C . SER A 1 337 ? -10.875 5.110 14.547 1.00 95.75 337 SER A C 1
ATOM 2805 O O . SER A 1 337 ? -10.473 3.938 14.640 1.00 95.75 337 SER A O 1
ATOM 2807 N N . ALA A 1 338 ? -11.838 5.467 13.702 1.00 95.44 338 ALA A N 1
ATOM 2808 C CA . ALA A 1 338 ? -12.536 4.491 12.880 1.00 95.44 338 ALA A CA 1
ATOM 2809 C C . ALA A 1 338 ? -13.440 5.125 11.822 1.00 95.44 338 ALA A C 1
ATOM 2811 O O . ALA A 1 338 ? -13.265 6.285 11.453 1.00 95.44 338 ALA A O 1
ATOM 2812 N N . PHE A 1 339 ? -14.391 4.322 11.343 1.00 95.00 339 PHE A N 1
ATOM 2813 C CA . PHE A 1 339 ? -15.360 4.653 10.319 1.00 95.00 339 PHE A CA 1
ATOM 2814 C C . PHE A 1 339 ? -16.778 4.374 10.830 1.00 95.00 339 PHE A C 1
ATOM 2816 O O . PHE A 1 339 ? -17.063 3.282 11.319 1.00 95.00 339 PHE A O 1
ATOM 2823 N N . ILE A 1 340 ? -17.669 5.354 10.701 1.00 92.50 340 ILE A N 1
ATOM 2824 C CA . ILE A 1 340 ? -19.094 5.252 11.049 1.00 92.50 340 ILE A CA 1
ATOM 2825 C C . ILE A 1 340 ? -19.907 5.468 9.774 1.00 92.50 340 ILE A C 1
ATOM 2827 O O . ILE A 1 340 ? -19.547 6.301 8.942 1.00 92.50 340 ILE A O 1
ATOM 2831 N N . ASP A 1 341 ? -20.977 4.694 9.590 1.00 90.69 341 ASP A N 1
ATOM 2832 C CA . ASP A 1 341 ? -21.888 4.874 8.456 1.00 90.69 341 ASP A CA 1
ATOM 2833 C C . ASP A 1 341 ? -22.447 6.302 8.488 1.00 90.69 341 ASP A C 1
ATOM 2835 O O . ASP A 1 341 ? -22.953 6.761 9.514 1.00 90.69 341 ASP A O 1
ATOM 2839 N N . ALA A 1 342 ? -22.344 7.017 7.367 1.00 90.12 342 ALA A N 1
ATOM 2840 C CA . ALA A 1 342 ? -22.767 8.410 7.278 1.00 90.12 342 ALA A CA 1
ATOM 2841 C C . ALA A 1 342 ? -24.248 8.626 7.654 1.00 90.12 342 ALA A C 1
ATOM 2843 O O . ALA A 1 342 ? -24.600 9.726 8.092 1.00 90.12 342 ALA A O 1
ATOM 2844 N N . ASN A 1 343 ? -25.085 7.591 7.517 1.00 89.50 343 ASN A N 1
ATOM 2845 C CA . ASN A 1 343 ? -26.508 7.605 7.863 1.00 89.50 343 ASN A CA 1
ATOM 2846 C C . ASN A 1 343 ? -26.796 7.221 9.325 1.00 89.50 343 ASN A C 1
ATOM 2848 O O . ASN A 1 343 ? -27.904 7.450 9.800 1.00 89.50 343 ASN A O 1
ATOM 2852 N N . HIS A 1 344 ? -25.820 6.664 10.044 1.00 87.75 344 HIS A N 1
ATOM 2853 C CA . HIS A 1 344 ? -25.978 6.149 11.408 1.00 87.75 344 HIS A CA 1
ATOM 2854 C C . HIS A 1 344 ? -24.915 6.744 12.338 1.00 87.75 344 HIS A C 1
ATOM 2856 O O . HIS A 1 344 ? -24.098 6.032 12.923 1.00 87.75 344 HIS A O 1
ATOM 2862 N N . LYS A 1 345 ? -24.901 8.077 12.446 1.00 91.19 345 LYS A N 1
ATOM 2863 C CA . LYS A 1 345 ? -23.966 8.789 13.325 1.00 91.19 345 LYS A CA 1
ATOM 2864 C C . LYS A 1 345 ? -24.301 8.552 14.796 1.00 91.19 345 LYS A C 1
ATOM 2866 O O . LYS A 1 345 ? -25.468 8.489 15.170 1.00 91.19 345 LYS A O 1
ATOM 2871 N N . VAL A 1 346 ? -23.258 8.505 15.613 1.00 93.75 346 VAL A N 1
ATOM 2872 C CA . VAL A 1 346 ? -23.330 8.472 17.080 1.00 93.75 346 VAL A CA 1
ATOM 2873 C C . VAL A 1 346 ? -22.624 9.700 17.661 1.00 93.75 346 VAL A C 1
ATOM 2875 O O . VAL A 1 346 ? -21.848 10.358 16.962 1.00 93.75 346 VAL A O 1
ATOM 2878 N N . ASP A 1 347 ? -22.873 10.034 18.919 1.00 95.12 347 ASP A N 1
ATOM 2879 C CA . ASP A 1 347 ? -22.326 11.252 19.525 1.00 95.12 347 ASP A CA 1
ATOM 2880 C C . ASP A 1 347 ? -20.933 11.023 20.115 1.00 95.12 347 ASP A C 1
ATOM 2882 O O . ASP A 1 347 ? -20.061 11.892 20.021 1.00 95.12 347 ASP A O 1
ATOM 2886 N N . GLY A 1 348 ? -20.682 9.831 20.663 1.00 95.44 348 GLY A N 1
ATOM 2887 C CA . GLY A 1 348 ? -19.426 9.529 21.337 1.00 95.44 348 GLY A CA 1
ATOM 2888 C C . GLY A 1 348 ? -19.110 8.049 21.501 1.00 95.44 348 GLY A C 1
ATOM 2889 O O . GLY A 1 348 ? -19.801 7.156 21.007 1.00 95.44 348 GLY A O 1
ATOM 2890 N N . LEU A 1 349 ? -18.022 7.813 22.227 1.00 96.50 349 LEU A N 1
ATOM 2891 C CA . LEU A 1 349 ? -17.571 6.502 22.676 1.00 96.50 349 LEU A CA 1
ATOM 2892 C C . LEU A 1 349 ? -17.423 6.525 24.196 1.00 96.50 349 LEU A C 1
ATOM 2894 O O . LEU A 1 349 ? -16.945 7.510 24.764 1.00 96.50 349 LEU A O 1
ATOM 2898 N N . VAL A 1 350 ? -17.837 5.438 24.839 1.00 96.44 350 VAL A N 1
ATOM 2899 C CA . VAL A 1 350 ? -17.848 5.277 26.294 1.00 96.44 350 VAL A CA 1
ATOM 2900 C C . VAL A 1 350 ? -16.987 4.084 26.685 1.00 96.44 350 VAL A C 1
ATOM 2902 O O . VAL A 1 350 ? -17.054 3.021 26.069 1.00 96.44 350 VAL A O 1
ATOM 2905 N N . ILE A 1 351 ? -16.200 4.266 27.739 1.00 95.94 351 ILE A N 1
ATOM 2906 C CA . ILE A 1 351 ? -15.478 3.232 28.467 1.00 95.94 351 ILE A CA 1
ATOM 2907 C C . ILE A 1 351 ? -16.171 3.050 29.814 1.00 95.94 351 ILE A C 1
ATOM 2909 O O . ILE A 1 351 ? -16.251 3.993 30.600 1.00 95.94 351 ILE A O 1
ATOM 2913 N N . LYS A 1 352 ? -16.660 1.839 30.075 1.00 94.44 352 LYS A N 1
ATOM 2914 C CA . LYS A 1 352 ? -17.208 1.426 31.369 1.00 94.44 352 LYS A CA 1
ATOM 2915 C C . LYS A 1 352 ? -16.156 0.593 32.085 1.00 94.44 352 LYS A C 1
ATOM 2917 O O . LYS A 1 352 ? -15.736 -0.446 31.571 1.00 94.44 352 LYS A O 1
ATOM 2922 N N . ASP A 1 353 ? -15.669 1.060 33.227 1.00 88.44 353 ASP A N 1
ATOM 2923 C CA . ASP A 1 353 ? -14.692 0.301 34.006 1.00 88.44 353 ASP A CA 1
ATOM 2924 C C . ASP A 1 353 ? -15.351 -0.796 34.866 1.00 88.44 353 ASP A C 1
ATOM 2926 O O . ASP A 1 353 ? -16.575 -0.925 34.920 1.00 88.44 353 ASP A O 1
ATOM 2930 N N . ALA A 1 354 ? -14.536 -1.613 35.539 1.00 83.38 354 ALA A N 1
ATOM 2931 C CA . ALA A 1 354 ? -15.029 -2.710 36.376 1.00 83.38 354 ALA A CA 1
ATOM 2932 C C . ALA A 1 354 ? -15.861 -2.242 37.589 1.00 83.38 354 ALA A C 1
ATOM 2934 O O . ALA A 1 354 ? -16.619 -3.035 38.144 1.00 83.38 354 ALA A O 1
ATOM 2935 N N . ASN A 1 355 ? -15.739 -0.971 37.990 1.00 82.62 355 ASN A N 1
ATOM 2936 C CA . ASN A 1 355 ? -16.531 -0.372 39.063 1.00 82.62 355 ASN A CA 1
ATOM 2937 C C . ASN A 1 355 ? -17.855 0.219 38.546 1.00 82.62 355 ASN A C 1
ATOM 2939 O O . ASN A 1 355 ? -18.660 0.700 39.342 1.00 82.62 355 ASN A O 1
ATOM 2943 N N . GLY A 1 356 ? -18.087 0.185 37.229 1.00 81.25 356 GLY A N 1
ATOM 2944 C CA . GLY A 1 356 ? -19.260 0.761 36.581 1.00 81.25 356 GLY A CA 1
ATOM 2945 C C . GLY A 1 356 ? -19.151 2.263 36.312 1.00 81.25 356 GLY A C 1
ATOM 2946 O O . GLY A 1 356 ? -20.161 2.877 35.980 1.00 81.25 356 GLY A O 1
ATOM 2947 N N . GLU A 1 357 ? -17.963 2.864 36.443 1.00 85.81 357 GLU A N 1
ATOM 2948 C CA . GLU A 1 357 ? -17.750 4.274 36.111 1.00 85.81 357 GLU A CA 1
ATOM 2949 C C . GLU A 1 357 ? -17.704 4.458 34.587 1.00 85.81 357 GLU A C 1
ATOM 2951 O O . GLU A 1 357 ? -16.989 3.736 33.886 1.00 85.81 357 GLU A O 1
ATOM 2956 N N . TYR A 1 358 ? -18.449 5.444 34.076 1.00 90.00 358 TYR A N 1
ATOM 2957 C CA . TYR A 1 358 ? -18.463 5.797 32.657 1.00 90.00 358 TYR A CA 1
ATOM 2958 C C . TYR A 1 358 ? -17.504 6.952 32.373 1.00 90.00 358 TYR A C 1
ATOM 2960 O O . TYR A 1 358 ? -17.702 8.074 32.841 1.00 90.00 358 TYR A O 1
ATOM 2968 N N . LYS A 1 359 ? -16.510 6.702 31.522 1.00 93.56 359 LYS A N 1
ATOM 2969 C CA . LYS A 1 359 ? -15.681 7.738 30.893 1.00 93.56 359 LYS A CA 1
ATOM 2970 C C . LYS A 1 359 ? -16.077 7.843 29.430 1.00 93.56 359 LYS A C 1
ATOM 2972 O O . LYS A 1 359 ? -16.178 6.821 28.762 1.00 93.56 359 LYS A O 1
ATOM 2977 N N . HIS A 1 360 ? -16.303 9.045 28.916 1.00 95.00 360 HIS A N 1
ATOM 2978 C CA . HIS A 1 360 ? -16.791 9.221 27.549 1.00 95.00 360 HIS A CA 1
ATOM 2979 C C . HIS A 1 360 ? -16.077 10.351 26.822 1.00 95.00 360 HIS A C 1
ATOM 2981 O O . HIS A 1 360 ? -15.521 11.253 27.445 1.00 95.00 360 HIS A O 1
ATOM 2987 N N . SER A 1 361 ? -16.070 10.283 25.493 1.00 96.44 361 SER A N 1
ATOM 2988 C CA . SER A 1 361 ? -15.591 11.369 24.642 1.00 96.44 361 SER A CA 1
ATOM 2989 C C . SER A 1 361 ? -16.418 11.441 23.368 1.00 96.44 361 SER A C 1
ATOM 2991 O O . SER A 1 361 ? -16.801 10.415 22.800 1.00 96.44 361 SER A O 1
ATOM 2993 N N . LEU A 1 362 ? -16.683 12.667 22.924 1.00 96.56 362 LEU A N 1
ATOM 2994 C CA . LEU A 1 362 ? -17.390 12.930 21.677 1.00 96.56 362 LEU A CA 1
ATOM 2995 C C . LEU A 1 362 ? -16.547 12.522 20.467 1.00 96.56 362 LEU A C 1
ATOM 2997 O O . LEU A 1 362 ? -15.311 12.576 20.497 1.00 96.56 362 LEU A O 1
ATOM 3001 N N . LEU A 1 363 ? -17.225 12.176 19.375 1.00 96.06 363 LEU A N 1
ATOM 3002 C CA . LEU A 1 363 ? -16.574 11.892 18.102 1.00 96.06 363 LEU A CA 1
ATOM 3003 C C . LEU A 1 363 ? -16.363 13.183 17.303 1.00 96.06 363 LEU A C 1
ATOM 3005 O O . LEU A 1 363 ? -17.274 13.991 17.119 1.00 96.06 363 LEU A O 1
ATOM 3009 N N . GLU A 1 364 ? -15.147 13.375 16.803 1.00 96.12 364 GLU A N 1
ATOM 3010 C CA . GLU A 1 364 ? -14.828 14.376 15.793 1.00 96.12 364 GLU A CA 1
ATOM 3011 C C . GLU A 1 364 ? -14.848 13.711 14.419 1.00 96.12 364 GLU A C 1
ATOM 3013 O O . GLU A 1 364 ? -13.965 12.920 14.085 1.00 96.12 364 GLU A O 1
ATOM 3018 N N . TYR A 1 365 ? -15.887 14.007 13.640 1.00 94.75 365 TYR A N 1
ATOM 3019 C CA . TYR A 1 365 ? -16.057 13.464 12.299 1.00 94.75 365 TYR A CA 1
ATOM 3020 C C . TYR A 1 365 ? -15.281 14.269 11.262 1.00 94.75 365 TYR A C 1
ATOM 3022 O O . TYR A 1 365 ? -15.367 15.496 11.228 1.00 94.75 365 TYR A O 1
ATOM 3030 N N . SER A 1 366 ? -14.637 13.561 10.339 1.00 90.50 366 SER A N 1
ATOM 3031 C CA . SER A 1 366 ? -14.139 14.125 9.093 1.00 90.50 366 SER A CA 1
ATOM 3032 C C . SER A 1 366 ? -14.927 13.571 7.910 1.00 90.50 366 SER A C 1
ATOM 3034 O O . SER A 1 366 ? -15.133 12.369 7.743 1.00 90.50 366 SER A O 1
ATOM 3036 N N . ASN A 1 367 ? -15.374 14.492 7.065 1.00 77.56 367 ASN A N 1
ATOM 3037 C CA . ASN A 1 367 ? -15.989 14.224 5.772 1.00 77.56 367 ASN A CA 1
ATOM 3038 C C . ASN A 1 367 ? -14.957 14.156 4.632 1.00 77.56 367 ASN A C 1
ATOM 3040 O O . ASN A 1 367 ? -15.330 13.878 3.494 1.00 77.56 367 ASN A O 1
ATOM 3044 N N . SER A 1 368 ? -13.669 14.383 4.912 1.00 75.06 368 SER A N 1
ATOM 3045 C CA . SER A 1 368 ? -12.593 14.299 3.924 1.00 75.06 368 SER A CA 1
ATOM 3046 C C . SER A 1 368 ? -11.886 12.941 3.986 1.00 75.06 368 SER A C 1
ATOM 3048 O O . SER A 1 368 ? -10.848 12.769 4.622 1.00 75.06 368 SER A O 1
ATOM 3050 N N . PHE A 1 369 ? -12.439 11.948 3.284 1.00 78.88 369 PHE A N 1
ATOM 3051 C CA . PHE A 1 369 ? -11.728 10.697 3.010 1.00 78.88 369 PHE A CA 1
ATOM 3052 C C . PHE A 1 369 ? -11.022 10.783 1.650 1.00 78.88 369 PHE A C 1
ATOM 3054 O O . PHE A 1 369 ? -11.614 10.523 0.607 1.00 78.88 369 PHE A O 1
ATOM 3061 N N . ASN A 1 370 ? -9.742 11.162 1.667 1.00 79.25 370 ASN A N 1
ATOM 3062 C CA . ASN A 1 370 ? -8.914 11.347 0.466 1.00 79.25 370 ASN A CA 1
ATOM 3063 C C . ASN A 1 370 ? -7.938 10.182 0.215 1.00 79.25 370 ASN A C 1
ATOM 3065 O O . ASN A 1 370 ? -6.858 10.381 -0.332 1.00 79.25 370 ASN A O 1
ATOM 3069 N N . PHE A 1 371 ? -8.309 8.965 0.614 1.00 90.50 371 PHE A N 1
ATOM 3070 C CA . PHE A 1 371 ? -7.541 7.755 0.326 1.00 90.50 371 PHE A CA 1
ATOM 3071 C C . PHE A 1 371 ? -8.174 7.037 -0.869 1.00 90.50 371 PHE A C 1
ATOM 3073 O O . PHE A 1 371 ? -9.189 6.359 -0.721 1.00 90.50 371 PHE A O 1
ATOM 3080 N N . PHE A 1 372 ? -7.612 7.222 -2.062 1.00 94.62 372 PHE A N 1
ATOM 3081 C CA . PHE A 1 372 ? -8.122 6.660 -3.315 1.00 94.62 372 PHE A CA 1
ATOM 3082 C C . PHE A 1 372 ? -7.058 5.809 -4.009 1.00 94.62 372 PHE A C 1
ATOM 3084 O O . PHE A 1 372 ? -5.870 5.904 -3.700 1.00 94.62 372 PHE A O 1
ATOM 3091 N N . GLY A 1 373 ? -7.509 4.975 -4.939 1.00 95.75 373 GLY A N 1
ATOM 3092 C CA . GLY A 1 373 ? -6.664 4.261 -5.893 1.00 95.75 373 GLY A CA 1
ATOM 3093 C C . GLY A 1 373 ? -6.938 4.695 -7.328 1.00 95.75 373 GLY A C 1
ATOM 3094 O O . GLY A 1 373 ? -7.765 5.577 -7.543 1.00 95.75 373 GLY A O 1
ATOM 3095 N N . LEU A 1 374 ? -6.317 4.055 -8.316 1.00 96.56 374 LEU A N 1
ATOM 3096 C CA . LEU A 1 374 ? -6.595 4.313 -9.732 1.00 96.56 374 LEU A CA 1
ATOM 3097 C C . LEU A 1 374 ? -7.118 3.065 -10.444 1.00 96.56 374 LEU A C 1
ATOM 3099 O O . LEU A 1 374 ? -6.719 1.948 -10.136 1.00 96.56 374 LEU A O 1
ATOM 3103 N N . GLN A 1 375 ? -8.015 3.237 -11.414 1.00 95.25 375 GLN A N 1
ATOM 3104 C CA . GLN A 1 375 ? -8.553 2.127 -12.211 1.00 95.25 375 GLN A CA 1
ATOM 3105 C C . GLN A 1 375 ? -7.509 1.602 -13.194 1.00 95.25 375 GLN A C 1
ATOM 3107 O O . GLN A 1 375 ? -7.344 0.387 -13.330 1.00 95.25 375 GLN A O 1
ATOM 3112 N N . ASN A 1 376 ? -6.809 2.538 -13.833 1.00 92.06 376 ASN A N 1
ATOM 3113 C CA . ASN A 1 376 ? -5.814 2.329 -14.872 1.00 92.06 376 ASN A CA 1
ATOM 3114 C C . ASN A 1 376 ? -4.519 3.081 -14.546 1.00 92.06 376 ASN A C 1
ATOM 3116 O O . ASN A 1 376 ? -4.485 3.942 -13.665 1.00 92.06 376 ASN A O 1
ATOM 3120 N N . PHE A 1 377 ? -3.475 2.781 -15.309 1.00 88.88 377 PHE A N 1
ATOM 3121 C CA . PHE A 1 377 ? -2.182 3.449 -15.237 1.00 88.88 377 PHE A CA 1
ATOM 3122 C C . PHE A 1 377 ? -2.298 4.986 -15.375 1.00 88.88 377 PHE A C 1
ATOM 3124 O O . PHE A 1 377 ? -2.951 5.476 -16.300 1.00 88.88 377 PHE A O 1
ATOM 3131 N N . ASP A 1 378 ? -1.647 5.743 -14.480 1.00 89.12 378 ASP A N 1
ATOM 3132 C CA . ASP A 1 378 ? -1.585 7.211 -14.547 1.00 89.12 378 ASP A CA 1
ATOM 3133 C C . ASP A 1 378 ? -0.520 7.694 -15.532 1.00 89.12 378 ASP A C 1
ATOM 3135 O O . ASP A 1 378 ? 0.680 7.538 -15.308 1.00 89.12 378 ASP A O 1
ATOM 3139 N N . GLN A 1 379 ? -0.954 8.370 -16.593 1.00 86.69 379 GLN A N 1
ATOM 3140 C CA . GLN A 1 379 ? -0.047 9.005 -17.553 1.00 86.69 379 GLN A CA 1
ATOM 3141 C C . GLN A 1 379 ? 0.415 10.401 -17.100 1.00 86.69 379 GLN A C 1
ATOM 3143 O O . GLN A 1 379 ? 1.230 11.034 -17.771 1.00 86.69 379 GLN A O 1
ATOM 3148 N N . GLY A 1 380 ? -0.055 10.876 -15.944 1.00 89.38 380 GLY A N 1
ATOM 3149 C CA . GLY A 1 380 ? 0.180 12.234 -15.482 1.00 89.38 380 GLY A CA 1
ATOM 3150 C C . GLY A 1 380 ? -0.600 13.267 -16.295 1.00 89.38 380 GLY A C 1
ATOM 3151 O O . GLY A 1 380 ? -1.173 12.968 -17.342 1.00 89.38 380 GLY A O 1
ATOM 3152 N N . ALA A 1 381 ? -0.636 14.505 -15.810 1.00 91.56 381 ALA A N 1
ATOM 3153 C CA . ALA A 1 381 ? -1.384 15.569 -16.465 1.00 91.56 381 ALA A CA 1
ATOM 3154 C C . ALA A 1 381 ? -0.838 16.955 -16.134 1.00 91.56 381 ALA A C 1
ATOM 3156 O O . ALA A 1 381 ? -0.510 17.240 -14.986 1.00 91.56 381 ALA A O 1
ATOM 3157 N N . ASN A 1 382 ? -0.855 17.864 -17.107 1.00 87.50 382 ASN A N 1
ATOM 3158 C CA . ASN A 1 382 ? -0.726 19.288 -16.806 1.00 87.50 382 ASN A CA 1
ATOM 3159 C C . ASN A 1 382 ? -2.009 19.789 -16.135 1.00 87.50 382 ASN A C 1
ATOM 3161 O O . ASN A 1 382 ? -3.108 19.445 -16.561 1.00 87.50 382 ASN A O 1
ATOM 3165 N N . LEU A 1 383 ? -1.896 20.614 -15.092 1.00 88.88 383 LEU A N 1
ATOM 3166 C CA . LEU A 1 383 ? -3.072 21.057 -14.330 1.00 88.88 383 LEU A CA 1
ATOM 3167 C C . LEU A 1 383 ? -4.011 21.950 -15.147 1.00 88.88 383 LEU A C 1
ATOM 3169 O O . LEU A 1 383 ? -5.228 21.783 -15.075 1.00 88.88 383 LEU A O 1
ATOM 3173 N N . TYR A 1 384 ? -3.439 22.881 -15.910 1.00 89.06 384 TYR A N 1
ATOM 3174 C CA . TYR A 1 384 ? -4.182 23.892 -16.651 1.00 89.06 384 TYR A CA 1
ATOM 3175 C C . TYR A 1 384 ? -3.611 24.083 -18.055 1.00 89.06 384 TYR A C 1
ATOM 3177 O O . TYR A 1 384 ? -2.399 23.975 -18.252 1.00 89.06 384 TYR A O 1
ATOM 3185 N N . SER A 1 385 ? -4.486 24.412 -18.997 1.00 87.31 385 SER A N 1
ATOM 3186 C CA . SER A 1 385 ? -4.158 25.001 -20.295 1.00 87.31 385 SER A CA 1
ATOM 3187 C C . SER A 1 385 ? -4.834 26.365 -20.418 1.00 87.31 385 SER A C 1
ATOM 3189 O O . SER A 1 385 ? -5.683 26.715 -19.599 1.00 87.31 385 SER A O 1
ATOM 3191 N N . GLU A 1 386 ? -4.443 27.141 -21.421 1.00 90.50 386 GLU A N 1
ATOM 3192 C CA . GLU A 1 386 ? -5.129 28.382 -21.785 1.00 90.50 386 GLU A CA 1
ATOM 3193 C C . GLU A 1 386 ? -6.103 28.090 -22.929 1.00 90.50 386 GLU A C 1
ATOM 3195 O O . GLU A 1 386 ? -5.771 27.322 -23.835 1.00 90.50 386 GLU A O 1
ATOM 3200 N N . ASP A 1 387 ? -7.312 28.642 -22.857 1.00 86.56 387 ASP A N 1
ATOM 3201 C CA . ASP A 1 387 ? -8.259 28.624 -23.971 1.00 86.56 387 ASP A CA 1
ATOM 3202 C C . ASP A 1 387 ? -7.938 29.725 -25.004 1.00 86.56 387 ASP A C 1
ATOM 3204 O O . ASP A 1 387 ? -7.005 30.514 -24.833 1.00 86.56 387 ASP A O 1
ATOM 3208 N N . ASP A 1 388 ? -8.734 29.819 -26.073 1.00 87.50 388 ASP A N 1
ATOM 3209 C CA . ASP A 1 388 ? -8.557 30.829 -27.131 1.00 87.50 388 ASP A CA 1
ATOM 3210 C C . ASP A 1 388 ? -8.664 32.286 -26.627 1.00 87.50 388 ASP A C 1
ATOM 3212 O O . ASP A 1 388 ? -8.316 33.226 -27.345 1.00 87.50 388 ASP A O 1
ATOM 3216 N N . LYS A 1 389 ? -9.155 32.495 -25.399 1.00 88.00 389 LYS A N 1
ATOM 3217 C CA . LYS A 1 389 ? -9.288 33.798 -24.734 1.00 88.00 389 LYS A CA 1
ATOM 3218 C C . LYS A 1 389 ? -8.209 34.027 -23.670 1.00 88.00 389 LYS A C 1
ATOM 3220 O O . LYS A 1 389 ? -8.205 35.085 -23.040 1.00 88.00 389 LYS A O 1
ATOM 3225 N N . GLY A 1 390 ? -7.290 33.078 -23.481 1.00 86.88 390 GLY A N 1
ATOM 3226 C CA . GLY A 1 390 ? -6.252 33.121 -22.453 1.00 86.88 390 GLY A CA 1
ATOM 3227 C C . GLY A 1 390 ? -6.746 32.755 -21.048 1.00 86.88 390 GLY A C 1
ATOM 3228 O O . GLY A 1 390 ? -6.040 32.998 -20.068 1.00 86.88 390 GLY A O 1
ATOM 3229 N N . GLU A 1 391 ? -7.950 32.196 -20.907 1.00 90.50 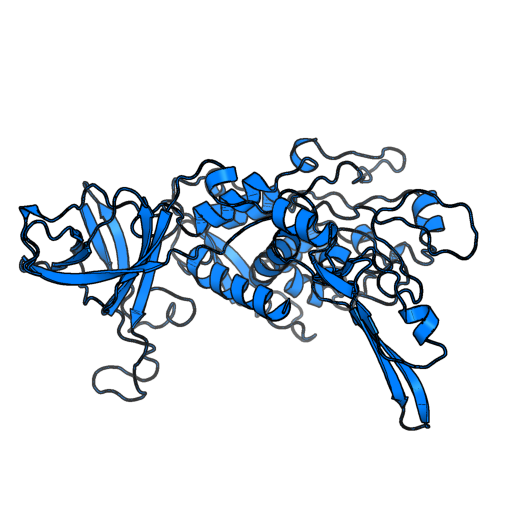391 GLU A N 1
ATOM 3230 C CA . GLU A 1 391 ? -8.476 31.748 -19.619 1.00 90.50 391 GLU A CA 1
ATOM 3231 C C . GLU A 1 391 ? -7.904 30.378 -19.240 1.00 90.50 391 GLU A C 1
ATOM 3233 O O . GLU A 1 391 ? -7.787 29.470 -20.064 1.00 90.50 391 GLU A O 1
ATOM 3238 N N . LYS A 1 392 ? -7.558 30.209 -17.957 1.00 91.38 392 LYS A N 1
ATOM 3239 C CA . LYS A 1 392 ? -7.054 28.933 -17.439 1.00 91.38 392 LYS A CA 1
ATOM 3240 C C . LYS A 1 392 ? -8.189 27.924 -17.322 1.00 91.38 392 LYS A C 1
ATOM 3242 O O . LYS A 1 392 ? -9.047 28.056 -16.451 1.00 91.38 392 LYS A O 1
ATOM 3247 N N . ILE A 1 393 ? -8.120 26.868 -18.118 1.00 91.44 393 ILE A N 1
ATOM 3248 C CA . ILE A 1 393 ? -9.043 25.735 -18.079 1.00 91.44 393 ILE A CA 1
ATOM 3249 C C . ILE A 1 393 ? -8.317 24.473 -17.613 1.00 91.44 393 ILE A C 1
ATOM 3251 O O . ILE A 1 393 ? -7.120 24.307 -17.839 1.00 91.44 393 ILE A O 1
ATOM 3255 N N . VAL A 1 394 ? -9.030 23.577 -16.928 1.00 91.88 394 VAL A N 1
ATOM 3256 C CA . VAL A 1 394 ? -8.481 22.266 -16.550 1.00 91.88 394 VAL A CA 1
ATOM 3257 C C . VAL A 1 394 ? -8.263 21.447 -17.818 1.00 91.88 394 VAL A C 1
ATOM 3259 O O . VAL A 1 394 ? -9.166 21.352 -18.647 1.00 91.88 394 VAL A O 1
ATOM 3262 N N . THR A 1 395 ? -7.085 20.842 -17.962 1.00 90.62 395 THR A N 1
ATOM 3263 C CA . THR A 1 395 ? -6.768 20.050 -19.159 1.00 90.62 395 THR A CA 1
ATOM 3264 C C . THR A 1 395 ? -7.607 18.773 -19.238 1.00 90.62 395 THR A C 1
ATOM 3266 O O . THR A 1 395 ? -8.032 18.219 -18.218 1.00 90.62 395 THR A O 1
ATOM 3269 N N . GLU A 1 396 ? -7.798 18.250 -20.451 1.00 90.38 396 GLU A N 1
ATOM 3270 C CA . GLU A 1 396 ? -8.449 16.950 -20.654 1.00 90.38 396 GLU A CA 1
ATOM 3271 C C . GLU A 1 396 ? -7.720 15.820 -19.921 1.00 90.38 396 GLU A C 1
ATOM 3273 O O . GLU A 1 396 ? -8.362 14.964 -19.316 1.00 90.38 396 GLU A O 1
ATOM 3278 N N . ASP A 1 397 ? -6.386 15.831 -19.920 1.00 89.06 397 ASP A N 1
ATOM 3279 C CA . ASP A 1 397 ? -5.592 14.816 -19.226 1.00 89.06 397 ASP A CA 1
ATOM 3280 C C . ASP A 1 397 ? -5.791 14.884 -17.711 1.00 89.06 397 ASP A C 1
ATOM 3282 O O . ASP A 1 397 ? -5.891 13.847 -17.053 1.00 89.06 397 ASP A O 1
ATOM 3286 N N . ARG A 1 398 ? -5.961 16.087 -17.145 1.00 93.62 398 ARG A N 1
ATOM 3287 C CA . ARG A 1 398 ? -6.285 16.230 -15.723 1.00 93.62 398 ARG A CA 1
ATOM 3288 C C . ARG A 1 398 ? -7.691 15.718 -15.418 1.00 93.62 398 ARG A C 1
ATOM 3290 O O . ARG A 1 398 ? -7.882 15.079 -14.385 1.00 93.62 398 ARG A O 1
ATOM 3297 N N . GLN A 1 399 ? -8.660 15.938 -16.306 1.00 93.56 399 GLN A N 1
ATOM 3298 C CA . GLN A 1 399 ? -9.999 15.358 -16.154 1.00 93.56 399 GLN A CA 1
ATOM 3299 C C . GLN A 1 399 ? -9.971 13.828 -16.242 1.00 93.56 399 GLN A C 1
ATOM 3301 O O . GLN A 1 399 ? -10.571 13.162 -15.397 1.00 93.56 399 GLN A O 1
ATOM 3306 N N . LYS A 1 400 ? -9.213 13.257 -17.190 1.00 93.00 400 LYS A N 1
ATOM 3307 C CA . LYS A 1 400 ? -8.991 11.804 -17.279 1.00 93.00 400 LYS A CA 1
ATOM 3308 C C . LYS A 1 400 ? -8.384 11.266 -15.986 1.00 93.00 400 LYS A C 1
ATOM 3310 O O . LYS A 1 400 ? -8.935 10.325 -15.422 1.00 93.00 400 LYS A O 1
ATOM 3315 N N . GLN A 1 401 ? -7.330 11.901 -15.473 1.00 93.12 401 GLN A N 1
ATOM 3316 C CA . GLN A 1 401 ? -6.680 11.518 -14.219 1.00 93.12 401 GLN A CA 1
ATOM 3317 C C . GLN A 1 401 ? -7.659 11.538 -13.030 1.00 93.12 401 GLN A C 1
ATOM 3319 O O . GLN A 1 401 ? -7.735 10.564 -12.288 1.00 93.12 401 GLN A O 1
ATOM 3324 N N . ILE A 1 402 ? -8.491 12.580 -12.898 1.00 93.12 402 ILE A N 1
ATOM 3325 C CA . ILE A 1 402 ? -9.521 12.655 -11.844 1.00 93.12 402 ILE A CA 1
ATOM 3326 C C . ILE A 1 402 ? -10.578 11.553 -12.011 1.00 93.12 402 ILE A C 1
ATOM 3328 O O . ILE A 1 402 ? -10.959 10.909 -11.033 1.00 93.12 402 ILE A O 1
ATOM 3332 N N . SER A 1 403 ? -11.045 11.310 -13.239 1.00 94.12 403 SER A N 1
ATOM 3333 C CA . SER A 1 403 ? -12.049 10.275 -13.530 1.00 94.12 403 SER A CA 1
ATOM 3334 C C . SER A 1 403 ? -11.527 8.847 -13.334 1.00 94.12 403 SER A C 1
ATOM 3336 O O . SER A 1 403 ? -12.306 7.925 -13.102 1.00 94.12 403 SER A O 1
ATOM 3338 N N . ASN A 1 404 ? -10.203 8.671 -13.379 1.00 95.62 404 ASN A N 1
ATOM 3339 C CA . ASN A 1 404 ? -9.522 7.399 -13.181 1.00 95.62 404 ASN A CA 1
ATOM 3340 C C . ASN A 1 404 ? -9.480 6.968 -11.703 1.00 95.62 404 ASN A C 1
ATOM 3342 O O . ASN A 1 404 ? -9.084 5.843 -11.405 1.00 95.62 404 ASN A O 1
ATOM 3346 N N . ARG A 1 405 ? -9.884 7.826 -10.759 1.00 95.88 405 ARG A N 1
ATOM 3347 C CA . ARG A 1 405 ? -9.867 7.501 -9.329 1.00 95.88 405 ARG A CA 1
ATOM 3348 C C . ARG A 1 405 ? -10.863 6.398 -8.963 1.00 95.88 405 ARG A C 1
ATOM 3350 O O . ARG A 1 405 ? -11.966 6.294 -9.499 1.00 95.88 405 ARG A O 1
ATOM 3357 N N . LEU A 1 406 ? -10.465 5.586 -7.992 1.00 95.38 406 LEU A N 1
ATOM 3358 C CA . LEU A 1 406 ? -11.285 4.620 -7.275 1.00 95.38 406 LEU A CA 1
ATOM 3359 C C . LEU A 1 406 ? -11.493 5.104 -5.844 1.00 95.38 406 LEU A C 1
ATOM 3361 O O . LEU A 1 406 ? -10.540 5.238 -5.079 1.00 95.38 406 LEU A O 1
ATOM 3365 N N . TYR A 1 407 ? -12.755 5.303 -5.491 1.00 94.50 407 TYR A N 1
ATOM 3366 C CA . TYR A 1 407 ? -13.234 5.559 -4.140 1.00 94.50 407 TYR A CA 1
ATOM 3367 C C . TYR A 1 407 ? -13.936 4.313 -3.579 1.00 94.50 407 TYR A C 1
ATOM 3369 O O . TYR A 1 407 ? -14.291 3.412 -4.347 1.00 94.50 407 TYR A O 1
ATOM 3377 N N . PRO A 1 408 ? -14.168 4.221 -2.256 1.00 94.94 408 PRO A N 1
ATOM 3378 C CA . PRO A 1 408 ? -14.689 3.000 -1.633 1.00 94.94 408 PRO A CA 1
ATOM 3379 C C . PRO A 1 408 ? -16.006 2.497 -2.246 1.00 94.94 408 PRO A C 1
ATOM 3381 O O . PRO A 1 408 ? -16.171 1.297 -2.475 1.00 94.94 408 PRO A O 1
ATOM 3384 N N . ASN A 1 409 ? -16.899 3.415 -2.626 1.00 92.81 409 ASN A N 1
ATOM 3385 C CA . ASN A 1 409 ? -18.168 3.086 -3.282 1.00 92.81 409 ASN A CA 1
ATOM 3386 C C . ASN A 1 409 ? -17.974 2.385 -4.639 1.00 92.81 409 ASN A C 1
ATOM 3388 O O . ASN A 1 409 ? -18.783 1.542 -5.019 1.00 92.81 409 ASN A O 1
ATOM 3392 N N . ASN A 1 410 ? -16.888 2.679 -5.370 1.00 93.75 410 ASN A N 1
ATOM 3393 C CA . ASN A 1 410 ? -16.600 2.042 -6.660 1.00 93.75 410 ASN A CA 1
ATOM 3394 C C . ASN A 1 410 ? -16.263 0.545 -6.532 1.00 93.75 410 ASN A C 1
ATOM 3396 O O . ASN A 1 410 ? -16.254 -0.164 -7.543 1.00 93.75 410 ASN A O 1
ATOM 3400 N N . ILE A 1 411 ? -15.975 0.069 -5.315 1.00 94.62 411 ILE A N 1
ATOM 3401 C CA . ILE A 1 411 ? -15.657 -1.333 -5.010 1.00 94.62 411 ILE A CA 1
ATOM 3402 C C . ILE A 1 411 ? -16.591 -1.943 -3.951 1.00 94.62 411 ILE A C 1
ATOM 3404 O O . ILE A 1 411 ? -16.259 -2.958 -3.343 1.00 94.62 411 ILE A O 1
ATOM 3408 N N . GLY A 1 412 ? -17.778 -1.356 -3.768 1.00 92.81 412 GLY A N 1
ATOM 3409 C CA . GLY A 1 412 ? -18.876 -1.967 -3.015 1.00 92.81 412 GLY A CA 1
ATOM 3410 C C . GLY A 1 412 ? -18.918 -1.664 -1.517 1.00 92.81 412 GLY A C 1
ATOM 3411 O O . GLY A 1 412 ? -19.682 -2.315 -0.809 1.00 92.81 412 GLY A O 1
ATOM 3412 N N . TYR A 1 413 ? -18.141 -0.698 -1.019 1.00 93.31 413 TYR A N 1
ATOM 3413 C CA . TYR A 1 413 ? -18.341 -0.199 0.346 1.00 93.31 413 TYR A CA 1
ATOM 3414 C C . TYR A 1 413 ? -19.436 0.866 0.391 1.00 93.31 413 TYR A C 1
ATOM 3416 O O . TYR A 1 413 ? -19.672 1.577 -0.584 1.00 93.31 413 TYR A O 1
ATOM 3424 N N . ASN A 1 414 ? -20.069 0.992 1.556 1.00 91.06 414 ASN A N 1
ATOM 3425 C CA . ASN A 1 414 ? -20.939 2.121 1.862 1.00 91.06 414 ASN A CA 1
ATOM 3426 C C . ASN A 1 414 ? -20.122 3.402 2.077 1.00 91.06 414 ASN A C 1
ATOM 3428 O O . ASN A 1 414 ? -18.903 3.370 2.253 1.00 91.06 414 ASN A O 1
ATOM 3432 N N . ASN A 1 415 ? -20.823 4.533 2.124 1.00 89.12 415 ASN A N 1
ATOM 3433 C CA . ASN A 1 415 ? -20.215 5.801 2.487 1.00 89.12 415 ASN A CA 1
ATOM 3434 C C . ASN A 1 415 ? -20.013 5.878 4.007 1.00 89.12 415 ASN A C 1
ATOM 3436 O O . ASN A 1 415 ? -20.984 5.936 4.766 1.00 89.12 415 ASN A O 1
ATOM 3440 N N . TYR A 1 416 ? -18.756 5.915 4.441 1.00 92.81 416 TYR A N 1
ATOM 3441 C CA . TYR A 1 416 ? -18.402 6.069 5.847 1.00 92.81 416 TYR A CA 1
ATOM 3442 C C . TYR A 1 416 ? -17.717 7.407 6.111 1.00 92.81 416 TYR A C 1
ATOM 3444 O O . TYR A 1 416 ? -16.894 7.870 5.320 1.00 92.81 416 TYR A O 1
ATOM 3452 N N . LEU A 1 417 ? -18.008 7.984 7.272 1.00 93.38 417 LEU A N 1
ATOM 3453 C CA . LEU A 1 417 ? -17.270 9.107 7.834 1.00 93.38 417 LEU A CA 1
ATOM 3454 C C . LEU A 1 417 ? -16.145 8.572 8.707 1.00 93.38 417 LEU A C 1
ATOM 3456 O O . LEU A 1 417 ? -16.379 7.704 9.551 1.00 93.38 417 LEU A O 1
ATOM 3460 N N . SER A 1 418 ? -14.939 9.104 8.531 1.00 94.56 418 SER A N 1
ATOM 3461 C CA . SER A 1 418 ? -13.879 8.853 9.498 1.00 94.56 418 SER A CA 1
ATOM 3462 C C . SER A 1 418 ? -14.147 9.657 10.765 1.00 94.56 418 SER A C 1
ATOM 3464 O O . SER A 1 418 ? -14.729 10.744 10.720 1.00 94.56 418 SER A O 1
ATOM 3466 N N . TYR A 1 419 ? -13.727 9.126 11.905 1.00 95.50 419 TYR A N 1
ATOM 3467 C CA . TYR A 1 419 ? -13.772 9.858 13.161 1.00 95.50 419 TYR A CA 1
ATOM 3468 C C . TYR A 1 419 ? -12.532 9.600 14.010 1.00 95.50 419 TYR A C 1
ATOM 3470 O O . TYR A 1 419 ? -11.861 8.572 13.870 1.00 95.50 419 TYR A O 1
ATOM 3478 N N . ILE A 1 420 ? -12.278 10.518 14.938 1.00 96.50 420 ILE A N 1
ATOM 3479 C CA . ILE A 1 420 ? -11.401 10.311 16.090 1.00 96.50 420 ILE A CA 1
ATOM 3480 C C . ILE A 1 420 ? -12.092 10.819 17.361 1.00 96.50 420 ILE A C 1
ATOM 3482 O O . ILE A 1 420 ? -12.885 11.756 17.300 1.00 96.50 420 ILE A O 1
ATOM 3486 N N . THR A 1 421 ? -11.839 10.210 18.519 1.00 97.50 421 THR A N 1
ATOM 3487 C CA . THR A 1 421 ? -12.328 10.758 19.795 1.00 97.50 421 THR A CA 1
ATOM 3488 C C . THR A 1 421 ? -11.616 12.074 20.120 1.00 97.50 421 THR A C 1
ATOM 3490 O O . THR A 1 421 ? -10.396 12.198 19.942 1.00 97.50 421 THR A O 1
ATOM 3493 N N . LYS A 1 422 ? -12.367 13.067 20.613 1.00 96.50 422 LYS A N 1
ATOM 3494 C CA . LYS A 1 422 ? -11.803 14.380 20.979 1.00 96.50 422 LYS A CA 1
ATOM 3495 C C . LYS A 1 422 ? -10.755 14.255 22.081 1.00 96.50 422 LYS A C 1
ATOM 3497 O O . LYS A 1 422 ? -9.656 14.807 21.966 1.00 96.50 422 LYS A O 1
ATOM 3502 N N . ASP A 1 423 ? -11.050 13.435 23.078 1.00 95.81 423 ASP A N 1
ATOM 3503 C CA . ASP A 1 423 ? -10.239 13.233 24.271 1.00 95.81 423 ASP A CA 1
ATOM 3504 C C . ASP A 1 423 ? -9.581 11.854 24.269 1.00 95.81 423 ASP A C 1
ATOM 3506 O O . ASP A 1 423 ? -9.999 10.924 23.570 1.00 95.81 423 ASP A O 1
ATOM 3510 N N . PHE A 1 424 ? -8.520 11.736 25.067 1.00 95.44 424 PHE A N 1
ATOM 3511 C CA . PHE A 1 424 ? -7.977 10.439 25.444 1.00 95.44 424 PHE A CA 1
ATOM 3512 C C . PHE A 1 424 ? -8.797 9.876 26.602 1.00 95.44 424 PHE A C 1
ATOM 3514 O O . PHE A 1 424 ? -8.959 10.536 27.628 1.00 95.44 424 PHE A O 1
ATOM 3521 N N . LEU A 1 425 ? -9.270 8.648 26.444 1.00 95.25 425 LEU A N 1
ATOM 3522 C CA . LEU A 1 425 ? -10.036 7.922 27.443 1.00 95.25 425 LEU A CA 1
ATOM 3523 C C . LEU A 1 425 ? -9.104 7.008 28.226 1.00 95.25 425 LEU A C 1
ATOM 3525 O O . LEU A 1 425 ? -8.345 6.238 27.641 1.00 95.25 425 LEU A O 1
ATOM 3529 N N . GLU A 1 426 ? -9.150 7.107 29.549 1.00 93.88 426 GLU A N 1
ATOM 3530 C CA . GLU A 1 426 ? -8.419 6.190 30.420 1.00 93.88 426 GLU A CA 1
ATOM 3531 C C . GLU A 1 426 ? -9.084 4.808 30.393 1.00 93.88 426 GLU A C 1
ATOM 3533 O O . GLU A 1 426 ? -10.293 4.694 30.608 1.00 93.88 426 GLU A O 1
ATOM 3538 N N . VAL A 1 427 ? -8.294 3.767 30.142 1.00 94.00 427 VAL A N 1
ATOM 3539 C CA . VAL A 1 427 ? -8.732 2.375 30.066 1.00 94.00 427 VAL A CA 1
ATOM 3540 C C . VAL A 1 427 ? -8.021 1.520 31.104 1.00 94.00 427 VAL A C 1
ATOM 3542 O O . VAL A 1 427 ? -6.874 1.768 31.470 1.00 94.00 427 VAL A O 1
ATOM 3545 N N . LYS A 1 428 ? -8.698 0.464 31.548 1.00 92.62 428 LYS A N 1
ATOM 3546 C CA . LYS A 1 428 ? -8.133 -0.574 32.409 1.00 92.62 428 LYS A CA 1
ATOM 3547 C C . LYS A 1 428 ? -8.379 -1.936 31.774 1.00 92.62 428 LYS A C 1
ATOM 3549 O O . LYS A 1 428 ? -9.163 -2.081 30.834 1.00 92.62 428 LYS A O 1
ATOM 3554 N N . GLU A 1 429 ? -7.698 -2.956 32.283 1.00 93.00 429 GLU A N 1
ATOM 3555 C CA . GLU A 1 429 ? -8.012 -4.325 31.889 1.00 93.00 429 GLU A CA 1
ATOM 3556 C C . GLU A 1 429 ? -9.485 -4.636 32.200 1.00 93.00 429 GLU A C 1
ATOM 3558 O O . GLU A 1 429 ? -9.982 -4.317 33.278 1.00 93.00 429 GLU A O 1
ATOM 3563 N N . ASN A 1 430 ? -10.171 -5.271 31.250 1.00 93.25 430 ASN A N 1
ATOM 3564 C CA . ASN A 1 430 ? -11.589 -5.626 31.300 1.00 93.25 430 ASN A CA 1
ATOM 3565 C C . ASN A 1 430 ? -12.567 -4.448 31.242 1.00 93.25 430 ASN A C 1
ATOM 3567 O O . ASN A 1 430 ? -13.763 -4.671 31.415 1.00 93.25 430 ASN A O 1
ATOM 3571 N N . SER A 1 431 ? -12.109 -3.226 30.950 1.00 94.81 431 SER A N 1
ATOM 3572 C CA . SER A 1 431 ? -13.034 -2.146 30.606 1.00 94.81 431 SER A CA 1
ATOM 3573 C C . SER A 1 431 ? -13.856 -2.517 29.370 1.00 94.81 431 SER A C 1
ATOM 3575 O O . SER A 1 431 ? -13.320 -3.043 28.393 1.00 94.81 431 SER A O 1
ATOM 3577 N N . GLU A 1 432 ? -15.148 -2.219 29.405 1.00 95.38 432 GLU A N 1
ATOM 3578 C CA . GLU A 1 432 ? -16.072 -2.430 28.294 1.00 95.38 432 GLU A CA 1
ATOM 3579 C C . GLU A 1 432 ? -16.177 -1.154 27.450 1.00 95.38 432 GLU A C 1
ATOM 3581 O O . GLU A 1 432 ? -16.147 -0.041 27.978 1.00 95.38 432 GLU A O 1
ATOM 3586 N N . VAL A 1 433 ? -16.290 -1.314 26.133 1.00 96.31 433 VAL A N 1
ATOM 3587 C CA . VAL A 1 433 ? -16.365 -0.215 25.166 1.00 96.31 433 VAL A CA 1
ATOM 3588 C C . VAL A 1 433 ? -17.755 -0.178 24.542 1.00 96.31 433 VAL A C 1
ATOM 3590 O O . VAL A 1 433 ? -18.274 -1.214 24.127 1.00 96.31 433 VAL A O 1
ATOM 3593 N N . TYR A 1 434 ? -18.331 1.017 24.438 1.00 96.19 434 TYR A N 1
ATOM 3594 C CA . TYR A 1 434 ? -19.663 1.252 23.888 1.00 96.19 434 TYR A CA 1
ATOM 3595 C C . TYR A 1 434 ? -19.659 2.436 22.922 1.00 96.19 434 TYR A C 1
ATOM 3597 O O . TYR A 1 434 ? -18.949 3.419 23.139 1.00 96.19 434 TYR A O 1
ATOM 3605 N N . LEU A 1 435 ? -20.493 2.369 21.882 1.00 95.12 435 LEU A N 1
ATOM 3606 C CA . LEU A 1 435 ? -20.934 3.576 21.185 1.00 95.12 435 LEU A CA 1
ATOM 3607 C C . LEU A 1 435 ? -22.029 4.250 22.012 1.00 95.12 435 LEU A C 1
ATOM 3609 O O . LEU A 1 435 ? -22.803 3.567 22.686 1.00 95.12 435 LEU A O 1
ATOM 3613 N N . TRP A 1 436 ? -22.084 5.577 21.955 1.00 95.19 436 TRP A N 1
ATOM 3614 C CA . TRP A 1 436 ? -23.037 6.381 22.710 1.00 95.19 436 TRP A CA 1
ATOM 3615 C C . TRP A 1 436 ? -23.753 7.376 21.805 1.00 95.19 436 TRP A C 1
ATOM 3617 O O . TRP A 1 436 ? -23.117 8.111 21.044 1.00 95.19 436 TRP A O 1
ATOM 3627 N N . THR A 1 437 ? -25.077 7.391 21.920 1.00 94.56 437 THR A N 1
ATOM 3628 C CA . THR A 1 437 ? -25.954 8.396 21.320 1.00 94.56 437 THR A CA 1
ATOM 3629 C C . THR A 1 437 ? -26.692 9.104 22.445 1.00 94.56 437 THR A C 1
ATOM 3631 O O . THR A 1 437 ? -27.431 8.463 23.185 1.00 94.56 437 THR A O 1
ATOM 3634 N N . ASP A 1 438 ? -26.496 10.410 22.562 1.00 92.38 438 ASP A N 1
ATOM 3635 C CA . ASP A 1 438 ? -27.110 11.258 23.580 1.00 92.38 438 ASP A CA 1
ATOM 3636 C C . ASP A 1 438 ? -28.568 11.544 23.183 1.00 92.38 438 ASP A C 1
ATOM 3638 O O . ASP A 1 438 ? -28.875 12.464 22.415 1.00 92.38 438 ASP A O 1
ATOM 3642 N N . LEU A 1 439 ? -29.484 10.689 23.646 1.00 91.31 439 LEU A N 1
ATOM 3643 C CA . LEU A 1 439 ? -30.882 10.713 23.213 1.00 91.31 439 LEU A CA 1
ATOM 3644 C C . LEU A 1 439 ? -31.616 11.934 23.768 1.00 91.31 439 LEU A C 1
ATOM 3646 O O . LEU A 1 439 ? -32.528 12.458 23.121 1.00 91.31 439 LEU A O 1
ATOM 3650 N N . ASN A 1 440 ? -31.237 12.375 24.967 1.00 90.94 440 ASN A N 1
ATOM 3651 C CA . ASN A 1 440 ? -31.885 13.472 25.679 1.00 90.94 440 ASN A CA 1
ATOM 3652 C C . ASN A 1 440 ? -31.123 14.813 25.564 1.00 90.94 440 ASN A C 1
ATOM 3654 O O . ASN A 1 440 ? -31.684 15.849 25.933 1.00 90.94 440 ASN A O 1
ATOM 3658 N N . LYS A 1 441 ? -29.915 14.809 24.979 1.00 89.50 441 LYS A N 1
ATOM 3659 C CA . LYS A 1 441 ? -29.025 15.963 24.765 1.00 89.50 441 LYS A CA 1
ATOM 3660 C C . LYS A 1 441 ? -28.554 16.627 26.057 1.00 89.50 441 LYS A C 1
ATOM 3662 O O . LYS A 1 441 ? -28.385 17.851 26.089 1.00 89.50 441 LYS A O 1
ATOM 3667 N N . ASP A 1 442 ? -28.387 15.859 27.127 1.00 90.38 442 ASP A N 1
ATOM 3668 C CA . ASP A 1 442 ? -27.955 16.376 28.428 1.00 90.38 442 ASP A CA 1
ATOM 3669 C C . ASP A 1 442 ? -26.449 16.198 28.695 1.00 90.38 442 ASP A C 1
ATOM 3671 O O . ASP A 1 442 ? -25.943 16.687 29.713 1.00 90.38 442 ASP A O 1
ATOM 3675 N N . GLY A 1 443 ? -25.727 15.552 27.770 1.00 87.88 443 GLY A N 1
ATOM 3676 C CA . GLY A 1 443 ? -24.297 15.278 27.872 1.00 87.88 443 GLY A CA 1
ATOM 3677 C C . GLY A 1 443 ? -23.930 14.260 28.953 1.00 87.88 443 GLY A C 1
ATOM 3678 O O . GLY A 1 443 ? -22.759 14.176 29.335 1.00 87.88 443 GLY A O 1
ATOM 3679 N N . LYS A 1 444 ? -24.899 13.513 29.492 1.00 89.25 444 LYS A N 1
ATOM 3680 C CA . LYS A 1 444 ? -24.692 12.488 30.514 1.00 89.25 444 LYS A CA 1
ATOM 3681 C C . LYS A 1 444 ? -24.962 11.119 29.923 1.00 89.25 444 LYS A C 1
ATOM 3683 O O . LYS A 1 444 ? -25.967 10.874 29.281 1.00 89.25 444 LYS A O 1
ATOM 3688 N N . VAL A 1 445 ? -24.062 10.192 30.215 1.00 91.31 445 VAL A N 1
ATOM 3689 C CA . VAL A 1 445 ? -24.186 8.814 29.752 1.00 91.31 445 VAL A CA 1
ATOM 3690 C C . VAL A 1 445 ? -25.192 8.060 30.616 1.00 91.31 445 VAL A C 1
ATOM 3692 O O . VAL A 1 445 ? -25.031 7.989 31.837 1.00 91.31 445 VAL A O 1
ATOM 3695 N N . THR A 1 446 ? -26.185 7.440 29.981 1.00 88.69 446 THR A N 1
ATOM 3696 C CA . THR A 1 446 ? -27.132 6.524 30.633 1.00 88.69 446 THR A CA 1
ATOM 3697 C C . THR A 1 446 ? -27.129 5.141 29.973 1.00 88.69 446 THR A C 1
ATOM 3699 O O . THR A 1 446 ? -26.814 4.997 28.796 1.00 88.69 446 THR A O 1
ATOM 3702 N N . GLU A 1 447 ? -27.453 4.077 30.721 1.00 87.94 447 GLU A N 1
ATOM 3703 C CA . GLU A 1 447 ? -27.313 2.690 30.229 1.00 87.94 447 GLU A CA 1
ATOM 3704 C C . GLU A 1 447 ? -28.188 2.400 28.990 1.00 87.94 447 GLU A C 1
ATOM 3706 O O . GLU A 1 447 ? -27.797 1.623 28.125 1.00 87.94 447 GLU A O 1
ATOM 3711 N N . ASN A 1 448 ? -29.349 3.053 28.861 1.00 89.88 448 ASN A N 1
ATOM 3712 C CA . ASN A 1 448 ? -30.248 2.917 27.706 1.00 89.88 448 ASN A CA 1
ATOM 3713 C C . ASN A 1 448 ? -29.746 3.622 26.431 1.00 89.88 448 ASN A C 1
ATOM 3715 O O . ASN A 1 448 ? -30.371 3.479 25.382 1.00 89.88 448 ASN A O 1
ATOM 3719 N N . GLU A 1 449 ? -28.652 4.377 26.512 1.00 91.12 449 GLU A N 1
ATOM 3720 C CA . GLU A 1 449 ? -28.022 5.083 25.388 1.00 91.12 449 GLU A CA 1
ATOM 3721 C C . GLU A 1 449 ? -26.779 4.364 24.848 1.00 91.12 449 GLU A C 1
ATOM 3723 O O . GLU A 1 449 ? -26.176 4.796 23.862 1.00 91.12 449 GLU A O 1
ATOM 3728 N N . LEU A 1 450 ? -26.373 3.273 25.502 1.00 89.81 450 LEU A N 1
ATOM 3729 C CA . LEU A 1 450 ? -25.165 2.533 25.174 1.00 89.81 450 LEU A CA 1
ATOM 3730 C C . LEU A 1 450 ? -25.442 1.416 24.175 1.00 89.81 450 LEU A C 1
ATOM 3732 O O . LEU A 1 450 ? -26.363 0.615 24.339 1.00 89.81 450 LEU A O 1
ATOM 3736 N N . ASN A 1 451 ? -24.578 1.304 23.166 1.00 83.19 451 ASN A N 1
ATOM 3737 C CA . ASN A 1 451 ? -24.652 0.234 22.181 1.00 83.19 451 ASN A CA 1
ATOM 3738 C C . ASN A 1 451 ? -23.298 -0.460 21.987 1.00 83.19 451 ASN A C 1
ATOM 3740 O O . ASN A 1 451 ? -22.397 0.061 21.329 1.00 83.19 451 ASN A O 1
ATOM 3744 N N . SER A 1 452 ? -23.164 -1.664 22.547 1.00 73.88 452 SER A N 1
ATOM 3745 C CA . SER A 1 452 ? -22.001 -2.540 22.334 1.00 73.88 452 SER A CA 1
ATOM 3746 C C . SER A 1 452 ? -22.157 -3.436 21.106 1.00 73.88 452 SER A C 1
ATOM 3748 O O . SER A 1 452 ? -21.177 -3.727 20.426 1.00 73.88 452 SER A O 1
ATOM 3750 N N . SER A 1 453 ? -23.388 -3.844 20.781 1.00 70.69 453 SER A N 1
ATOM 3751 C CA . SER A 1 453 ? -23.682 -4.800 19.701 1.00 70.69 453 SER A CA 1
ATOM 3752 C C . SER A 1 453 ? -23.303 -4.303 18.301 1.00 70.69 453 SER A C 1
ATOM 3754 O O . SER A 1 453 ? -23.098 -5.101 17.389 1.00 70.69 453 SER A O 1
ATOM 3756 N N . GLN A 1 454 ? -23.180 -2.986 18.131 1.00 80.69 454 GLN A N 1
ATOM 3757 C CA . GLN A 1 454 ? -22.786 -2.362 16.871 1.00 80.69 454 GLN A CA 1
ATOM 3758 C C . GLN A 1 454 ? -21.268 -2.244 16.695 1.00 80.69 454 GLN A C 1
ATOM 3760 O O . GLN A 1 454 ? -20.819 -1.863 15.611 1.00 80.69 454 GLN A O 1
ATOM 3765 N N . ILE A 1 455 ? -20.461 -2.577 17.711 1.00 92.50 455 ILE A N 1
ATOM 3766 C CA . ILE A 1 455 ? -19.014 -2.438 17.593 1.00 92.50 455 ILE A CA 1
ATOM 3767 C C . ILE A 1 455 ? -18.413 -3.567 16.754 1.00 92.50 455 ILE A C 1
ATOM 3769 O O . ILE A 1 455 ? -18.405 -4.746 17.117 1.00 92.50 455 ILE A O 1
ATOM 3773 N N . THR A 1 456 ? -17.816 -3.179 15.634 1.00 94.88 456 THR A N 1
ATOM 3774 C CA . THR A 1 456 ? -17.094 -4.056 14.722 1.00 94.88 456 THR A CA 1
ATOM 3775 C C . THR A 1 456 ? -15.612 -3.703 14.693 1.00 94.88 456 THR A C 1
ATOM 3777 O O . THR A 1 456 ? -15.223 -2.535 14.628 1.00 94.88 456 THR A O 1
ATOM 3780 N N . LEU A 1 457 ? -14.779 -4.743 14.709 1.00 95.75 457 LEU A N 1
ATOM 3781 C CA . LEU A 1 457 ? -13.322 -4.650 14.649 1.00 95.75 457 LEU A CA 1
ATOM 3782 C C . LEU A 1 457 ? -12.808 -5.279 13.341 1.00 95.75 457 LEU A C 1
ATOM 3784 O O . LEU A 1 457 ? -13.473 -6.159 12.777 1.00 95.75 457 LEU A O 1
ATOM 3788 N N . PRO A 1 458 ? -11.630 -4.870 12.840 1.00 95.69 458 PRO A N 1
ATOM 3789 C CA . PRO A 1 458 ? -10.861 -5.664 11.887 1.00 95.69 458 PRO A CA 1
ATOM 3790 C C . PRO A 1 458 ? -10.590 -7.064 12.456 1.00 95.69 458 PRO A C 1
ATOM 3792 O O . PRO A 1 458 ? -10.230 -7.204 13.621 1.00 95.69 458 PRO A O 1
ATOM 3795 N N . THR A 1 459 ? -10.761 -8.101 11.641 1.00 94.19 459 THR A N 1
ATOM 3796 C CA . THR A 1 459 ? -10.622 -9.512 12.054 1.00 94.19 459 THR A CA 1
ATOM 3797 C C . THR A 1 459 ? -9.233 -10.077 11.769 1.00 94.19 459 THR A C 1
ATOM 3799 O O . THR A 1 459 ? -8.750 -10.958 12.473 1.00 94.19 459 THR A O 1
ATOM 3802 N N . GLN A 1 460 ? -8.577 -9.541 10.748 1.00 93.56 460 GLN A N 1
ATOM 3803 C CA . GLN A 1 460 ? -7.278 -9.955 10.233 1.00 93.56 460 GLN A CA 1
ATOM 3804 C C . GLN A 1 460 ? -6.082 -9.374 11.003 1.00 93.56 460 GLN A C 1
ATOM 3806 O O . GLN A 1 460 ? -4.943 -9.760 10.761 1.00 93.56 460 GLN A O 1
ATOM 3811 N N . ARG A 1 461 ? -6.307 -8.416 11.910 1.00 92.69 461 ARG A N 1
ATOM 3812 C CA . ARG A 1 461 ? -5.240 -7.720 12.646 1.00 92.69 461 ARG A CA 1
ATOM 3813 C C . ARG A 1 461 ? -5.703 -7.241 14.018 1.00 92.69 461 ARG A C 1
ATOM 3815 O O . ARG A 1 461 ? -6.908 -7.108 14.227 1.00 92.69 461 ARG A O 1
ATOM 3822 N N . PRO A 1 462 ? -4.779 -6.914 14.937 1.00 91.75 462 PRO A N 1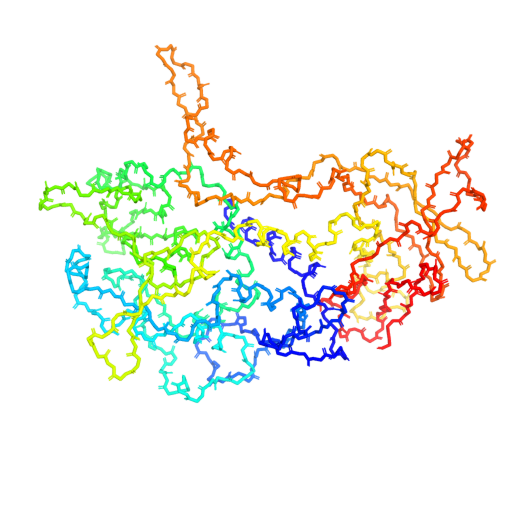
ATOM 3823 C CA . PRO A 1 462 ? -5.161 -6.350 16.223 1.00 91.75 462 PRO A CA 1
ATOM 3824 C C . PRO A 1 462 ? -5.589 -4.893 16.069 1.00 91.75 462 PRO A C 1
ATOM 3826 O O . PRO A 1 462 ? -5.041 -4.143 15.256 1.00 91.75 462 PRO A O 1
ATOM 3829 N N . VAL A 1 463 ? -6.507 -4.472 16.934 1.00 94.62 463 VAL A N 1
ATOM 3830 C CA . VAL A 1 463 ? -6.647 -3.069 17.324 1.00 94.62 463 VAL A CA 1
ATOM 3831 C C . VAL A 1 463 ? -5.916 -2.914 18.649 1.00 94.62 463 VAL A C 1
ATOM 3833 O O . VAL A 1 463 ? -6.394 -3.381 19.680 1.00 94.62 463 VAL A O 1
ATOM 3836 N N . THR A 1 464 ? -4.728 -2.320 18.618 1.00 92.56 464 THR A N 1
ATOM 3837 C CA . THR A 1 464 ? -3.828 -2.255 19.776 1.00 92.56 464 THR A CA 1
ATOM 3838 C C . THR A 1 464 ? -3.103 -0.919 19.838 1.00 92.56 464 THR A C 1
ATOM 3840 O O . THR A 1 464 ? -2.970 -0.245 18.820 1.00 92.56 464 THR A O 1
ATOM 3843 N N . ASN A 1 465 ? -2.622 -0.533 21.020 1.00 89.88 465 ASN A N 1
ATOM 3844 C CA . ASN A 1 465 ? -1.714 0.601 21.213 1.00 89.88 465 ASN A CA 1
ATOM 3845 C C . ASN A 1 465 ? -0.222 0.212 21.045 1.00 89.88 465 ASN A C 1
ATOM 3847 O O . ASN A 1 465 ? 0.651 1.076 21.140 1.00 89.88 465 ASN A O 1
ATOM 3851 N N . GLN A 1 466 ? 0.081 -1.066 20.791 1.00 86.06 466 GLN A N 1
ATOM 3852 C CA . GLN A 1 466 ? 1.437 -1.540 20.525 1.00 86.06 466 GLN A CA 1
ATOM 3853 C C . GLN A 1 466 ? 1.934 -1.031 19.164 1.00 86.06 466 GLN A C 1
ATOM 3855 O O . GLN A 1 466 ? 1.223 -1.081 18.158 1.00 86.06 466 GLN A O 1
ATOM 3860 N N . ARG A 1 467 ? 3.160 -0.511 19.139 1.00 77.81 467 ARG A N 1
ATOM 3861 C CA . ARG A 1 467 ? 3.852 0.091 17.992 1.00 77.81 467 ARG A CA 1
ATOM 3862 C C . ARG A 1 467 ? 5.320 -0.326 17.992 1.00 77.81 467 ARG A C 1
ATOM 3864 O O . ARG A 1 467 ? 5.847 -0.761 19.013 1.00 77.81 467 ARG A O 1
ATOM 3871 N N . ASN A 1 468 ? 6.019 -0.112 16.877 1.00 70.81 468 ASN A N 1
ATOM 3872 C CA . ASN A 1 468 ? 7.462 -0.367 16.804 1.00 70.81 468 ASN A CA 1
ATOM 3873 C C . ASN A 1 468 ? 8.247 0.357 17.913 1.00 70.81 468 ASN A C 1
ATOM 3875 O O . ASN A 1 468 ? 9.164 -0.189 18.510 1.00 70.81 468 ASN A O 1
ATOM 3879 N N . THR A 1 469 ? 7.863 1.585 18.246 1.00 67.19 469 THR A N 1
ATOM 3880 C CA . THR A 1 469 ? 8.578 2.402 19.236 1.00 67.19 469 THR A CA 1
ATOM 3881 C C . THR A 1 469 ? 8.485 1.864 20.662 1.00 67.19 469 THR A C 1
ATOM 3883 O O . THR A 1 469 ? 9.370 2.140 21.464 1.00 67.19 469 THR A O 1
ATOM 3886 N N . ASN A 1 470 ? 7.442 1.096 20.992 1.00 68.62 470 ASN A N 1
ATOM 3887 C CA . ASN A 1 470 ? 7.183 0.627 22.355 1.00 68.62 470 ASN A CA 1
ATOM 3888 C C . ASN A 1 470 ? 7.089 -0.904 22.483 1.00 68.62 470 ASN A C 1
ATOM 3890 O O . ASN A 1 470 ? 6.902 -1.407 23.589 1.00 68.62 470 ASN A O 1
ATOM 3894 N N . HIS A 1 471 ? 7.250 -1.668 21.395 1.00 73.44 471 HIS A N 1
ATOM 3895 C CA . HIS A 1 471 ? 7.067 -3.124 21.432 1.00 73.44 471 HIS A CA 1
ATOM 3896 C C . HIS A 1 471 ? 8.008 -3.840 22.416 1.00 73.44 471 HIS A C 1
ATOM 3898 O O . HIS A 1 471 ? 7.588 -4.814 23.036 1.00 73.44 471 HIS A O 1
ATOM 3904 N N . ASN A 1 472 ? 9.231 -3.340 22.616 1.00 72.50 472 ASN A N 1
ATOM 3905 C CA . ASN A 1 472 ? 10.212 -3.911 23.552 1.00 72.50 472 ASN A CA 1
ATOM 3906 C C . ASN A 1 472 ? 10.253 -3.211 24.920 1.00 72.50 472 ASN A C 1
ATOM 3908 O O . ASN A 1 472 ? 11.086 -3.557 25.756 1.00 72.50 472 ASN A O 1
ATOM 3912 N N . VAL A 1 473 ? 9.394 -2.219 25.168 1.00 75.94 473 VAL A N 1
ATOM 3913 C CA . VAL A 1 473 ? 9.397 -1.486 26.440 1.00 75.94 473 VAL A CA 1
ATOM 3914 C C . VAL A 1 473 ? 8.616 -2.300 27.469 1.00 75.94 473 VAL A C 1
ATOM 3916 O O . VAL A 1 473 ? 7.389 -2.322 27.450 1.00 75.94 473 VAL A O 1
ATOM 3919 N N . SER A 1 474 ? 9.328 -2.975 28.375 1.00 73.88 474 SER A N 1
ATOM 3920 C CA . SER A 1 474 ? 8.736 -3.882 29.374 1.00 73.88 474 SER A CA 1
ATOM 3921 C C . SER A 1 474 ? 7.762 -3.198 30.336 1.00 73.88 474 SER A C 1
ATOM 3923 O O . SER A 1 474 ? 6.856 -3.842 30.848 1.00 73.88 474 SER A O 1
ATOM 3925 N N . ASN A 1 475 ? 7.939 -1.895 30.574 1.00 75.25 475 ASN A N 1
ATOM 3926 C CA . ASN A 1 475 ? 7.114 -1.108 31.497 1.00 75.25 475 ASN A CA 1
ATOM 3927 C C . ASN A 1 475 ? 5.985 -0.342 30.789 1.00 75.25 475 ASN A C 1
ATOM 3929 O O . ASN A 1 475 ? 5.341 0.505 31.403 1.00 75.25 475 ASN A O 1
ATOM 3933 N N . PHE A 1 476 ? 5.779 -0.577 29.491 1.00 82.38 476 PHE A N 1
ATOM 3934 C CA . PHE A 1 476 ? 4.708 0.055 28.734 1.00 82.38 476 PHE A CA 1
ATOM 3935 C C . PHE A 1 476 ? 3.543 -0.920 28.591 1.00 82.38 476 PHE A C 1
ATOM 3937 O O . PHE A 1 476 ? 3.646 -1.924 27.885 1.00 82.38 476 PHE A O 1
ATOM 3944 N N . ASP A 1 477 ? 2.426 -0.607 29.241 1.00 87.94 477 ASP A N 1
ATOM 3945 C CA . ASP A 1 477 ? 1.229 -1.435 29.167 1.00 87.94 477 ASP A CA 1
ATOM 3946 C C . ASP A 1 477 ? 0.659 -1.462 27.743 1.00 87.94 477 ASP A C 1
ATOM 3948 O O . ASP A 1 477 ? 0.311 -0.450 27.129 1.00 87.94 477 ASP A O 1
ATOM 3952 N N . LYS A 1 478 ? 0.553 -2.667 27.194 1.00 89.31 478 LYS A N 1
ATOM 3953 C CA . LYS A 1 478 ? 0.005 -2.888 25.861 1.00 89.31 478 LYS A CA 1
ATOM 3954 C C . LYS A 1 478 ? -1.443 -3.321 26.006 1.00 89.31 478 LYS A C 1
ATOM 3956 O O . LYS A 1 478 ? -1.744 -4.264 26.731 1.00 89.31 478 LYS A O 1
ATOM 3961 N N . PHE A 1 479 ? -2.337 -2.654 25.297 1.00 93.12 479 PHE A N 1
ATOM 3962 C CA . PHE A 1 479 ? -3.760 -2.952 25.282 1.00 93.12 479 PHE A CA 1
ATOM 3963 C C . PHE A 1 479 ? -4.196 -3.410 23.897 1.00 93.12 479 PHE A C 1
ATOM 3965 O O . PHE A 1 479 ? -3.719 -2.909 22.875 1.00 93.12 479 PHE A O 1
ATOM 3972 N N . ILE A 1 480 ? -5.131 -4.352 23.867 1.00 93.88 480 ILE A N 1
ATOM 3973 C CA . ILE A 1 480 ? -5.821 -4.828 22.675 1.00 93.88 480 ILE A CA 1
ATOM 3974 C C . ILE A 1 480 ? -7.332 -4.741 22.889 1.00 93.88 480 ILE A C 1
ATOM 3976 O O . ILE A 1 480 ? -7.840 -5.096 23.953 1.00 93.88 480 ILE A O 1
ATOM 3980 N N . ILE A 1 481 ? -8.049 -4.283 21.868 1.00 95.31 481 ILE A N 1
ATOM 3981 C CA . ILE A 1 481 ? -9.513 -4.260 21.848 1.00 95.31 481 ILE A CA 1
ATOM 3982 C C . ILE A 1 481 ? -10.006 -5.566 21.223 1.00 95.31 481 ILE A C 1
ATOM 3984 O O . ILE A 1 481 ? -9.536 -5.953 20.150 1.00 95.31 481 ILE A O 1
ATOM 3988 N N . LYS A 1 482 ? -10.928 -6.266 21.892 1.00 93.88 482 LYS A N 1
ATOM 3989 C CA . LYS A 1 482 ? -11.482 -7.549 21.430 1.00 93.88 482 LYS A CA 1
ATOM 3990 C C . LYS A 1 482 ? -12.990 -7.604 21.614 1.00 93.88 482 LYS A C 1
ATOM 3992 O O . LYS A 1 482 ? -13.507 -7.066 22.583 1.00 93.88 482 LYS A O 1
ATOM 3997 N N . ASN A 1 483 ? -13.661 -8.340 20.734 1.00 93.06 483 ASN A N 1
ATOM 3998 C CA . ASN A 1 483 ? -15.044 -8.753 20.944 1.00 93.06 483 ASN A CA 1
ATOM 3999 C C . ASN A 1 483 ? -15.051 -10.141 21.606 1.00 93.06 483 ASN A C 1
ATOM 4001 O O . ASN A 1 483 ? -14.508 -11.085 21.034 1.00 93.06 483 ASN A O 1
ATOM 4005 N N . ILE A 1 484 ? -15.630 -10.257 22.802 1.00 90.62 484 ILE A N 1
ATOM 4006 C CA . ILE A 1 484 ? -15.782 -11.504 23.567 1.00 90.62 484 ILE A CA 1
ATOM 4007 C C . ILE A 1 484 ? -17.230 -11.588 24.049 1.00 90.62 484 ILE A C 1
ATOM 4009 O O . ILE A 1 484 ? -17.728 -10.636 24.642 1.00 90.62 484 ILE A O 1
ATOM 4013 N N . ASP A 1 485 ? -17.911 -12.698 23.760 1.00 87.12 485 ASP A N 1
ATOM 4014 C CA . ASP A 1 485 ? -19.294 -12.964 24.190 1.00 87.12 485 ASP A CA 1
ATOM 4015 C C . ASP A 1 485 ? -20.277 -11.811 23.896 1.00 87.12 485 ASP A C 1
ATOM 4017 O O . ASP A 1 485 ? -21.124 -11.451 24.710 1.00 87.12 485 ASP A O 1
ATOM 4021 N N . GLY A 1 486 ? -20.138 -11.187 22.719 1.00 85.00 486 GLY A N 1
ATOM 4022 C CA . GLY A 1 486 ? -20.982 -10.066 22.283 1.00 85.00 486 GLY A CA 1
ATOM 4023 C C . GLY A 1 486 ? -20.635 -8.705 22.901 1.00 85.00 486 GLY A C 1
ATOM 4024 O O . GLY A 1 486 ? -21.305 -7.720 22.599 1.00 85.00 486 GLY A O 1
ATOM 4025 N N . LYS A 1 487 ? -19.584 -8.622 23.724 1.00 90.88 487 LYS A N 1
ATOM 4026 C CA . LYS A 1 487 ? -19.080 -7.377 24.318 1.00 90.88 487 LYS A CA 1
ATOM 4027 C C . LYS A 1 487 ? -17.741 -6.978 23.720 1.00 90.88 487 LYS A C 1
ATOM 4029 O O . LYS A 1 487 ? -16.877 -7.826 23.505 1.00 90.88 487 LYS A O 1
ATOM 4034 N N . THR A 1 488 ? -17.529 -5.682 23.521 1.00 95.50 488 THR A N 1
ATOM 4035 C CA . THR A 1 488 ? -16.205 -5.145 23.198 1.00 95.50 488 THR A CA 1
ATOM 4036 C C . THR A 1 488 ? -15.476 -4.792 24.480 1.00 95.50 488 THR A C 1
ATOM 4038 O O . THR A 1 488 ? -15.975 -4.008 25.282 1.00 95.50 488 THR A O 1
ATOM 4041 N N . ILE A 1 489 ? -14.288 -5.357 24.669 1.00 95.25 489 ILE A N 1
ATOM 4042 C CA . ILE A 1 489 ? -13.508 -5.209 25.893 1.00 95.25 489 ILE A CA 1
ATOM 4043 C C . ILE A 1 489 ? -12.054 -4.839 25.608 1.00 95.25 489 ILE A C 1
ATOM 4045 O O . ILE A 1 489 ? -11.473 -5.219 24.587 1.00 95.25 489 ILE A O 1
ATOM 4049 N N . VAL A 1 490 ? -11.456 -4.136 26.563 1.00 95.50 490 VAL A N 1
ATOM 4050 C CA . VAL A 1 490 ? -10.027 -3.841 26.622 1.00 95.50 490 VAL A CA 1
ATOM 4051 C C . VAL A 1 490 ? -9.319 -4.978 27.356 1.00 95.50 490 VAL A C 1
ATOM 4053 O O . VAL A 1 490 ? -9.670 -5.329 28.482 1.00 95.50 490 VAL A O 1
ATOM 4056 N N . LYS A 1 491 ? -8.295 -5.562 26.738 1.00 94.38 491 LYS A N 1
ATOM 4057 C CA . LYS A 1 491 ? -7.439 -6.584 27.351 1.00 94.38 491 LYS A CA 1
ATOM 4058 C C . LYS A 1 491 ? -5.992 -6.131 27.351 1.00 94.38 491 LYS A C 1
ATOM 4060 O O . LYS A 1 491 ? -5.541 -5.518 26.387 1.00 94.38 491 LYS A O 1
ATOM 4065 N N . LYS A 1 492 ? -5.263 -6.459 28.413 1.00 91.12 492 LYS A N 1
ATOM 4066 C CA . LYS A 1 492 ? -3.815 -6.279 28.456 1.00 91.12 492 LYS A CA 1
ATOM 4067 C C . LYS A 1 492 ? -3.143 -7.380 27.622 1.00 91.12 492 LYS A C 1
ATOM 4069 O O . LYS A 1 492 ? -3.586 -8.528 27.643 1.00 91.12 492 LYS A O 1
ATOM 4074 N N . LEU A 1 493 ? -2.138 -7.015 26.833 1.00 85.44 493 LEU A N 1
ATOM 4075 C CA . LEU A 1 493 ? -1.221 -7.942 26.170 1.00 85.44 493 LEU A CA 1
ATOM 4076 C C . LEU A 1 493 ? -0.041 -8.157 27.121 1.00 85.44 493 LEU A C 1
ATOM 4078 O O . LEU A 1 493 ? 0.542 -7.174 27.585 1.00 85.44 493 LEU A O 1
ATOM 4082 N N . TYR A 1 494 ? 0.254 -9.417 27.429 1.00 73.75 494 TYR A N 1
ATOM 4083 C CA . TYR A 1 494 ? 1.384 -9.804 28.273 1.00 73.75 494 TYR A CA 1
ATOM 4084 C C . TYR A 1 494 ? 2.620 -10.080 27.431 1.00 73.75 494 TYR A C 1
ATOM 4086 O O . TYR A 1 494 ? 2.431 -10.531 26.279 1.00 73.75 494 TYR A O 1
#

Secondary structure (DSSP, 8-state):
-HHHHHHHHHHHIIIIIB---TTS-B--TT-GGGG-TTS--EEEEEE----STT--SGGGPEEEEEEHHHHHHHHHHTTTT--PPB---HHHHHHTT-S-STTBHHHH--HHHHHHHHHSSS--HHHHTS-TT-EEESSTTS-SEEEHHHHHHHTSHHHHHHHHHHHHH---SS-TTS--TTTHHHHTT--EE-SSEEEEEEE-TTS-EEEEEEE-HHHHHHHTTEE--TT-SS---SS------TTSPP---EESS---SS--TT-EEEPTT-TT-EEE--HHHHS--HHHHHHHHHHHHTTT-S--EEEEE--PPTT-TTS-TT--SEEEEEEEEEEEETTS--SEEEEE-TT--EEEEEEEEE------EESS------SEEE-TTS-EEE-HHHHHHHHTEE-GGGGT---EEEEEESSPEE--TT-EEEEE--SSSSS---GGGEESTT----SSS-EES--TTTTT-TTS-EEEEEEETTEEEEEEE-

Radius of gyration: 25.99 Å; Cα contacts (8 Å, |Δi|>4): 1015; chains: 1; bounding box: 70×60×78 Å

Nearest PDB structures (foldseek):
  6mol-assembly1_C  TM=5.301E-01  e=2.140E+00  Homo sapiens
  2f1m-assembly1_A  TM=2.409E-01  e=2.033E+00  Escherichia coli

Mean predicted aligned error: 8.05 Å

Foldseek 3Di:
DLVVLLVVLLVLCQFFWFFLPPPFAEDDLPDPVLQDQQAAGKHKWWADPDLDPPDLFLPDTDITITQSNLSSLLCVLQVLVDFFAFDDDPVVLVLQVQPDPCQAPSNPGASVLLLCLQIPSGRDPVCSPDDQARWHALESVSPDTDGSSRSNNCNHPSNCSSLQQCQWAPFALAFLQDFLCLLVCVVVQDWDQHQQFIWHWDADPVRDIDIDTDGDSNNVSCSLFWHYNSVDSGNHDADDDDDDDDPHSRRDTAGRHLRHLAARQRTWGDDPPDPPDIDGDDVSSGHHNSLVSLVSSCLSQQAPFPFRAKAFAQPDDAPDPPDHGQDRGDLQFIKTKYWDFPVDDFQWKWWQDPVRDIDIFGKDWDPDPPDKTFRHGHSHHNQWDQDPVGDTDGDPSNVVSVVRIGDPVNNPDGDIIIIMTPTTTGADAFIFMWTFHPPPPPPDDDPVRTHFQRGGYRSSHWRKNDGPSCSPPPPRWIWTWDQDPSITTIHTDD

pLDDT: mean 84.65, std 13.87, range [34.94, 98.56]

InterPro domains:
  IPR018247 EF-Hand 1, calcium-binding site [PS00018] (438-450)
  IPR054786 MYPU_1760-like [NF045830] (1-470)
  IPR054786 MYPU_1760-like [PF28253] (1-472)

Solvent-accessible surface area (backbone atoms only — not comparable to full-atom values): 27297 Å² total; per-residue (Å²): 110,68,66,61,56,34,52,50,35,44,55,47,36,61,70,44,40,42,56,66,50,84,86,45,64,73,42,54,64,83,40,74,74,23,53,37,60,81,45,65,35,20,21,76,35,27,35,41,90,64,67,60,96,81,68,97,55,77,82,84,44,57,77,41,33,27,23,14,30,54,54,16,44,51,38,58,58,30,35,37,77,40,72,61,29,34,47,78,54,67,72,58,38,58,51,53,63,45,85,64,68,81,44,26,41,35,73,71,41,20,52,20,51,41,38,40,57,9,25,41,77,60,65,52,74,92,56,62,81,54,58,60,79,45,67,25,21,48,27,49,82,51,81,44,64,44,30,51,45,46,43,22,34,58,41,7,65,78,41,32,54,18,47,56,46,39,70,46,46,57,82,44,68,34,27,42,64,43,79,46,56,50,45,76,25,49,84,71,59,50,64,41,76,53,44,46,24,41,37,43,61,48,62,49,101,82,70,46,82,43,79,47,75,44,69,25,69,70,40,55,57,46,32,68,21,24,45,38,55,68,82,50,62,68,55,55,50,69,90,54,81,89,73,96,54,94,93,56,84,53,73,58,73,44,47,37,34,60,61,41,37,37,68,46,79,78,36,30,24,56,46,89,97,35,98,84,46,77,42,70,74,59,65,90,68,21,46,66,38,28,65,61,55,45,47,49,54,39,54,51,53,13,65,74,13,55,44,30,41,41,41,49,42,55,89,54,66,91,82,47,90,97,48,65,94,88,61,71,42,43,54,47,26,34,29,48,28,27,17,39,47,67,90,62,76,63,48,26,41,34,37,33,41,89,86,67,51,77,47,73,32,46,55,46,75,41,89,80,82,85,78,54,33,28,63,55,84,74,57,31,14,47,68,61,42,65,48,101,84,66,47,82,38,74,26,71,50,35,52,50,56,61,69,33,52,36,49,60,61,80,73,74,43,76,70,56,30,40,34,34,36,74,47,66,45,76,58,50,74,64,15,35,44,28,42,28,42,66,86,83,71,78,88,67,94,51,81,94,37,54,39,35,82,75,66,36,64,49,46,25,45,82,32,36,55,60,40,86,92,47,63,84,42,86,90,55,64,32,42,33,58,44,78,54,97,75,36,34,30,32,37,70,59,131

Organism: NCBI:txid29553

Sequence (494 aa):
MQTIFHEYMHHWSMTYAETWLIEGNKLNVTDQEAKGINQMKTTELYYNPAANFGHQGHSHGQRQFWNSYFVSNFYNLLSYDVPQKGYLSDEVLDKLNIKNKENLLYNNLSINDMWRLANELNTPEHLKNKSQSQTLSVSPSGVYTTSINRLKYTFSMTELVPREYTKYAYESYFSINDLNKSEQRHDARQSTVNWFGLRYYTQNQNNQWMVFFYPSHNTEDWSHTYLNNFDSLTARYWFDKLGNGLDNPTKHNVAIMPNSVFEINEFRFKNEGSESEIGELAPEKTRSRSKEFYKLFLDTMGYGKTISQVFYRSDVTDGQPGYGAGVVGWPDRLKFSAFIDANHKVDGLVIKDANGEYKHSLLEYSNSFNFFGLQNFDQGANLYSEDDKGEKIVTEDRQKQISNRLYPNNIGYNNYLSYITKDFLEVKENSEVYLWTDLNKDGKVTENELNSSQITLPTQRPVTNQRNTNHNVSNFDKFIIKNIDGKTIVKKLY